Protein 9K7X (pdb70)

Nearest PDB structures (foldseek):
  6qzr-assembly1_C-2  TM=4.894E-01  e=2.472E+00  Homo sapiens
  8cpd-assembly1_D  TM=3.916E-01  e=1.761E+00  Spodoptera frugiperda
  8cpd-assembly1_D  TM=4.072E-01  e=7.256E-01  Spodoptera frugiperda
  4n5a-assembly1_A  TM=7.016E-01  e=6.631E+00  Saccharomyces cerevisiae S288C
  4dat-assembly1_A-2  TM=4.722E-01  e=1.430E+00  Homo sapiens

Radius of gyration: 26.09 Å; Cα contacts (8 Å, |Δi|>4): 651; chains: 6; bounding box: 48×78×71 Å

Structure (mmCIF, N/CA/C/O backbone):
data_9K7X
#
_entry.id   9K7X
#
_cell.length_a   34.614
_cell.length_b   77.562
_cell.length_c   82.814
_cell.angle_alpha   90.00
_cell.angle_beta   92.46
_cell.angle_gamma   90.00
#
_symmetry.space_group_name_H-M   'P 1 21 1'
#
loop_
_entity.id
_entity.type
_entity.pdbx_description
1 polymer C3-Ca1-DN*3-20
2 non-polymer 'CALCIUM ION'
3 non-polymer 2-AMINO-2-HYDROXYMETHYL-PROPANE-1,3-DIOL
4 water water
#
loop_
_atom_site.group_PDB
_atom_site.id
_atom_site.type_symbol
_atom_site.label_atom_id
_atom_site.label_alt_id
_atom_site.label_comp_id
_atom_site.label_asym_id
_atom_site.label_entity_id
_atom_site.label_seq_id
_atom_site.pdbx_PDB_ins_code
_atom_site.Cartn_x
_atom_site.Cartn_y
_atom_site.Cartn_z
_atom_site.occupancy
_atom_site.B_iso_or_equiv
_atom_site.auth_seq_id
_atom_site.auth_comp_id
_atom_site.auth_asym_id
_atom_site.auth_atom_id
_atom_site.pdbx_PDB_model_num
ATOM 1 N N . THR A 1 24 ? 17.425 23.040 16.081 1.00 44.95 5 THR A N 1
ATOM 2 C CA . THR A 1 24 ? 17.318 22.208 17.289 1.00 42.71 5 THR A CA 1
ATOM 3 C C . THR A 1 24 ? 18.676 21.677 17.764 1.00 39.57 5 THR A C 1
ATOM 4 O O . THR A 1 24 ? 19.647 21.572 16.993 1.00 42.98 5 THR A O 1
ATOM 8 N N . THR A 1 25 ? 18.742 21.308 19.037 1.00 38.41 6 THR A N 1
ATOM 9 C CA . THR A 1 25 ? 19.885 20.598 19.592 1.00 40.60 6 THR A CA 1
ATOM 10 C C . THR A 1 25 ? 19.463 19.177 19.941 1.00 34.86 6 THR A C 1
ATOM 11 O O . THR A 1 25 ? 18.271 18.872 20.055 1.00 33.76 6 THR A O 1
ATOM 15 N N . GLU A 1 26 ? 20.451 18.293 20.094 1.00 34.19 7 GLU A N 1
ATOM 16 C CA . GLU A 1 26 ? 20.122 16.929 20.499 1.00 33.84 7 GLU A CA 1
ATOM 17 C C . GLU A 1 26 ? 19.492 16.916 21.884 1.00 32.54 7 GLU A C 1
ATOM 18 O O . GLU A 1 26 ? 18.600 16.106 22.163 1.00 27.77 7 GLU A O 1
ATOM 24 N N . GLU A 1 27 ? 19.926 17.829 22.757 1.00 31.41 8 GLU A N 1
ATOM 25 C CA . GLU A 1 27 ? 19.394 17.869 24.114 1.00 33.98 8 GLU A CA 1
ATOM 26 C C . GLU A 1 27 ? 17.927 18.274 24.116 1.00 26.37 8 GLU A C 1
ATOM 27 O O . GLU A 1 27 ? 17.134 17.753 24.908 1.00 27.74 8 GLU A O 1
ATOM 33 N N . GLU A 1 28 ? 17.550 19.210 23.243 1.00 28.06 9 GLU A N 1
ATOM 34 C CA . GLU A 1 28 ? 16.143 19.566 23.111 1.00 25.52 9 GLU A CA 1
ATOM 35 C C . GLU A 1 28 ? 15.327 18.386 22.588 1.00 22.37 9 GLU A C 1
ATOM 36 O O . GLU A 1 28 ? 14.202 18.151 23.047 1.00 17.25 9 GLU A O 1
ATOM 42 N N . VAL A 1 29 ? 15.889 17.618 21.651 1.00 18.16 10 VAL A N 1
ATOM 43 C CA . VAL A 1 29 ? 15.180 16.462 21.108 1.00 22.02 10 VAL A CA 1
ATOM 44 C C . VAL A 1 29 ? 14.979 15.395 22.181 1.00 21.42 10 VAL A C 1
ATOM 45 O O . VAL A 1 29 ? 13.890 14.816 22.305 1.00 20.20 10 VAL A O 1
ATOM 49 N N . VAL A 1 30 ? 16.013 15.119 22.981 1.00 19.65 11 VAL A N 1
ATOM 50 C CA . VAL A 1 30 ? 15.873 14.037 23.954 1.00 19.15 11 VAL A CA 1
ATOM 51 C C . VAL A 1 30 ? 14.925 14.438 25.073 1.00 19.85 11 VAL A C 1
ATOM 52 O O . VAL A 1 30 ? 14.234 13.583 25.652 1.00 19.73 11 VAL A O 1
ATOM 56 N N . LYS A 1 31 ? 14.849 15.730 25.385 1.00 17.63 12 LYS A N 1
ATOM 57 C CA . LYS A 1 31 ? 13.845 16.193 26.337 1.00 20.89 12 LYS A CA 1
ATOM 58 C C . LYS A 1 31 ? 12.433 15.932 25.818 1.00 13.89 12 LYS A C 1
ATOM 59 O O . LYS A 1 31 ? 11.577 15.430 26.550 1.00 14.52 12 LYS A O 1
ATOM 65 N N . ASN A 1 32 ? 12.173 16.254 24.549 1.00 17.27 13 ASN A N 1
ATOM 66 C CA . ASN A 1 32 ? 10.863 15.955 23.975 1.00 14.84 13 ASN A CA 1
ATOM 67 C C . ASN A 1 32 ? 10.595 14.457 23.949 1.00 11.13 13 ASN A C 1
ATOM 68 O O . ASN A 1 32 ? 9.465 14.023 24.185 1.00 11.28 13 ASN A O 1
ATOM 73 N N . MET A 1 33 ? 11.610 13.655 23.630 1.00 12.01 14 MET A N 1
ATOM 74 C CA . MET A 1 33 ? 11.428 12.206 23.607 1.00 11.84 14 MET A CA 1
ATOM 75 C C . MET A 1 33 ? 11.145 11.675 25.005 1.00 12.24 14 MET A C 1
ATOM 76 O O . MET A 1 33 ? 10.343 10.746 25.179 1.00 13.88 14 MET A O 1
ATOM 81 N N . LYS A 1 34 ? 11.799 12.257 26.016 1.00 13.08 15 LYS A N 1
ATOM 82 C CA . LYS A 1 34 ? 11.568 11.857 27.399 1.00 12.82 15 LYS A CA 1
ATOM 83 C C . LYS A 1 34 ? 10.143 12.171 27.833 1.00 13.45 15 LYS A C 1
ATOM 84 O O . LYS A 1 34 ? 9.482 11.349 28.483 1.00 11.56 15 LYS A O 1
ATOM 90 N N . GLU A 1 35 ? 9.667 13.378 27.521 1.00 11.79 16 GLU A N 1
ATOM 91 C CA . GLU A 1 35 ? 8.291 13.726 27.854 1.00 12.30 16 GLU A CA 1
ATOM 92 C C . GLU A 1 35 ? 7.319 12.795 27.149 1.00 10.51 16 GLU A C 1
ATOM 93 O O . GLU A 1 35 ? 6.302 12.401 27.728 1.00 13.48 16 GLU A O 1
ATOM 99 N N . SER A 1 36 ? 7.620 12.424 25.898 1.00 11.58 17 SER A N 1
ATOM 100 C CA . SER A 1 36 ? 6.802 11.434 25.200 1.00 9.02 17 SER A CA 1
ATOM 101 C C . SER A 1 36 ? 6.799 10.105 25.947 1.00 10.12 17 SER A C 1
ATOM 102 O O . SER A 1 36 ? 5.750 9.464 26.106 1.00 10.57 17 SER A O 1
ATOM 105 N N . LEU A 1 37 ? 7.967 9.685 26.426 1.00 10.66 18 LEU A N 1
ATOM 106 C CA . LEU A 1 37 ? 8.058 8.448 27.198 1.00 13.41 18 LEU A CA 1
ATOM 107 C C . LEU A 1 37 ? 7.205 8.515 28.458 1.00 10.96 18 LEU A C 1
ATOM 108 O O . LEU A 1 37 ? 6.509 7.555 28.794 1.00 11.29 18 LEU A O 1
ATOM 113 N N . GLU A 1 38 ? 7.257 9.636 29.175 1.00 11.33 19 GLU A N 1
ATOM 114 C CA . GLU A 1 38 ? 6.428 9.795 30.369 1.00 17.21 19 GLU A CA 1
ATOM 115 C C . GLU A 1 38 ? 4.941 9.689 30.047 1.00 13.77 19 GLU A C 1
ATOM 116 O O . GLU A 1 38 ? 4.168 9.116 30.827 1.00 12.16 19 GLU A O 1
ATOM 122 N N . PHE A 1 39 ? 4.514 10.248 28.910 1.00 12.04 20 PHE A N 1
ATOM 123 C CA . PHE A 1 39 ? 3.109 10.130 28.526 1.00 12.01 20 PHE A CA 1
ATOM 124 C C . PHE A 1 39 ? 2.755 8.688 28.185 1.00 11.92 20 PHE A C 1
ATOM 125 O O . PHE A 1 39 ? 1.641 8.229 28.477 1.00 12.66 20 PHE A O 1
ATOM 133 N N . ILE A 1 40 ? 3.693 7.947 27.583 1.00 11.22 21 ILE A N 1
ATOM 134 C CA . ILE A 1 40 ? 3.455 6.529 27.312 1.00 10.35 21 ILE A CA 1
ATOM 135 C C . ILE A 1 40 ? 3.298 5.745 28.616 1.00 11.30 21 ILE A C 1
ATOM 136 O O . ILE A 1 40 ? 2.441 4.855 28.716 1.00 9.40 21 ILE A O 1
ATOM 141 N N . GLU A 1 41 ? 4.134 6.044 29.623 1.00 13.83 22 GLU A N 1
ATOM 142 C CA . GLU A 1 41 ? 4.013 5.380 30.925 1.00 13.60 22 GLU A CA 1
ATOM 143 C C . GLU A 1 41 ? 2.621 5.572 31.516 1.00 11.09 22 GLU A C 1
ATOM 144 O O . GLU A 1 41 ? 2.016 4.623 32.035 1.00 13.03 22 GLU A O 1
ATOM 150 N N . ARG A 1 42 ? 2.106 6.804 31.467 1.00 11.56 23 ARG A N 1
ATOM 151 C CA . ARG A 1 42 ? 0.770 7.068 31.995 1.00 13.60 23 ARG A CA 1
ATOM 152 C C . ARG A 1 42 ? -0.312 6.538 31.068 1.00 10.50 23 ARG A C 1
ATOM 153 O O . ARG A 1 42 ? -1.379 6.137 31.539 1.00 12.04 23 ARG A O 1
ATOM 161 N N . ALA A 1 43 ? -0.063 6.533 29.754 1.00 11.07 24 ALA A N 1
ATOM 162 C CA . ALA A 1 43 ? -1.075 6.055 28.812 1.00 11.87 24 ALA A CA 1
ATOM 163 C C . ALA A 1 43 ? -1.323 4.570 28.982 1.00 14.64 24 ALA A C 1
ATOM 164 O O . ALA A 1 43 ? -2.430 4.085 28.704 1.00 15.61 24 ALA A O 1
ATOM 166 N N . LYS A 1 44 ? -0.303 3.835 29.430 1.00 10.39 25 LYS A N 1
ATOM 167 C CA . LYS A 1 44 ? -0.475 2.414 29.705 1.00 16.39 25 LYS A CA 1
ATOM 168 C C . LYS A 1 44 ? -1.451 2.194 30.854 1.00 14.78 25 LYS A C 1
ATOM 169 O O . LYS A 1 44 ? -2.291 1.288 30.802 1.00 18.36 25 LYS A O 1
ATOM 175 N N . GLU A 1 45 ? -1.340 3.006 31.907 1.00 14.95 26 GLU A N 1
ATOM 176 C CA . GLU A 1 45 ? -2.258 2.924 33.042 1.00 15.32 26 GLU A CA 1
ATOM 177 C C . GLU A 1 45 ? -3.648 3.412 32.655 1.00 14.73 26 GLU A C 1
ATOM 178 O O . GLU A 1 45 ? -4.661 2.862 33.105 1.00 21.74 26 GLU A O 1
ATOM 184 N N . GLU A 1 46 ? -3.709 4.422 31.787 1.00 14.20 27 GLU A N 1
ATOM 185 C CA . GLU A 1 46 ? -4.967 5.003 31.332 1.00 15.58 27 GLU A CA 1
ATOM 186 C C . GLU A 1 46 ? -5.681 4.152 30.305 1.00 14.36 27 GLU A C 1
ATOM 187 O O . GLU A 1 46 ? -6.891 4.328 30.117 1.00 14.22 27 GLU A O 1
ATOM 193 N N . GLY A 1 47 ? -4.968 3.264 29.618 1.00 13.50 28 GLY A N 1
ATOM 194 C CA . GLY A 1 47 ? -5.533 2.618 28.449 1.00 16.79 28 GLY A CA 1
ATOM 195 C C . GLY A 1 47 ? -5.641 3.509 27.227 1.00 15.29 28 GLY A C 1
ATOM 196 O O . GLY A 1 47 ? -6.465 3.239 26.347 1.00 13.32 28 GLY A O 1
ATOM 197 N N . ASP A 1 48 ? -4.840 4.574 27.138 1.00 13.41 29 ASP A N 1
ATOM 198 C CA . ASP A 1 48 ? -4.885 5.463 25.968 1.00 10.39 29 ASP A CA 1
ATOM 199 C C . ASP A 1 48 ? -4.017 4.851 24.878 1.00 16.00 29 ASP A C 1
ATOM 200 O O . ASP A 1 48 ? -2.903 5.310 24.591 1.00 11.76 29 ASP A O 1
ATOM 205 N N . ILE A 1 49 ? -4.570 3.817 24.236 1.00 11.91 30 ILE A N 1
ATOM 206 C CA . ILE A 1 49 ? -3.805 3.023 23.280 1.00 12.39 30 ILE A CA 1
ATOM 207 C C . ILE A 1 49 ? -3.408 3.856 22.074 1.00 12.13 30 ILE A C 1
ATOM 208 O O . ILE A 1 49 ? -2.290 3.735 21.566 1.00 12.76 30 ILE A O 1
ATOM 213 N N . GLU A 1 50 ? -4.324 4.689 21.577 1.00 10.45 31 GLU A N 1
ATOM 214 C CA . GLU A 1 50 ? -4.039 5.486 20.386 1.00 13.38 31 GLU A CA 1
ATOM 215 C C . GLU A 1 50 ? -2.797 6.350 20.564 1.00 12.25 31 GLU A C 1
ATOM 216 O O . GLU A 1 50 ? -1.952 6.441 19.661 1.00 9.71 31 GLU A O 1
ATOM 222 N N . LEU A 1 51 ? -2.674 7.002 21.722 1.00 10.23 32 LEU A N 1
ATOM 223 C CA . LEU A 1 51 ? -1.519 7.848 21.976 1.00 9.90 32 LEU A CA 1
ATOM 224 C C . LEU A 1 51 ? -0.247 7.025 22.071 1.00 8.23 32 LEU A C 1
ATOM 225 O O . LEU A 1 51 ? 0.822 7.502 21.687 1.00 10.79 32 LEU A O 1
ATOM 230 N N . VAL A 1 52 ? -0.335 5.799 22.579 1.00 8.25 33 VAL A N 1
ATOM 231 C CA . VAL A 1 52 ? 0.851 4.953 22.600 1.00 12.08 33 VAL A CA 1
ATOM 232 C C . VAL A 1 52 ? 1.289 4.626 21.176 1.00 10.07 33 VAL A C 1
ATOM 233 O O . VAL A 1 52 ? 2.473 4.693 20.849 1.00 10.41 33 VAL A O 1
ATOM 237 N N . ILE A 1 53 ? 0.340 4.298 20.300 1.00 10.20 34 ILE A N 1
ATOM 238 C CA . ILE A 1 53 ? 0.678 4.030 18.904 1.00 8.68 34 ILE A CA 1
ATOM 239 C C . ILE A 1 53 ? 1.306 5.258 18.257 1.00 11.16 34 ILE A C 1
ATOM 240 O O . ILE A 1 53 ? 2.358 5.176 17.606 1.00 9.50 34 ILE A O 1
ATOM 245 N N . SER A 1 54 ? 0.656 6.411 18.407 1.00 8.81 35 SER A N 1
ATOM 246 C CA . SER A 1 54 ? 1.155 7.629 17.782 1.00 13.10 35 SER A CA 1
ATOM 247 C C . SER A 1 54 ? 2.532 8.003 18.317 1.00 12.62 35 SER A C 1
ATOM 248 O O . SER A 1 54 ? 3.434 8.337 17.537 1.00 12.13 35 SER A O 1
ATOM 251 N N . LEU A 1 55 ? 2.720 7.951 19.644 1.00 7.66 36 LEU A N 1
ATOM 252 C CA . LEU A 1 55 ? 3.989 8.391 20.211 1.00 10.05 36 LEU A CA 1
ATOM 253 C C . LEU A 1 55 ? 5.090 7.385 19.928 1.00 10.71 36 LEU A C 1
ATOM 254 O O . LEU A 1 55 ? 6.247 7.767 19.719 1.00 10.17 36 LEU A O 1
ATOM 259 N N . LEU A 1 56 ? 4.763 6.090 19.931 1.00 12.48 37 LEU A N 1
ATOM 260 C CA . LEU A 1 56 ? 5.785 5.106 19.588 1.00 11.21 37 LEU A CA 1
ATOM 261 C C . LEU A 1 56 ? 6.241 5.287 18.152 1.00 12.55 37 LEU A C 1
ATOM 262 O O . LEU A 1 56 ? 7.439 5.206 17.857 1.00 12.23 37 LEU A O 1
ATOM 267 N N . ASN A 1 57 ? 5.308 5.569 17.246 1.00 10.70 38 ASN A N 1
ATOM 268 C CA . ASN A 1 57 ? 5.696 5.808 15.864 1.00 13.13 38 ASN A CA 1
ATOM 269 C C . ASN A 1 57 ? 6.537 7.071 15.741 1.00 13.00 38 ASN A C 1
ATOM 270 O O . ASN A 1 57 ? 7.543 7.083 15.021 1.00 13.51 38 ASN A O 1
ATOM 275 N N . LEU A 1 58 ? 6.146 8.138 16.447 1.00 11.54 39 LEU A N 1
ATOM 276 C CA . LEU A 1 58 ? 6.893 9.387 16.385 1.00 10.33 39 LEU A CA 1
ATOM 277 C C . LEU A 1 58 ? 8.285 9.231 16.987 1.00 14.05 39 LEU A C 1
ATOM 278 O O . LEU A 1 58 ? 9.271 9.731 16.426 1.00 11.20 39 LEU A O 1
ATOM 283 N N . LEU A 1 59 ? 8.381 8.559 18.143 1.00 7.18 40 LEU A N 1
ATOM 284 C CA . LEU A 1 59 ? 9.685 8.315 18.754 1.00 8.07 40 LEU A CA 1
ATOM 285 C C . LEU A 1 59 ? 10.584 7.495 17.845 1.00 9.90 40 LEU A C 1
ATOM 286 O O . LEU A 1 59 ? 11.799 7.716 17.811 1.00 13.54 40 LEU A O 1
ATOM 291 N N . ALA A 1 60 ? 10.018 6.528 17.115 1.00 7.08 41 ALA A N 1
ATOM 292 C CA . ALA A 1 60 ? 10.852 5.705 16.242 1.00 9.06 41 ALA A CA 1
ATOM 293 C C . ALA A 1 60 ? 11.323 6.497 15.030 1.00 12.97 41 ALA A C 1
ATOM 294 O O . ALA A 1 60 ? 12.459 6.323 14.567 1.00 12.04 41 ALA A O 1
ATOM 296 N N . ASP A 1 61 ? 10.454 7.356 14.495 1.00 11.07 42 ASP A N 1
ATOM 297 C CA . ASP A 1 61 ? 10.850 8.258 13.418 1.00 12.69 42 ASP A CA 1
ATOM 298 C C . ASP A 1 61 ? 11.973 9.193 13.854 1.00 11.55 42 ASP A C 1
ATOM 299 O O . ASP A 1 61 ? 12.845 9.531 13.050 1.00 12.96 42 ASP A O 1
ATOM 304 N N . VAL A 1 62 ? 11.952 9.646 15.113 1.00 9.23 43 VAL A N 1
ATOM 305 C CA . VAL A 1 62 ? 13.010 10.529 15.602 1.00 12.50 43 VAL A CA 1
ATOM 306 C C . VAL A 1 62 ? 14.294 9.741 15.835 1.00 14.01 43 VAL A C 1
ATOM 307 O O . VAL A 1 62 ? 15.390 10.179 15.454 1.00 11.92 43 VAL A O 1
ATOM 311 N N . ALA A 1 63 ? 14.182 8.569 16.466 1.00 13.87 44 ALA A N 1
ATOM 312 C CA . ALA A 1 63 ? 15.377 7.813 16.829 1.00 13.29 44 ALA A CA 1
ATOM 313 C C . ALA A 1 63 ? 16.091 7.278 15.598 1.00 14.92 44 ALA A C 1
ATOM 314 O O . ALA A 1 63 ? 17.312 7.081 15.622 1.00 12.43 44 ALA A O 1
ATOM 316 N N . GLN A 1 64 ? 15.346 7.027 14.522 1.00 12.67 45 GLN A N 1
ATOM 317 C CA . GLN A 1 64 ? 15.958 6.575 13.284 1.00 16.11 45 GLN A CA 1
ATOM 318 C C . GLN A 1 64 ? 16.833 7.661 12.665 1.00 18.24 45 GLN A C 1
ATOM 319 O O . GLN A 1 64 ? 17.827 7.354 11.994 1.00 19.34 45 GLN A O 1
ATOM 325 N N . LEU A 1 65 ? 16.492 8.928 12.886 1.00 16.78 46 LEU A N 1
ATOM 326 C CA . LEU A 1 65 ? 17.329 10.027 12.421 1.00 17.02 46 LEU A CA 1
ATOM 327 C C . LEU A 1 65 ? 18.426 10.394 13.408 1.00 22.82 46 LEU A C 1
ATOM 328 O O . LEU A 1 65 ? 19.477 10.892 12.987 1.00 23.28 46 LEU A O 1
ATOM 333 N N . VAL A 1 66 ? 18.205 10.188 14.703 1.00 21.52 47 VAL A N 1
ATOM 334 C CA . VAL A 1 66 ? 19.116 10.672 15.733 1.00 15.07 47 VAL A CA 1
ATOM 335 C C . VAL A 1 66 ? 20.117 9.604 16.163 1.00 25.52 47 VAL A C 1
ATOM 336 O O . VAL A 1 66 ? 21.290 9.911 16.387 1.00 19.79 47 VAL A O 1
ATOM 340 N N . GLY A 1 67 ? 19.679 8.350 16.301 1.00 18.92 48 GLY A N 1
ATOM 341 C CA . GLY A 1 67 ? 20.573 7.333 16.838 1.00 16.47 48 GLY A CA 1
ATOM 342 C C . GLY A 1 67 ? 20.914 7.606 18.300 1.00 17.31 48 GLY A C 1
ATOM 343 O O . GLY A 1 67 ? 20.227 8.337 19.002 1.00 17.21 48 GLY A O 1
ATOM 344 N N . GLY A 1 68 ? 21.994 6.976 18.756 1.00 21.45 49 GLY A N 1
ATOM 345 C CA . GLY A 1 68 ? 22.546 7.287 20.071 1.00 20.32 49 GLY A CA 1
ATOM 346 C C . GLY A 1 68 ? 21.557 7.129 21.215 1.00 19.11 49 GLY A C 1
ATOM 347 O O . GLY A 1 68 ? 20.864 6.114 21.347 1.00 14.28 49 GLY A O 1
ATOM 348 N N . GLU A 1 69 ? 21.498 8.161 22.060 1.00 18.99 50 GLU A N 1
ATOM 349 C CA . GLU A 1 69 ? 20.651 8.119 23.246 1.00 21.04 50 GLU A CA 1
ATOM 350 C C . GLU A 1 69 ? 19.172 8.094 22.892 1.00 21.86 50 GLU A C 1
ATOM 351 O O . GLU A 1 69 ? 18.352 7.644 23.701 1.00 17.42 50 GLU A O 1
ATOM 357 N N . ALA A 1 70 ? 18.806 8.600 21.709 1.00 17.90 51 ALA A N 1
ATOM 358 C CA . ALA A 1 70 ? 17.413 8.504 21.291 1.00 17.37 51 ALA A CA 1
ATOM 359 C C . ALA A 1 70 ? 16.970 7.054 21.197 1.00 14.58 51 ALA A C 1
ATOM 360 O O . ALA A 1 70 ? 15.804 6.749 21.470 1.00 12.25 51 ALA A O 1
ATOM 362 N N . LEU A 1 71 ? 17.893 6.143 20.847 1.00 15.87 52 LEU A N 1
ATOM 363 C CA . LEU A 1 71 ? 17.534 4.731 20.736 1.00 16.00 52 LEU A CA 1
ATOM 364 C C . LEU A 1 71 ? 17.324 4.095 22.103 1.00 14.85 52 LEU A C 1
ATOM 365 O O . LEU A 1 71 ? 16.512 3.171 22.234 1.00 11.25 52 LEU A O 1
ATOM 370 N N . GLU A 1 72 ? 18.052 4.559 23.123 1.00 16.93 53 GLU A N 1
ATOM 371 C CA . GLU A 1 72 ? 17.822 4.073 24.485 1.00 16.01 53 GLU A CA 1
ATOM 372 C C . GLU A 1 72 ? 16.433 4.464 24.986 1.00 11.48 53 GLU A C 1
ATOM 373 O O . GLU A 1 72 ? 15.750 3.668 25.637 1.00 11.98 53 GLU A O 1
ATOM 379 N N . ILE A 1 73 ? 16.016 5.706 24.733 1.00 13.16 54 ILE A N 1
ATOM 380 C CA . ILE A 1 73 ? 14.661 6.106 25.107 1.00 9.89 54 ILE A CA 1
ATOM 381 C C . ILE A 1 73 ? 13.630 5.287 24.338 1.00 14.46 54 ILE A C 1
ATOM 382 O O . ILE A 1 73 ? 12.614 4.858 24.899 1.00 11.81 54 ILE A O 1
ATOM 387 N N . LEU A 1 74 ? 13.859 5.088 23.034 1.00 11.99 55 LEU A N 1
ATOM 388 C CA . LEU A 1 74 ? 12.946 4.274 22.239 1.00 14.08 55 LEU A CA 1
ATOM 389 C C . LEU A 1 74 ? 12.836 2.864 22.799 1.00 11.24 55 LEU A C 1
ATOM 390 O O . LEU A 1 74 ? 11.748 2.279 22.817 1.00 11.74 55 LEU A O 1
ATOM 395 N N . LYS A 1 75 ? 13.961 2.301 23.248 1.00 11.94 56 LYS A N 1
ATOM 396 C CA . LYS A 1 75 ? 13.965 0.990 23.897 1.0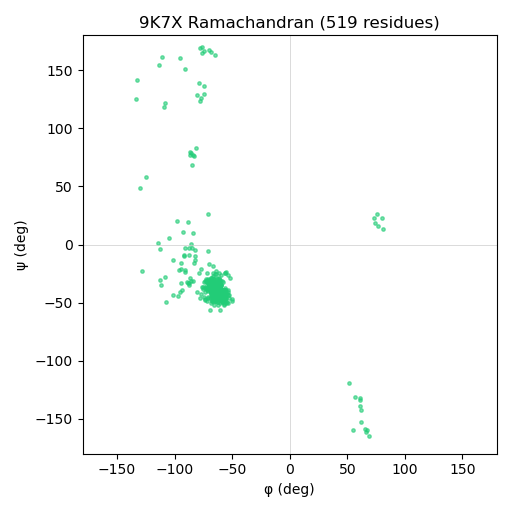0 14.64 56 LYS A CA 1
ATOM 397 C C . LYS A 1 75 ? 13.024 0.954 25.100 1.00 10.75 56 LYS A C 1
ATOM 398 O O . LYS A 1 75 ? 12.250 0.007 25.268 1.00 11.63 56 LYS A O 1
ATOM 404 N N . LYS A 1 76 ? 13.074 1.988 25.950 1.00 10.79 57 LYS A N 1
ATOM 405 C CA . LYS A 1 76 ? 12.166 2.059 27.093 1.00 9.93 57 LYS A CA 1
ATOM 406 C C . LYS A 1 76 ? 10.713 2.182 26.650 1.00 13.50 57 LYS A C 1
ATOM 407 O O . LYS A 1 76 ? 9.829 1.554 27.240 1.00 11.60 57 LYS A O 1
ATOM 413 N N . ALA A 1 77 ? 10.438 3.012 25.632 1.00 11.04 58 ALA A N 1
ATOM 414 C CA . ALA A 1 77 ? 9.071 3.144 25.121 1.00 13.22 58 ALA A CA 1
ATOM 415 C C . ALA A 1 77 ? 8.583 1.833 24.520 1.00 11.95 58 ALA A C 1
ATOM 416 O O . ALA A 1 77 ? 7.419 1.448 24.702 1.00 12.94 58 ALA A O 1
ATOM 418 N N . THR A 1 78 ? 9.471 1.124 23.822 1.00 11.65 59 THR A N 1
ATOM 419 C CA . THR A 1 78 ? 9.129 -0.172 23.240 1.00 13.77 59 THR A CA 1
ATOM 420 C C . THR A 1 78 ? 8.751 -1.189 24.312 1.00 12.20 59 THR A C 1
ATOM 421 O O . THR A 1 78 ? 7.781 -1.942 24.154 1.00 11.54 59 THR A O 1
ATOM 425 N N . GLU A 1 79 ? 9.509 -1.238 25.404 1.00 15.24 60 GLU A N 1
ATOM 426 C CA . GLU A 1 79 ? 9.168 -2.134 26.506 1.00 14.31 60 GLU A CA 1
ATOM 427 C C . GLU A 1 79 ? 7.752 -1.872 27.023 1.00 13.99 60 GLU A C 1
ATOM 428 O O . GLU A 1 79 ? 6.968 -2.807 27.224 1.00 14.40 60 GLU A O 1
ATOM 434 N N . LEU A 1 80 ? 7.400 -0.605 27.240 1.00 11.69 61 LEU A N 1
ATOM 435 C CA . LEU A 1 80 ? 6.066 -0.285 27.757 1.00 11.78 61 LEU A CA 1
ATOM 436 C C . LEU A 1 80 ? 4.970 -0.659 26.773 1.00 12.11 61 LEU A C 1
ATOM 437 O O . LEU A 1 80 ? 3.901 -1.134 27.172 1.00 14.21 61 LEU A O 1
ATOM 442 N N . ALA A 1 81 ? 5.194 -0.399 25.488 1.00 11.83 62 ALA A N 1
ATOM 443 C CA . ALA A 1 81 ? 4.194 -0.735 24.477 1.00 13.13 62 ALA A CA 1
ATOM 444 C C . ALA A 1 81 ? 3.972 -2.237 24.400 1.00 14.96 62 ALA A C 1
ATOM 445 O O . ALA A 1 81 ? 2.832 -2.697 24.223 1.00 11.10 62 ALA A O 1
ATOM 447 N N . LYS A 1 82 ? 5.057 -3.018 24.514 1.00 14.74 63 LYS A N 1
ATOM 448 C CA . LYS A 1 82 ? 4.960 -4.478 24.541 1.00 14.70 63 LYS A CA 1
ATOM 449 C C . LYS A 1 82 ? 4.109 -4.951 25.710 1.00 16.29 63 LYS A C 1
ATOM 450 O O . LYS A 1 82 ? 3.269 -5.855 25.564 1.00 18.51 63 LYS A O 1
ATOM 456 N N . GLU A 1 83 ? 4.350 -4.378 26.893 1.00 15.54 64 GLU A N 1
ATOM 457 C CA . GLU A 1 83 ? 3.586 -4.743 28.081 1.00 19.49 64 GLU A CA 1
ATOM 458 C C . GLU A 1 83 ? 2.113 -4.396 27.905 1.00 22.13 64 GLU A C 1
ATOM 459 O O . GLU A 1 83 ? 1.229 -5.210 28.192 1.00 20.04 64 GLU A O 1
ATOM 465 N N . LEU A 1 84 ? 1.834 -3.175 27.443 1.00 18.53 65 LEU A N 1
ATOM 466 C CA . LEU A 1 84 ? 0.462 -2.802 27.109 1.00 21.50 65 LEU A CA 1
ATOM 467 C C . LEU A 1 84 ? -0.165 -3.798 26.141 1.00 16.43 65 LEU A C 1
ATOM 468 O O . LEU A 1 84 ? -1.314 -4.217 26.323 1.00 21.00 65 LEU A O 1
ATOM 473 N N . LEU A 1 85 ? 0.582 -4.209 25.120 1.00 16.96 66 LEU A N 1
ATOM 474 C CA . LEU A 1 85 ? 0.041 -5.130 24.126 1.00 21.22 66 LEU A CA 1
ATOM 475 C C . LEU A 1 85 ? -0.289 -6.492 24.730 1.00 24.22 66 LEU A C 1
ATOM 476 O O . LEU A 1 85 ? -1.240 -7.148 24.289 1.00 27.62 66 LEU A O 1
ATOM 481 N N . GLU A 1 86 ? 0.472 -6.929 25.734 1.00 26.31 67 GLU A N 1
ATOM 482 C CA . GLU A 1 86 ? 0.248 -8.222 26.379 1.00 26.72 67 GLU A CA 1
ATOM 483 C C . GLU A 1 86 ? -0.751 -8.148 27.531 1.00 31.67 67 GLU A C 1
ATOM 484 O O . GLU A 1 86 ? -1.513 -9.097 27.746 1.00 31.40 67 GLU A O 1
ATOM 490 N N . GLU A 1 87 ? -0.762 -7.044 28.280 1.00 26.88 68 GLU A N 1
ATOM 491 C CA . GLU A 1 87 ? -1.537 -6.960 29.512 1.00 24.39 68 GLU A CA 1
ATOM 492 C C . GLU A 1 87 ? -2.920 -6.351 29.329 1.00 27.06 68 GLU A C 1
ATOM 493 O O . GLU A 1 87 ? -3.789 -6.566 30.181 1.00 32.40 68 GLU A O 1
ATOM 499 N N . SER A 1 88 ? -3.154 -5.594 28.262 1.00 23.68 69 SER A N 1
ATOM 500 C CA . SER A 1 88 ? -4.418 -4.879 28.138 1.00 30.53 69 SER A CA 1
ATOM 501 C C . SER A 1 88 ? -5.530 -5.817 27.684 1.00 30.32 69 SER A C 1
ATOM 502 O O . SER A 1 88 ? -5.331 -6.668 26.812 1.00 24.79 69 SER A O 1
ATOM 505 N N . ASP A 1 89 ? -6.709 -5.656 28.287 1.00 35.27 70 ASP A N 1
ATOM 506 C CA . ASP A 1 89 ? -7.923 -6.318 27.821 1.00 37.58 70 ASP A CA 1
ATOM 507 C C . ASP A 1 89 ? -8.853 -5.356 27.103 1.00 31.54 70 ASP A C 1
ATOM 508 O O . ASP A 1 89 ? -9.979 -5.729 26.767 1.00 37.66 70 ASP A O 1
ATOM 513 N N . GLU A 1 90 ? -8.420 -4.120 26.883 1.00 30.93 71 GLU A N 1
ATOM 514 C CA . GLU A 1 90 ? -9.247 -3.120 26.230 1.00 31.00 71 GLU A CA 1
ATOM 515 C C . GLU A 1 90 ? -8.890 -2.916 24.770 1.00 30.46 71 GLU A C 1
ATOM 516 O O . GLU A 1 90 ? -9.654 -2.266 24.048 1.00 35.30 71 GLU A O 1
ATOM 522 N N . ILE A 1 91 ? -7.750 -3.420 24.326 1.00 27.74 72 ILE A N 1
ATOM 523 C CA . ILE A 1 91 ? -7.214 -3.037 23.028 1.00 23.01 72 ILE A CA 1
ATOM 524 C C . ILE A 1 91 ? -8.032 -3.718 21.937 1.00 24.85 72 ILE A C 1
ATOM 525 O O . ILE A 1 91 ? -8.270 -4.929 21.982 1.00 22.88 72 ILE A O 1
ATOM 530 N N . SER A 1 92 ? -8.488 -2.932 20.968 1.00 20.57 73 SER A N 1
ATOM 531 C CA . SER A 1 92 ? -9.261 -3.441 19.851 1.00 22.08 73 SER A CA 1
ATOM 532 C C . SER A 1 92 ? -8.350 -4.116 18.828 1.00 28.11 73 SER A C 1
ATOM 533 O O . SER A 1 92 ? -7.117 -4.024 18.883 1.00 20.42 73 SER A O 1
ATOM 536 N N . GLU A 1 93 ? -8.975 -4.820 17.881 1.00 24.70 74 GLU A N 1
ATOM 537 C CA . GLU A 1 93 ? -8.193 -5.505 16.859 1.00 24.79 74 GLU A CA 1
ATOM 538 C C . GLU A 1 93 ? -7.491 -4.507 15.946 1.00 21.91 74 GLU A C 1
ATOM 539 O O . GLU A 1 93 ? -6.366 -4.757 15.501 1.00 19.59 74 GLU A O 1
ATOM 545 N N . LYS A 1 94 ? -8.136 -3.369 15.665 1.00 18.98 75 LYS A N 1
ATOM 546 C CA . LYS A 1 94 ? -7.491 -2.331 14.871 1.00 22.39 75 LYS A CA 1
ATOM 547 C C . LYS A 1 94 ? -6.292 -1.744 15.601 1.00 19.58 75 LYS A C 1
ATOM 548 O O . LYS A 1 94 ? -5.252 -1.483 14.991 1.00 19.63 75 LYS A O 1
ATOM 554 N N . GLU A 1 95 ? -6.426 -1.509 16.905 1.00 19.92 76 GLU A N 1
ATOM 555 C CA . GLU A 1 95 ? -5.317 -0.937 17.660 1.00 16.43 76 GLU A CA 1
ATOM 556 C C . GLU A 1 95 ? -4.188 -1.944 17.816 1.00 17.62 76 GLU A C 1
ATOM 557 O O . GLU A 1 95 ? -3.009 -1.569 17.784 1.00 13.90 76 GLU A O 1
ATOM 563 N N . ARG A 1 96 ? -4.527 -3.232 17.969 1.00 15.90 77 ARG A N 1
ATOM 564 C CA . ARG A 1 96 ? -3.492 -4.253 18.067 1.00 20.92 77 ARG A CA 1
ATOM 565 C C . ARG A 1 96 ? -2.624 -4.288 16.818 1.00 15.45 77 ARG A C 1
ATOM 566 O O . ARG A 1 96 ? -1.397 -4.361 16.914 1.00 13.59 77 ARG A O 1
ATOM 574 N N . VAL A 1 97 ? -3.241 -4.247 15.636 1.00 16.32 78 VAL A N 1
ATOM 575 C CA . VAL A 1 97 ? -2.451 -4.391 14.421 1.00 15.55 78 VAL A CA 1
ATOM 576 C C . VAL A 1 97 ? -1.580 -3.154 14.204 1.00 14.18 78 VAL A C 1
ATOM 577 O O . VAL A 1 97 ? -0.434 -3.264 13.755 1.00 16.12 78 VAL A O 1
ATOM 581 N N . GLN A 1 98 ? -2.096 -1.968 14.542 1.00 12.25 79 GLN A N 1
ATOM 582 C CA . GLN A 1 98 ? -1.298 -0.741 14.442 1.00 15.69 79 GLN A CA 1
ATOM 583 C C . GLN A 1 98 ? -0.148 -0.753 15.436 1.00 15.90 79 GLN A C 1
ATOM 584 O O . GLN A 1 98 ? 0.983 -0.372 15.100 1.00 12.07 79 GLN A O 1
ATOM 590 N N . LEU A 1 99 ? -0.434 -1.151 16.681 1.00 13.34 80 LEU A N 1
ATOM 591 C CA . LEU A 1 99 ? 0.597 -1.149 17.707 1.00 13.65 80 LEU A CA 1
ATOM 592 C C . LEU A 1 99 ? 1.691 -2.145 17.369 1.00 12.06 80 LEU A C 1
ATOM 593 O O . LEU A 1 99 ? 2.876 -1.861 17.574 1.00 14.03 80 LEU A O 1
ATOM 598 N N . LYS A 1 100 ? 1.326 -3.307 16.823 1.00 14.48 81 LYS A N 1
ATOM 599 C CA . LYS A 1 100 ? 2.354 -4.294 16.497 1.00 16.25 81 LYS A CA 1
ATOM 600 C C . LYS A 1 100 ? 3.206 -3.832 15.324 1.00 14.84 81 LYS A C 1
ATOM 601 O O . LYS A 1 100 ? 4.411 -4.109 15.285 1.00 10.46 81 LYS A O 1
ATOM 607 N N . THR A 1 101 ? 2.605 -3.111 14.376 1.00 12.68 82 THR A N 1
ATOM 608 C CA . THR A 1 101 ? 3.381 -2.563 13.264 1.00 15.37 82 THR A CA 1
ATOM 609 C C . THR A 1 101 ? 4.353 -1.486 13.740 1.00 13.51 82 THR A C 1
ATOM 610 O O . THR A 1 101 ? 5.509 -1.457 13.302 1.00 11.15 82 THR A O 1
ATOM 614 N N . ALA A 1 102 ? 3.892 -0.581 14.611 1.00 13.42 83 ALA A N 1
ATOM 615 C CA . ALA A 1 102 ? 4.785 0.395 15.238 1.00 9.98 83 ALA A CA 1
ATOM 616 C C . ALA A 1 102 ? 5.874 -0.297 16.048 1.00 14.67 83 ALA A C 1
ATOM 617 O O . ALA A 1 102 ? 7.026 0.143 16.057 1.00 10.02 83 ALA A O 1
ATOM 619 N N . LEU A 1 103 ? 5.519 -1.372 16.759 1.00 11.47 84 LEU A N 1
ATOM 620 C CA . LEU A 1 103 ? 6.522 -2.142 17.489 1.00 13.53 84 LEU A CA 1
ATOM 621 C C . LEU A 1 103 ? 7.567 -2.722 16.547 1.00 16.31 84 LEU A C 1
ATOM 622 O O . LEU A 1 103 ? 8.762 -2.743 16.873 1.00 14.47 84 LEU A O 1
ATOM 627 N N . SER A 1 104 ? 7.133 -3.205 15.374 1.00 14.73 85 SER A N 1
ATOM 628 C CA . SER A 1 104 ? 8.079 -3.745 14.401 1.00 18.97 85 SER A CA 1
ATOM 629 C C . SER A 1 104 ? 9.097 -2.694 13.972 1.00 14.92 85 SER A C 1
ATOM 630 O O . SER A 1 104 ? 10.291 -2.990 13.851 1.00 14.57 85 SER A O 1
ATOM 633 N N . GLN A 1 105 ? 8.649 -1.464 13.717 1.00 14.57 86 GLN A N 1
ATOM 634 C CA . GLN A 1 105 ? 9.598 -0.417 13.349 1.00 12.05 86 GLN A CA 1
ATOM 635 C C . GLN A 1 105 ? 10.619 -0.202 14.458 1.00 10.45 86 GLN A C 1
ATOM 636 O O . GLN A 1 105 ? 11.827 -0.155 14.206 1.00 12.27 86 GLN A O 1
ATOM 642 N N . ALA A 1 106 ? 10.143 -0.098 15.697 1.00 13.04 87 ALA A N 1
ATOM 643 C CA . ALA A 1 106 ? 11.027 0.126 16.836 1.00 12.64 87 ALA A CA 1
ATOM 644 C C . ALA A 1 106 ? 11.973 -1.045 17.047 1.00 14.76 87 ALA A C 1
ATOM 645 O O . ALA A 1 106 ? 13.172 -0.855 17.273 1.00 17.43 87 ALA A O 1
ATOM 647 N N . GLU A 1 107 ? 11.448 -2.268 16.994 1.00 14.24 88 GLU A N 1
ATOM 648 C CA . GLU A 1 107 ? 12.286 -3.434 17.250 1.00 20.26 88 GLU A CA 1
ATOM 649 C C . GLU A 1 107 ? 13.404 -3.546 16.225 1.00 21.40 88 GLU A C 1
ATOM 650 O O . GLU A 1 107 ? 14.529 -3.932 16.562 1.00 22.35 88 GLU A O 1
ATOM 656 N N . VAL A 1 108 ? 13.118 -3.205 14.967 1.00 14.11 89 VAL A N 1
ATOM 657 C CA . VAL A 1 108 ? 14.158 -3.242 13.944 1.00 17.10 89 VAL A CA 1
ATOM 658 C C . VAL A 1 108 ? 15.224 -2.188 14.225 1.00 18.64 89 VAL A C 1
ATOM 659 O O . VAL A 1 108 ? 16.416 -2.406 13.970 1.00 19.03 89 VAL A O 1
ATOM 663 N N . LEU A 1 109 ? 14.820 -1.038 14.773 1.00 17.22 90 LEU A N 1
ATOM 664 C CA . LEU A 1 109 ? 15.783 0.022 15.074 1.00 14.01 90 LEU A CA 1
ATOM 665 C C . LEU A 1 109 ? 16.611 -0.288 16.323 1.00 20.39 90 LEU A C 1
ATOM 666 O O . LEU A 1 109 ? 17.793 0.059 16.375 1.00 22.90 90 LEU A O 1
ATOM 671 N N . ILE A 1 110 ? 16.015 -0.914 17.344 1.00 19.88 91 ILE A N 1
ATOM 672 C CA . ILE A 1 110 ? 16.723 -1.120 18.609 1.00 21.82 91 ILE A CA 1
ATOM 673 C C . ILE A 1 110 ? 17.427 -2.473 18.634 1.00 31.59 91 ILE A C 1
ATOM 674 O O . ILE A 1 110 ? 17.900 -2.913 19.689 1.00 37.03 91 ILE A O 1
ATOM 679 N N . ASP A 1 111 ? 17.501 -3.148 17.493 1.00 27.13 92 ASP A N 1
ATOM 680 C CA . ASP A 1 111 ? 18.169 -4.442 17.454 1.00 35.46 92 ASP A CA 1
ATOM 681 C C . ASP A 1 111 ? 19.669 -4.300 17.170 1.00 39.56 92 ASP A C 1
ATOM 682 O O . ASP A 1 111 ? 20.076 -3.684 16.186 1.00 37.55 92 ASP A O 1
ATOM 687 N N . THR B 1 24 ? 14.362 31.981 61.882 1.00 52.37 5 THR B N 1
ATOM 688 C CA . THR B 1 24 ? 13.640 30.904 61.219 1.00 46.29 5 THR B CA 1
ATOM 689 C C . THR B 1 24 ? 14.594 29.878 60.636 1.00 46.48 5 THR B C 1
ATOM 690 O O . THR B 1 24 ? 15.162 30.085 59.561 1.00 45.49 5 THR B O 1
ATOM 694 N N . THR B 1 25 ? 14.761 28.766 61.352 1.00 45.55 6 THR B N 1
ATOM 695 C CA . THR B 1 25 ? 15.530 27.647 60.825 1.00 40.58 6 THR B CA 1
ATOM 696 C C . THR B 1 25 ? 15.010 27.175 59.474 1.00 35.00 6 THR B C 1
ATOM 697 O O . THR B 1 25 ? 15.769 26.574 58.707 1.00 38.06 6 THR B O 1
ATOM 701 N N . GLU B 1 26 ? 13.737 27.428 59.159 1.00 33.83 7 GLU B N 1
ATOM 702 C CA . GLU B 1 26 ? 13.219 26.996 57.865 1.00 35.03 7 GLU B CA 1
ATOM 703 C C . GLU B 1 26 ? 13.807 27.810 56.719 1.00 33.65 7 GLU B C 1
ATOM 704 O O . GLU B 1 26 ? 13.953 27.289 55.605 1.00 27.71 7 GLU B O 1
ATOM 710 N N . GLU B 1 27 ? 14.149 29.081 56.958 1.00 30.29 8 GLU B N 1
ATOM 711 C CA . GLU B 1 27 ? 14.757 29.867 55.891 1.00 28.49 8 GLU B CA 1
ATOM 712 C C . GLU B 1 27 ? 16.209 29.461 55.677 1.00 26.47 8 GLU B C 1
ATOM 713 O O . GLU B 1 27 ? 16.689 29.431 54.540 1.00 25.58 8 GLU B O 1
ATOM 719 N N . GLU B 1 28 ? 16.921 29.126 56.753 1.00 26.89 9 GLU B N 1
ATOM 720 C CA . GLU B 1 28 ? 18.237 28.522 56.591 1.00 26.09 9 GLU B CA 1
ATOM 721 C C . GLU B 1 28 ? 18.146 27.206 55.829 1.00 21.75 9 GLU B C 1
ATOM 722 O O . GLU B 1 28 ? 18.985 26.919 54.965 1.00 19.53 9 GLU B O 1
ATOM 728 N N . VAL B 1 29 ? 17.132 26.394 56.136 1.00 20.78 10 VAL B N 1
ATOM 729 C CA . VAL B 1 29 ? 16.928 25.137 55.416 1.00 19.86 10 VAL B CA 1
ATOM 730 C C . VAL B 1 29 ? 16.776 25.411 53.926 1.00 18.02 10 VAL B C 1
ATOM 731 O O . VAL B 1 29 ? 17.422 24.772 53.086 1.00 16.70 10 VAL B O 1
ATOM 735 N N . VAL B 1 30 ? 15.958 26.404 53.579 1.00 14.90 11 VAL B N 1
ATOM 736 C CA . VAL B 1 30 ? 15.706 26.696 52.173 1.00 17.27 11 VAL B CA 1
ATOM 737 C C . VAL B 1 30 ? 16.973 27.201 51.495 1.00 15.84 11 VAL B C 1
ATOM 738 O O . VAL B 1 30 ? 17.250 26.869 50.334 1.00 15.13 11 VAL B O 1
ATOM 742 N N . LYS B 1 31 ? 17.764 28.007 52.210 1.00 19.01 12 LYS B N 1
ATOM 743 C CA . LYS B 1 31 ? 19.007 28.532 51.648 1.00 17.73 12 LYS B CA 1
ATOM 744 C C . LYS B 1 31 ? 20.028 27.421 51.404 1.00 14.77 12 LYS B C 1
ATOM 745 O O . LYS B 1 31 ? 20.699 27.404 50.364 1.00 15.15 12 LYS B O 1
ATOM 751 N N . ASN B 1 32 ? 20.182 26.494 52.356 1.00 14.16 13 ASN B N 1
ATOM 752 C CA . ASN B 1 32 ? 21.020 25.323 52.108 1.00 14.52 13 ASN B CA 1
ATOM 753 C C . ASN B 1 32 ? 20.518 24.529 50.901 1.00 14.38 13 ASN B C 1
ATOM 754 O O . ASN B 1 32 ? 21.318 24.078 50.069 1.00 12.11 13 ASN B O 1
ATOM 759 N N . MET B 1 33 ? 19.194 24.350 50.786 1.00 12.49 14 MET B N 1
ATOM 760 C CA . MET B 1 33 ? 18.641 23.579 49.670 1.00 13.31 14 MET B CA 1
ATOM 761 C C . MET B 1 33 ? 18.931 24.242 48.337 1.00 14.73 14 MET B C 1
ATOM 762 O O . MET B 1 33 ? 19.210 23.558 47.339 1.00 13.73 14 MET B O 1
ATOM 767 N N . LYS B 1 34 ? 18.832 25.574 48.290 1.00 12.39 15 LYS B N 1
ATOM 768 C CA . LYS B 1 34 ? 19.127 26.278 47.050 1.00 13.21 15 LYS B CA 1
ATOM 769 C C . LYS B 1 34 ? 20.598 26.142 46.675 1.00 12.26 15 LYS B C 1
ATOM 770 O O . LYS B 1 34 ? 20.939 26.045 45.490 1.00 13.56 15 LYS B O 1
ATOM 776 N N . GLU B 1 35 ? 21.488 26.138 47.668 1.00 12.32 16 GLU B N 1
ATOM 777 C CA . GLU B 1 35 ? 22.891 25.884 47.372 1.00 16.51 16 GLU B CA 1
ATOM 778 C C . GLU B 1 35 ? 23.117 24.441 46.927 1.00 13.85 16 GLU B C 1
ATOM 779 O O . GLU B 1 35 ? 23.957 24.176 46.057 1.00 15.07 16 GLU B O 1
ATOM 785 N N . SER B 1 36 ? 22.399 23.492 47.525 1.00 12.43 17 SER B N 1
ATOM 786 C CA . SER B 1 36 ? 22.469 22.125 47.034 1.00 15.95 17 SER B CA 1
ATOM 787 C C . SER B 1 36 ? 22.023 22.052 45.579 1.00 10.02 17 SER B C 1
ATOM 788 O O . SER B 1 36 ? 22.653 21.376 44.766 1.00 9.77 17 SER B O 1
ATOM 791 N N . LEU B 1 37 ? 20.948 22.761 45.227 1.00 10.13 18 LEU B N 1
ATOM 792 C CA . LEU B 1 37 ? 20.488 22.740 43.839 1.00 13.05 18 LEU B CA 1
ATOM 793 C C . LEU B 1 37 ? 21.557 23.263 42.883 1.00 12.53 18 LEU B C 1
ATOM 794 O O . LEU B 1 37 ? 21.726 22.729 41.777 1.00 12.21 18 LEU B O 1
ATOM 799 N N . GLU B 1 38 ? 22.276 24.321 43.277 1.00 13.13 19 GLU B N 1
ATOM 800 C CA . GLU B 1 38 ? 23.356 24.819 42.427 1.00 13.21 19 GLU B CA 1
ATOM 801 C C . GLU B 1 38 ? 24.438 23.772 42.243 1.00 11.48 19 GLU B C 1
ATOM 802 O O . GLU B 1 38 ? 24.999 23.642 41.150 1.00 14.60 19 GLU B O 1
ATOM 808 N N . PHE B 1 39 ? 24.762 23.023 43.305 1.00 11.70 20 PHE B N 1
ATOM 809 C CA . PHE B 1 39 ? 25.794 21.996 43.166 1.00 11.96 20 PHE B CA 1
ATOM 810 C C . PHE B 1 39 ? 25.314 20.816 42.337 1.00 15.39 20 PHE B C 1
ATOM 811 O O . PHE B 1 39 ? 26.130 20.156 41.684 1.00 17.70 20 PHE B O 1
ATOM 819 N N . ILE B 1 40 ? 24.018 20.509 42.368 1.00 12.43 21 ILE B N 1
ATOM 820 C CA . ILE B 1 40 ? 23.508 19.442 41.508 1.00 13.90 21 ILE B CA 1
ATOM 821 C C . ILE B 1 40 ? 23.739 19.796 40.048 1.00 18.23 21 ILE B C 1
ATOM 822 O O . ILE B 1 40 ? 24.216 18.969 39.253 1.00 16.22 21 ILE B O 1
ATOM 827 N N . GLU B 1 41 ? 23.417 21.041 39.677 1.00 14.51 22 GLU B N 1
ATOM 828 C CA . GLU B 1 41 ? 23.574 21.471 38.296 1.00 19.45 22 GLU B CA 1
ATOM 829 C C . GLU B 1 41 ? 25.039 21.478 37.889 1.00 18.70 22 GLU B C 1
ATOM 830 O O . GLU B 1 41 ? 25.371 21.178 36.739 1.00 20.80 22 GLU B O 1
ATOM 836 N N . ARG B 1 42 ? 25.924 21.835 38.819 1.00 16.17 23 ARG B N 1
ATOM 837 C CA . ARG B 1 42 ? 27.359 21.774 38.571 1.00 20.81 23 ARG B CA 1
ATOM 838 C C . ARG B 1 42 ? 27.826 20.332 38.435 1.00 26.44 23 ARG B C 1
ATOM 839 O O . ARG B 1 42 ? 28.570 19.990 37.504 1.00 21.25 23 ARG B O 1
ATOM 847 N N . ALA B 1 43 ? 27.416 19.476 39.377 1.00 17.06 24 ALA B N 1
ATOM 848 C CA . ALA B 1 43 ? 27.808 18.071 39.335 1.00 12.54 24 ALA B CA 1
ATOM 849 C C . ALA B 1 43 ? 27.352 17.408 38.046 1.00 16.53 24 ALA B C 1
ATOM 850 O O . ALA B 1 43 ? 28.068 16.571 37.481 1.00 19.18 24 ALA B O 1
ATOM 852 N N . LYS B 1 44 ? 26.154 17.754 37.578 1.00 19.54 25 LYS B N 1
ATOM 853 C CA . LYS B 1 44 ? 25.657 17.198 36.327 1.00 24.01 25 LYS B CA 1
ATOM 854 C C . LYS B 1 44 ? 26.570 17.573 35.166 1.00 24.64 25 LYS B C 1
ATOM 855 O O . LYS B 1 44 ? 26.930 16.725 34.343 1.00 25.87 25 LYS B O 1
ATOM 861 N N . GLU B 1 45 ? 26.968 18.843 35.091 1.00 24.06 26 GLU B N 1
ATOM 862 C CA . GLU B 1 45 ? 27.840 19.269 34.006 1.00 24.11 26 GLU B CA 1
ATOM 863 C C . GLU B 1 45 ? 29.238 18.686 34.143 1.00 28.66 26 GLU B C 1
ATOM 864 O O . GLU B 1 45 ? 29.895 18.422 33.129 1.00 29.55 26 GLU B O 1
ATOM 870 N N . GLU B 1 46 ? 29.708 18.473 35.372 1.00 24.16 27 GLU B N 1
ATOM 871 C CA . GLU B 1 46 ? 31.034 17.918 35.610 1.00 26.68 27 GLU B CA 1
ATOM 872 C C . GLU B 1 46 ? 31.057 16.392 35.630 1.00 29.60 27 GLU B C 1
ATOM 873 O O . GLU B 1 46 ? 32.135 15.808 35.786 1.00 28.41 27 GLU B O 1
ATOM 879 N N . GLY B 1 47 ? 29.908 15.736 35.494 1.00 25.15 28 GLY B N 1
ATOM 880 C CA . GLY B 1 47 ? 29.885 14.284 35.486 1.00 22.08 28 GLY B CA 1
ATOM 881 C C . GLY B 1 47 ? 30.037 13.622 36.834 1.00 19.71 28 GLY B C 1
ATOM 882 O O . GLY B 1 47 ? 30.337 12.426 36.894 1.00 23.20 28 GLY B O 1
ATOM 883 N N . ASP B 1 48 ? 29.849 14.360 37.929 1.00 17.91 29 ASP B N 1
ATOM 884 C CA . ASP B 1 48 ? 29.869 13.781 39.269 1.00 13.15 29 ASP B CA 1
ATOM 885 C C . ASP B 1 48 ? 28.468 13.256 39.571 1.00 15.80 29 ASP B C 1
ATOM 886 O O . ASP B 1 48 ? 27.685 13.869 40.303 1.00 11.69 29 ASP B O 1
ATOM 891 N N . ILE B 1 49 ? 28.168 12.077 39.017 1.00 11.22 30 ILE B N 1
ATOM 892 C CA . ILE B 1 49 ? 26.816 11.533 39.120 1.00 15.03 30 ILE B CA 1
ATOM 893 C C . ILE B 1 49 ? 26.504 11.118 40.550 1.00 11.26 30 ILE B C 1
ATOM 894 O O . ILE B 1 49 ? 25.361 11.236 41.003 1.00 9.43 30 ILE B O 1
ATOM 899 N N . GLU B 1 50 ? 27.496 10.608 41.283 1.00 10.89 31 GLU B N 1
ATOM 900 C CA . GLU B 1 50 ? 27.232 10.205 42.657 1.00 15.13 31 GLU B CA 1
ATOM 901 C C . GLU B 1 50 ? 26.822 11.405 43.503 1.00 11.32 31 GLU B C 1
ATOM 902 O O . GLU B 1 50 ? 25.956 11.290 44.377 1.00 9.15 31 GLU B O 1
ATOM 908 N N . LEU B 1 51 ? 27.415 12.571 43.242 1.00 11.48 32 LEU B N 1
ATOM 909 C CA . LEU B 1 51 ? 26.989 13.771 43.957 1.00 9.96 32 LEU B CA 1
ATOM 910 C C . LEU B 1 51 ? 25.569 14.184 43.567 1.00 9.22 32 LEU B C 1
ATOM 911 O O . LEU B 1 51 ? 24.809 14.646 44.418 1.00 8.21 32 LEU B O 1
ATOM 916 N N . VAL B 1 52 ? 25.188 14.022 42.294 1.00 8.37 33 VAL B N 1
ATOM 917 C CA . VAL B 1 52 ? 23.799 14.287 41.907 1.00 10.49 33 VAL B CA 1
ATOM 918 C C . VAL B 1 52 ? 22.856 13.387 42.687 1.00 11.47 33 VAL B C 1
ATOM 919 O O . VAL B 1 52 ? 21.840 13.838 43.225 1.00 7.08 33 VAL B O 1
ATOM 923 N N . ILE B 1 53 ? 23.180 12.094 42.761 1.00 8.62 34 ILE B N 1
ATOM 924 C CA . ILE B 1 53 ? 22.294 11.155 43.433 1.00 7.49 34 ILE B CA 1
ATOM 925 C C . ILE B 1 53 ? 22.181 11.499 44.909 1.00 8.67 34 ILE B C 1
ATOM 926 O O . ILE B 1 53 ? 21.081 11.512 45.476 1.00 8.53 34 ILE B O 1
ATOM 931 N N . SER B 1 54 ? 23.315 11.792 45.552 1.00 8.99 35 SER B N 1
ATOM 932 C CA . SER B 1 54 ? 23.317 12.051 46.985 1.00 7.86 35 SER B CA 1
ATOM 933 C C . SER B 1 54 ? 22.523 13.305 47.320 1.00 8.71 35 SER B C 1
ATOM 934 O O . SER B 1 54 ? 21.684 13.294 48.229 1.00 6.06 35 SER B O 1
ATOM 937 N N . LEU B 1 55 ? 22.780 14.400 46.596 1.00 7.56 36 LEU B N 1
ATOM 938 C CA . LEU B 1 55 ? 22.100 15.651 46.899 1.00 9.03 36 LEU B CA 1
ATOM 939 C C . LEU B 1 55 ? 20.620 15.573 46.559 1.00 8.69 36 LEU B C 1
ATOM 940 O O . LEU B 1 55 ? 19.794 16.151 47.276 1.00 8.08 36 LEU B O 1
ATOM 945 N N . LEU B 1 56 ? 20.256 14.850 45.484 1.00 7.27 37 LEU B N 1
ATOM 946 C CA . LEU B 1 56 ? 18.834 14.687 45.181 1.00 6.88 37 LEU B CA 1
ATOM 947 C C . LEU B 1 56 ? 18.124 13.959 46.320 1.00 8.10 37 LEU B C 1
ATOM 948 O O . LEU B 1 56 ? 17.024 14.351 46.739 1.00 7.98 37 LEU B O 1
ATOM 953 N N . ASN B 1 57 ? 18.740 12.899 46.836 1.00 7.22 38 ASN B N 1
ATOM 954 C CA . ASN B 1 57 ? 18.132 12.158 47.944 1.00 7.69 38 ASN B CA 1
ATOM 955 C C . ASN B 1 57 ? 18.074 13.005 49.215 1.00 10.36 38 ASN B C 1
ATOM 956 O O . ASN B 1 57 ? 17.043 13.027 49.904 1.00 10.90 38 ASN B O 1
ATOM 961 N N . LEU B 1 58 ? 19.161 13.725 49.529 1.00 8.98 39 LEU B N 1
ATOM 962 C CA . LEU B 1 58 ? 19.166 14.641 50.675 1.00 6.67 39 LEU B CA 1
ATOM 963 C C . LEU B 1 58 ? 18.106 15.731 50.543 1.00 8.50 39 LEU B C 1
ATOM 964 O O . LEU B 1 58 ? 17.436 16.072 51.527 1.00 8.58 39 LEU B O 1
ATOM 969 N N . LEU B 1 59 ? 17.958 16.303 49.339 1.00 5.52 40 LEU B N 1
ATOM 970 C CA . LEU B 1 59 ? 16.949 17.327 49.095 1.00 11.11 40 LEU B CA 1
ATOM 971 C C . LEU B 1 59 ? 15.540 16.791 49.310 1.00 11.24 40 LEU B C 1
ATOM 972 O O . LEU B 1 59 ? 14.689 17.477 49.884 1.00 11.42 40 LEU B O 1
ATOM 977 N N . ALA B 1 60 ? 15.271 15.573 48.840 1.00 10.08 41 ALA B N 1
ATOM 978 C CA . ALA B 1 60 ? 13.955 14.974 49.046 1.00 10.84 41 ALA B CA 1
ATOM 979 C C . ALA B 1 60 ? 13.714 14.670 50.522 1.00 12.10 41 ALA B C 1
ATOM 980 O O . ALA B 1 60 ? 12.599 14.871 51.023 1.00 10.05 41 ALA B O 1
ATOM 982 N N . ASP B 1 61 ? 14.747 14.187 51.234 1.00 10.59 42 ASP B N 1
ATOM 983 C CA . ASP B 1 61 ? 14.631 13.948 52.673 1.00 14.32 42 ASP B CA 1
ATOM 984 C C . ASP B 1 61 ? 14.214 15.212 53.419 1.00 14.82 42 ASP B C 1
ATOM 985 O O . ASP B 1 61 ? 13.440 15.146 54.379 1.00 14.58 42 ASP B O 1
ATOM 990 N N . VAL B 1 62 ? 14.742 16.364 53.004 1.00 7.79 43 VAL B N 1
ATOM 991 C CA . VAL B 1 62 ? 14.429 17.648 53.635 1.00 11.81 43 VAL B CA 1
ATOM 992 C C . VAL B 1 62 ? 13.067 18.166 53.185 1.00 10.34 43 VAL B C 1
ATOM 993 O O . VAL B 1 62 ? 12.249 18.605 54.002 1.00 12.32 43 VAL B O 1
ATOM 997 N N . ALA B 1 63 ? 12.794 18.125 51.882 1.00 11.72 44 ALA B N 1
ATOM 998 C CA . ALA B 1 63 ? 11.548 18.698 51.383 1.00 11.67 44 ALA B CA 1
ATOM 999 C C . ALA B 1 63 ? 10.323 17.997 51.964 1.00 13.67 44 ALA B C 1
ATOM 1000 O O . ALA B 1 63 ? 9.267 18.623 52.128 1.00 15.98 44 ALA B O 1
ATOM 1002 N N . GLN B 1 64 ? 10.432 16.710 52.284 1.00 12.68 45 GLN B N 1
ATOM 1003 C CA . GLN B 1 64 ? 9.278 16.029 52.861 1.00 15.69 45 GLN B CA 1
ATOM 1004 C C . GLN B 1 64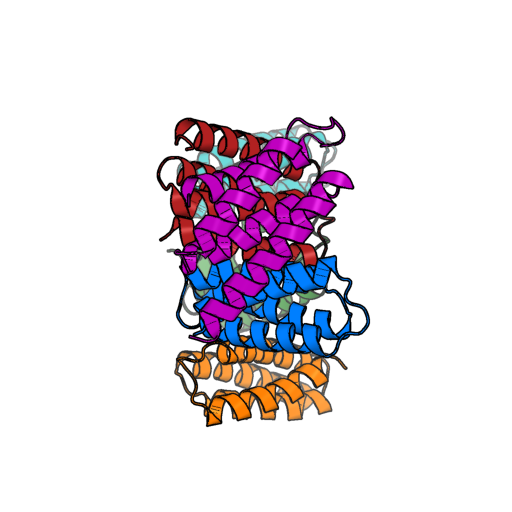 ? 8.939 16.568 54.249 1.00 15.81 45 GLN B C 1
ATOM 1005 O O . GLN B 1 64 ? 7.774 16.532 54.658 1.00 19.92 45 GLN B O 1
ATOM 1011 N N . LEU B 1 65 ? 9.927 17.098 54.972 1.00 14.20 46 LEU B N 1
ATOM 1012 C CA . LEU B 1 65 ? 9.705 17.621 56.312 1.00 12.88 46 LEU B CA 1
ATOM 1013 C C . LEU B 1 65 ? 9.347 19.096 56.330 1.00 18.96 46 LEU B C 1
ATOM 1014 O O . LEU B 1 65 ? 8.763 19.564 57.307 1.00 17.92 46 LEU B O 1
ATOM 1019 N N . VAL B 1 66 ? 9.696 19.848 55.293 1.00 16.10 47 VAL B N 1
ATOM 1020 C CA . VAL B 1 66 ? 9.518 21.288 55.318 1.00 20.24 47 VAL B CA 1
ATOM 1021 C C . VAL B 1 66 ? 8.440 21.756 54.346 1.00 21.36 47 VAL B C 1
ATOM 1022 O O . VAL B 1 66 ? 7.708 22.699 54.662 1.00 21.39 47 VAL B O 1
ATOM 1026 N N . GLY B 1 67 ? 8.294 21.118 53.202 1.00 18.78 48 GLY B N 1
ATOM 1027 C CA . GLY B 1 67 ? 7.258 21.579 52.310 1.00 24.20 48 GLY B CA 1
ATOM 1028 C C . GLY B 1 67 ? 7.555 22.946 51.702 1.00 22.98 48 GLY B C 1
ATOM 1029 O O . GLY B 1 67 ? 8.674 23.450 51.729 1.00 21.63 48 GLY B O 1
ATOM 1030 N N . GLY B 1 68 ? 6.510 23.540 51.133 1.00 22.29 49 GLY B N 1
ATOM 1031 C CA . GLY B 1 68 ? 6.617 24.927 50.695 1.00 25.01 49 GLY B CA 1
ATOM 1032 C C . GLY B 1 68 ? 7.680 25.128 49.631 1.00 21.46 49 GLY B C 1
ATOM 1033 O O . GLY B 1 68 ? 7.753 24.392 48.639 1.00 17.31 49 GLY B O 1
ATOM 1034 N N . GLU B 1 69 ? 8.528 26.141 49.832 1.00 15.69 50 GLU B N 1
ATOM 1035 C CA . GLU B 1 69 ? 9.571 26.423 48.853 1.00 16.52 50 GLU B CA 1
ATOM 1036 C C . GLU B 1 69 ? 10.534 25.249 48.691 1.00 16.57 50 GLU B C 1
ATOM 1037 O O . GLU B 1 69 ? 11.147 25.106 47.628 1.00 16.02 50 GLU B O 1
ATOM 1043 N N . ALA B 1 70 ? 10.665 24.395 49.711 1.00 15.01 51 ALA B N 1
ATOM 1044 C CA . ALA B 1 70 ? 11.493 23.200 49.574 1.00 15.47 51 ALA B CA 1
ATOM 1045 C C . ALA B 1 70 ? 11.036 22.326 48.403 1.00 15.11 51 ALA B C 1
ATOM 1046 O O . ALA B 1 70 ? 11.873 21.789 47.660 1.00 13.42 51 ALA B O 1
ATOM 1048 N N . LEU B 1 71 ? 9.738 22.200 48.198 1.00 16.79 52 LEU B N 1
ATOM 1049 C CA . LEU B 1 71 ? 9.225 21.444 47.068 1.00 14.58 52 LEU B CA 1
ATOM 1050 C C . LEU B 1 71 ? 9.582 22.082 45.733 1.00 14.38 52 LEU B C 1
ATOM 1051 O O . LEU B 1 71 ? 9.861 21.398 44.774 1.00 12.38 52 LEU B O 1
ATOM 1056 N N . GLU B 1 72 ? 9.557 23.405 45.692 1.00 13.80 53 GLU B N 1
ATOM 1057 C CA . GLU B 1 72 ? 9.932 24.079 44.454 1.00 16.61 53 GLU B CA 1
ATOM 1058 C C . GLU B 1 72 ? 11.368 23.745 44.093 1.00 13.08 53 GLU B C 1
ATOM 1059 O O . GLU B 1 72 ? 11.687 23.481 42.931 1.00 10.54 53 GLU B O 1
ATOM 1065 N N . ILE B 1 73 ? 12.255 23.778 45.085 1.00 9.94 54 ILE B N 1
ATOM 1066 C CA . ILE B 1 73 ? 13.652 23.441 44.840 1.00 10.96 54 ILE B CA 1
ATOM 1067 C C . ILE B 1 73 ? 13.770 21.970 44.455 1.00 7.82 54 ILE B C 1
ATOM 1068 O O . ILE B 1 73 ? 14.492 21.618 43.517 1.00 11.86 54 ILE B O 1
ATOM 1073 N N . LEU B 1 74 ? 13.016 21.100 45.127 1.00 11.58 55 LEU B N 1
ATOM 1074 C CA . LEU B 1 74 ? 13.054 19.674 44.788 1.00 10.17 55 LEU B CA 1
ATOM 1075 C C . LEU B 1 74 ? 12.604 19.432 43.352 1.00 9.17 55 LEU B C 1
ATOM 1076 O O . LEU B 1 74 ? 13.230 18.657 42.622 1.00 8.92 55 LEU B O 1
ATOM 1081 N N . LYS B 1 75 ? 11.535 20.112 42.910 1.00 9.37 56 LYS B N 1
ATOM 1082 C CA . LYS B 1 75 ? 11.084 19.955 41.525 1.00 10.58 56 LYS B CA 1
ATOM 1083 C C . LYS B 1 75 ? 12.175 20.301 40.524 1.00 10.18 56 LYS B C 1
ATOM 1084 O O . LYS B 1 75 ? 12.339 19.608 39.513 1.00 9.70 56 LYS B O 1
ATOM 1090 N N . LYS B 1 76 ? 12.906 21.392 40.757 1.00 10.12 57 LYS B N 1
ATOM 1091 C CA . LYS B 1 76 ? 13.924 21.802 39.785 1.00 9.81 57 LYS B CA 1
ATOM 1092 C C . LYS B 1 76 ? 15.074 20.814 39.743 1.00 10.00 57 LYS B C 1
ATOM 1093 O O . LYS B 1 76 ? 15.599 20.501 38.667 1.00 11.64 57 LYS B O 1
ATOM 1099 N N . ALA B 1 77 ? 15.515 20.365 40.915 1.00 10.33 58 ALA B N 1
ATOM 1100 C CA . ALA B 1 77 ? 16.529 19.327 40.994 1.00 11.03 58 ALA B CA 1
ATOM 1101 C C . ALA B 1 77 ? 16.051 18.056 40.312 1.00 8.86 58 ALA B C 1
ATOM 1102 O O . ALA B 1 77 ? 16.821 17.386 39.617 1.00 10.04 58 ALA B O 1
ATOM 1104 N N . THR B 1 78 ? 14.771 17.725 40.490 1.00 9.58 59 THR B N 1
ATOM 1105 C CA . THR B 1 78 ? 14.192 16.554 39.846 1.00 13.25 59 THR B CA 1
ATOM 1106 C C . THR B 1 78 ? 14.221 16.691 38.328 1.00 15.92 59 THR B C 1
ATOM 1107 O O . THR B 1 78 ? 14.518 15.727 37.615 1.00 11.15 59 THR B O 1
ATOM 1111 N N . GLU B 1 79 ? 13.924 17.886 37.818 1.00 14.31 60 GLU B N 1
ATOM 1112 C CA . GLU B 1 79 ? 14.009 18.130 36.378 1.00 16.80 60 GLU B CA 1
ATOM 1113 C C . GLU B 1 79 ? 15.418 17.872 35.862 1.00 14.34 60 GLU B C 1
ATOM 1114 O O . GLU B 1 79 ? 15.601 17.236 34.820 1.00 17.53 60 GLU B O 1
ATOM 1120 N N . LEU B 1 80 ? 16.426 18.395 36.569 1.00 12.24 61 LEU B N 1
ATOM 1121 C CA . LEU B 1 80 ? 17.825 18.185 36.194 1.00 15.10 61 LEU B CA 1
ATOM 1122 C C . LEU B 1 80 ? 18.177 16.704 36.189 1.00 17.90 61 LEU B C 1
ATOM 1123 O O . LEU B 1 80 ? 18.799 16.203 35.247 1.00 16.57 61 LEU B O 1
ATOM 1128 N N . ALA B 1 81 ? 17.804 15.994 37.256 1.00 14.11 62 ALA B N 1
ATOM 1129 C CA . ALA B 1 81 ? 18.166 14.588 37.394 1.00 13.08 62 ALA B CA 1
ATOM 1130 C C . ALA B 1 81 ? 17.470 13.726 36.343 1.00 13.14 62 ALA B C 1
ATOM 1131 O O . ALA B 1 81 ? 18.051 12.757 35.838 1.00 13.27 62 ALA B O 1
ATOM 1133 N N . LYS B 1 82 ? 16.220 14.060 36.011 1.00 15.25 63 LYS B N 1
ATOM 1134 C CA . LYS B 1 82 ? 15.482 13.319 34.989 1.00 16.06 63 LYS B CA 1
ATOM 1135 C C . LYS B 1 82 ? 16.146 13.449 33.626 1.00 19.21 63 LYS B C 1
ATOM 1136 O O . LYS B 1 82 ? 16.213 12.476 32.861 1.00 14.18 63 LYS B O 1
ATOM 1142 N N . GLU B 1 83 ? 16.589 14.663 33.284 1.00 16.73 64 GLU B N 1
ATOM 1143 C CA . GLU B 1 83 ? 17.347 14.859 32.055 1.00 17.74 64 GLU B CA 1
ATOM 1144 C C . GLU B 1 83 ? 18.592 13.984 32.061 1.00 17.92 64 GLU B C 1
ATOM 1145 O O . GLU B 1 83 ? 18.908 13.316 31.071 1.00 18.55 64 GLU B O 1
ATOM 1151 N N . LEU B 1 84 ? 19.312 13.988 33.183 1.00 13.48 65 LEU B N 1
ATOM 1152 C CA . LEU B 1 84 ? 20.548 13.223 33.298 1.00 18.05 65 LEU B CA 1
ATOM 1153 C C . LEU B 1 84 ? 20.287 11.731 33.162 1.00 14.79 65 LEU B C 1
ATOM 1154 O O . LEU B 1 84 ? 21.084 11.006 32.556 1.00 14.74 65 LEU B O 1
ATOM 1159 N N . LEU B 1 85 ? 19.170 11.258 33.720 1.00 15.03 66 LEU B N 1
ATOM 1160 C CA . LEU B 1 85 ? 18.871 9.830 33.701 1.00 16.14 66 LEU B CA 1
ATOM 1161 C C . LEU B 1 85 ? 18.850 9.294 32.277 1.00 16.08 66 LEU B C 1
ATOM 1162 O O . LEU B 1 85 ? 19.339 8.191 32.013 1.00 16.17 66 LEU B O 1
ATOM 1167 N N . GLU B 1 86 ? 18.301 10.068 31.347 1.00 13.56 67 GLU B N 1
ATOM 1168 C CA . GLU B 1 86 ? 18.180 9.630 29.969 1.00 13.66 67 GLU B CA 1
ATOM 1169 C C . GLU B 1 86 ? 19.463 9.839 29.168 1.00 18.44 67 GLU B C 1
ATOM 1170 O O . GLU B 1 86 ? 19.514 9.422 28.011 1.00 20.20 67 GLU B O 1
ATOM 1176 N N . GLU B 1 87 ? 20.495 10.466 29.746 1.00 15.09 68 GLU B N 1
ATOM 1177 C CA . GLU B 1 87 ? 21.811 10.537 29.107 1.00 18.16 68 GLU B CA 1
ATOM 1178 C C . GLU B 1 87 ? 22.602 9.291 29.488 1.00 14.28 68 GLU B C 1
ATOM 1179 O O . GLU B 1 87 ? 23.503 9.314 30.328 1.00 14.31 68 GLU B O 1
ATOM 1185 N N . SER B 1 88 ? 22.254 8.180 28.836 1.00 17.71 69 SER B N 1
ATOM 1186 C CA . SER B 1 88 ? 22.835 6.890 29.193 1.00 17.28 69 SER B CA 1
ATOM 1187 C C . SER B 1 88 ? 24.340 6.849 28.943 1.00 15.29 69 SER B C 1
ATOM 1188 O O . SER B 1 88 ? 25.054 6.078 29.598 1.00 16.69 69 SER B O 1
ATOM 1191 N N . ASP B 1 89 ? 24.837 7.670 28.013 1.00 15.17 70 ASP B N 1
ATOM 1192 C CA . ASP B 1 89 ? 26.269 7.796 27.762 1.00 14.63 70 ASP B CA 1
ATOM 1193 C C . ASP B 1 89 ? 27.006 8.511 28.884 1.00 16.34 70 ASP B C 1
ATOM 1194 O O . ASP B 1 89 ? 28.230 8.636 28.805 1.00 15.83 70 ASP B O 1
ATOM 1199 N N . GLU B 1 90 ? 26.305 9.043 29.886 1.00 15.45 71 GLU B N 1
ATOM 1200 C CA . GLU B 1 90 ? 26.958 9.793 30.952 1.00 17.40 71 GLU B CA 1
ATOM 1201 C C . GLU B 1 90 ? 26.886 9.104 32.305 1.00 17.87 71 GLU B C 1
ATOM 1202 O O . GLU B 1 90 ? 27.446 9.623 33.279 1.00 15.48 71 GLU B O 1
ATOM 1208 N N . ILE B 1 91 ? 26.192 7.973 32.412 1.00 12.69 72 ILE B N 1
ATOM 1209 C CA . ILE B 1 91 ? 25.965 7.349 33.707 1.00 16.53 72 ILE B CA 1
ATOM 1210 C C . ILE B 1 91 ? 26.266 5.863 33.602 1.00 13.76 72 ILE B C 1
ATOM 1211 O O . ILE B 1 91 ? 25.980 5.221 32.583 1.00 12.78 72 ILE B O 1
ATOM 1216 N N . SER B 1 92 ? 26.873 5.326 34.647 1.00 10.11 73 SER B N 1
ATOM 1217 C CA . SER B 1 92 ? 27.080 3.892 34.723 1.00 13.24 73 SER B CA 1
ATOM 1218 C C . SER B 1 92 ? 25.770 3.211 35.086 1.00 13.80 73 SER B C 1
ATOM 1219 O O . SER B 1 92 ? 24.796 3.857 35.471 1.00 12.09 73 SER B O 1
ATOM 1222 N N . GLU B 1 93 ? 25.756 1.884 34.982 1.00 10.01 74 GLU B N 1
ATOM 1223 C CA . GLU B 1 93 ? 24.560 1.135 35.345 1.00 13.69 74 GLU B CA 1
ATOM 1224 C C . GLU B 1 93 ? 24.230 1.282 36.829 1.00 11.92 74 GLU B C 1
ATOM 1225 O O . GLU B 1 93 ? 23.066 1.486 37.195 1.00 12.09 74 GLU B O 1
ATOM 1231 N N . LYS B 1 94 ? 25.242 1.187 37.697 1.00 10.30 75 LYS B N 1
ATOM 1232 C CA . LYS B 1 94 ? 25.005 1.361 39.126 1.00 13.43 75 LYS B CA 1
ATOM 1233 C C . LYS B 1 94 ? 24.509 2.768 39.429 1.00 11.07 75 LYS B C 1
ATOM 1234 O O . LYS B 1 94 ? 23.583 2.941 40.232 1.00 10.82 75 LYS B O 1
ATOM 1240 N N . GLU B 1 95 ? 25.089 3.783 38.777 1.00 9.71 76 GLU B N 1
ATOM 1241 C CA . GLU B 1 95 ? 24.601 5.154 38.946 1.00 10.52 76 GLU B CA 1
ATOM 1242 C C . GLU B 1 95 ? 23.156 5.287 38.487 1.00 10.08 76 GLU B C 1
ATOM 1243 O O . GLU B 1 95 ? 22.323 5.884 39.187 1.00 10.32 76 GLU B O 1
ATOM 1249 N N . ARG B 1 96 ? 22.842 4.724 37.313 1.00 8.07 77 ARG B N 1
ATOM 1250 C CA . ARG B 1 96 ? 21.488 4.770 36.757 1.00 10.95 77 ARG B CA 1
ATOM 1251 C C . ARG B 1 96 ? 20.434 4.241 37.726 1.00 11.83 77 ARG B C 1
ATOM 1252 O O . ARG B 1 96 ? 19.379 4.865 37.923 1.00 11.84 77 ARG B O 1
ATOM 1260 N N . VAL B 1 97 ? 20.667 3.060 38.305 1.00 11.44 78 VAL B N 1
ATOM 1261 C CA . VAL B 1 97 ? 19.629 2.462 39.144 1.00 10.39 78 VAL B CA 1
ATOM 1262 C C . VAL B 1 97 ? 19.455 3.256 40.440 1.00 8.16 78 VAL B C 1
ATOM 1263 O O . VAL B 1 97 ? 18.325 3.443 40.922 1.00 9.08 78 VAL B O 1
ATOM 1267 N N . GLN B 1 98 ? 20.554 3.741 41.019 1.00 7.30 79 GLN B N 1
ATOM 1268 C CA . GLN B 1 98 ? 20.449 4.615 42.188 1.00 10.34 79 GLN B CA 1
ATOM 1269 C C . GLN B 1 98 ? 19.714 5.907 41.843 1.00 11.12 79 GLN B C 1
ATOM 1270 O O . GLN B 1 98 ? 18.876 6.385 42.616 1.00 7.82 79 GLN B O 1
ATOM 1276 N N . LEU B 1 99 ? 20.062 6.517 40.705 1.00 9.32 80 LEU B N 1
ATOM 1277 C CA . LEU B 1 99 ? 19.414 7.761 40.293 1.00 8.78 80 LEU B CA 1
ATOM 1278 C C . LEU B 1 99 ? 17.916 7.552 40.059 1.00 7.71 80 LEU B C 1
ATOM 1279 O O . LEU B 1 99 ? 17.092 8.379 40.476 1.00 8.67 80 LEU B O 1
ATOM 1284 N N . LYS B 1 100 ? 17.537 6.443 39.406 1.00 10.01 81 LYS B N 1
ATOM 1285 C CA . LYS B 1 100 ? 16.115 6.175 39.203 1.00 9.58 81 LYS B CA 1
ATOM 1286 C C . LYS B 1 100 ? 15.385 6.003 40.525 1.00 8.27 81 LYS B C 1
ATOM 1287 O O . LYS B 1 100 ? 14.224 6.398 40.644 1.00 8.88 81 LYS B O 1
ATOM 1293 N N . THR B 1 101 ? 16.037 5.390 41.519 1.00 10.29 82 THR B N 1
ATOM 1294 C CA . THR B 1 101 ? 15.380 5.165 42.808 1.00 11.36 82 THR B CA 1
ATOM 1295 C C . THR B 1 101 ? 15.205 6.475 43.563 1.00 12.36 82 THR B C 1
ATOM 1296 O O . THR B 1 101 ? 14.137 6.741 44.127 1.00 8.43 82 THR B O 1
ATOM 1300 N N . ALA B 1 102 ? 16.258 7.299 43.605 1.00 9.50 83 ALA B N 1
ATOM 1301 C CA . ALA B 1 102 ? 16.123 8.633 44.183 1.00 9.19 83 ALA B CA 1
ATOM 1302 C C . ALA B 1 102 ? 15.086 9.471 43.430 1.00 10.68 83 ALA B C 1
ATOM 1303 O O . ALA B 1 102 ? 14.339 10.243 44.047 1.00 10.05 83 ALA B O 1
ATOM 1305 N N . LEU B 1 103 ? 15.030 9.348 42.096 1.00 11.26 84 LEU B N 1
ATOM 1306 C CA . LEU B 1 103 ? 14.017 10.079 41.332 1.00 8.56 84 LEU B CA 1
ATOM 1307 C C . LEU B 1 103 ? 12.608 9.618 41.692 1.00 13.01 84 LEU B C 1
ATOM 1308 O O . LEU B 1 103 ? 11.672 10.428 41.734 1.00 15.17 84 LEU B O 1
ATOM 1313 N N . SER B 1 104 ? 12.424 8.317 41.935 1.00 11.31 85 SER B N 1
ATOM 1314 C CA . SER B 1 104 ? 11.107 7.848 42.346 1.00 15.02 85 SER B CA 1
ATOM 1315 C C . SER B 1 104 ? 10.676 8.545 43.622 1.00 9.64 85 SER B C 1
ATOM 1316 O O . SER B 1 104 ? 9.557 9.061 43.708 1.00 11.89 85 SER B O 1
ATOM 1319 N N . GLN B 1 105 ? 11.555 8.572 44.626 1.00 8.71 86 GLN B N 1
ATOM 1320 C CA . GLN B 1 105 ? 11.223 9.252 45.878 1.00 8.45 86 GLN B CA 1
ATOM 1321 C C . GLN B 1 105 ? 10.847 10.702 45.621 1.00 9.48 86 GLN B C 1
ATOM 1322 O O . GLN B 1 105 ? 9.859 11.207 46.164 1.00 11.47 86 GLN B O 1
ATOM 1328 N N . ALA B 1 106 ? 11.630 11.386 44.782 1.00 9.27 87 ALA B N 1
ATOM 1329 C CA . ALA B 1 106 ? 11.373 12.789 44.482 1.00 8.82 87 ALA B CA 1
ATOM 1330 C C . ALA B 1 106 ? 10.020 12.980 43.797 1.00 10.95 87 ALA B C 1
ATOM 1331 O O . ALA B 1 106 ? 9.251 13.880 44.152 1.00 10.43 87 ALA B O 1
ATOM 1333 N N . GLU B 1 107 ? 9.728 12.164 42.784 1.00 12.73 88 GLU B N 1
ATOM 1334 C CA . GLU B 1 107 ? 8.520 12.378 41.996 1.00 16.00 88 GLU B CA 1
ATOM 1335 C C . GLU B 1 107 ? 7.270 12.051 42.799 1.00 16.12 88 GLU B C 1
ATOM 1336 O O . GLU B 1 107 ? 6.252 12.739 42.672 1.00 17.79 88 GLU B O 1
ATOM 1342 N N . VAL B 1 108 ? 7.323 10.999 43.625 1.00 15.32 89 VAL B N 1
ATOM 1343 C CA . VAL B 1 108 ? 6.185 10.693 44.489 1.00 13.92 89 VAL B CA 1
ATOM 1344 C C . VAL B 1 108 ? 5.958 11.833 45.467 1.00 17.84 89 VAL B C 1
ATOM 1345 O O . VAL B 1 108 ? 4.820 12.274 45.693 1.00 15.42 89 VAL B O 1
ATOM 1349 N N . LEU B 1 109 ? 7.045 12.354 46.027 1.00 15.76 90 LEU B N 1
ATOM 1350 C CA . LEU B 1 109 ? 6.947 13.484 46.938 1.00 14.71 90 LEU B CA 1
ATOM 1351 C C . LEU B 1 109 ? 6.358 14.704 46.243 1.00 18.96 90 LEU B C 1
ATOM 1352 O O . LEU B 1 109 ? 5.492 15.391 46.798 1.00 19.98 90 LEU B O 1
ATOM 1357 N N . ILE B 1 110 ? 6.821 14.997 45.022 1.00 13.33 91 ILE B N 1
ATOM 1358 C CA . ILE B 1 110 ? 6.319 16.166 44.303 1.00 17.20 91 ILE B CA 1
ATOM 1359 C C . ILE B 1 110 ? 4.824 16.022 44.014 1.00 19.92 91 ILE B C 1
ATOM 1360 O O . ILE B 1 110 ? 4.094 17.020 43.938 1.00 20.81 91 ILE B O 1
ATOM 1365 N N . ASP B 1 111 ? 4.342 14.788 43.875 1.00 17.12 92 ASP B N 1
ATOM 1366 C CA . ASP B 1 111 ? 2.956 14.507 43.523 1.00 19.29 92 ASP B CA 1
ATOM 1367 C C . ASP B 1 111 ? 2.007 14.554 44.719 1.00 22.79 92 ASP B C 1
ATOM 1368 O O . ASP B 1 111 ? 0.786 14.540 44.524 1.00 20.70 92 ASP B O 1
ATOM 1373 N N . LYS B 1 112 ? 2.520 14.632 45.945 1.00 20.06 93 LYS B N 1
ATOM 1374 C CA . LYS B 1 112 ? 1.645 14.644 47.115 1.00 19.90 93 LYS B CA 1
ATOM 1375 C C . LYS B 1 112 ? 0.905 15.970 47.277 1.00 21.37 93 LYS B C 1
ATOM 1376 O O . LYS B 1 112 ? 1.313 17.016 46.770 1.00 23.19 93 LYS B O 1
ATOM 1383 N N . THR C 1 24 ? 26.529 48.985 44.644 1.00 40.27 5 THR C N 1
ATOM 1384 C CA . THR C 1 24 ? 26.155 47.616 44.974 1.00 27.00 5 THR C CA 1
ATOM 1385 C C . THR C 1 24 ? 27.240 46.629 44.540 1.00 32.56 5 THR C C 1
ATOM 1386 O O . THR C 1 24 ? 28.042 46.920 43.649 1.00 35.98 5 THR C O 1
ATOM 1390 N N . THR C 1 25 ? 27.276 45.468 45.183 1.00 22.58 6 THR C N 1
ATOM 1391 C CA . THR C 1 25 ? 28.289 44.471 44.876 1.00 27.11 6 THR C CA 1
ATOM 1392 C C . THR C 1 25 ? 27.768 43.528 43.803 1.00 23.15 6 THR C C 1
ATOM 1393 O O . THR C 1 25 ? 26.557 43.313 43.676 1.00 20.23 6 THR C O 1
ATOM 1397 N N . GLU C 1 26 ? 28.694 42.984 43.010 1.00 25.66 7 GLU C N 1
ATOM 1398 C CA . GLU C 1 26 ? 28.296 42.029 41.977 1.00 27.79 7 GLU C CA 1
ATOM 1399 C C . GLU C 1 26 ? 27.551 40.844 42.581 1.00 20.58 7 GLU C C 1
ATOM 1400 O O . GLU C 1 26 ? 26.578 40.350 41.996 1.00 21.27 7 GLU C O 1
ATOM 1406 N N . GLU C 1 27 ? 27.985 40.371 43.755 1.00 20.55 8 GLU C N 1
ATOM 1407 C CA . GLU C 1 27 ? 27.280 39.257 44.384 1.00 22.93 8 GLU C CA 1
ATOM 1408 C C . GLU C 1 27 ? 25.851 39.640 44.737 1.00 18.22 8 GLU C C 1
ATOM 1409 O O . GLU C 1 27 ? 24.929 38.823 44.613 1.00 16.25 8 GLU C O 1
ATOM 1415 N N . GLU C 1 28 ? 25.644 40.873 45.198 1.00 15.11 9 GLU C N 1
ATOM 1416 C CA . GLU C 1 28 ? 24.284 41.303 45.499 1.00 22.12 9 GLU C CA 1
ATOM 1417 C C . GLU C 1 28 ? 23.441 41.347 44.229 1.00 15.24 9 GLU C C 1
ATOM 1418 O O . GLU C 1 28 ? 22.271 40.945 44.236 1.00 15.09 9 GLU C O 1
ATOM 1424 N N . VAL C 1 29 ? 24.027 41.816 43.126 1.00 15.90 10 VAL C N 1
ATOM 1425 C CA . VAL C 1 29 ? 23.312 41.843 41.850 1.00 14.73 10 VAL C CA 1
ATOM 1426 C C . VAL C 1 29 ? 22.922 40.434 41.432 1.00 13.64 10 VAL C C 1
ATOM 1427 O O . VAL C 1 29 ? 21.778 40.179 41.037 1.00 13.69 10 VAL C O 1
ATOM 1431 N N . VAL C 1 30 ? 23.866 39.495 41.535 1.00 13.34 11 VAL C N 1
ATOM 1432 C CA . VAL C 1 30 ? 23.619 38.105 41.152 1.00 15.91 11 VAL C CA 1
ATOM 1433 C C . VAL C 1 30 ? 22.552 37.476 42.051 1.00 18.16 11 VAL C C 1
ATOM 1434 O O . VAL C 1 30 ? 21.622 36.818 41.571 1.00 12.11 11 VAL C O 1
ATOM 1438 N N . LYS C 1 31 ? 22.671 37.671 43.367 1.00 16.61 12 LYS C N 1
ATOM 1439 C CA . LYS C 1 31 ? 21.650 37.162 44.282 1.00 16.47 12 LYS C CA 1
ATOM 1440 C C . LYS C 1 31 ? 20.264 37.695 43.931 1.00 16.63 12 LYS C C 1
ATOM 1441 O O . LYS C 1 31 ? 19.280 36.948 43.963 1.00 15.20 12 LYS C O 1
ATOM 1447 N N . ASN C 1 32 ? 20.161 38.987 43.615 1.00 13.35 13 ASN C N 1
ATOM 1448 C CA . ASN C 1 32 ? 18.886 39.556 43.177 1.00 12.15 13 ASN C CA 1
ATOM 1449 C C . ASN C 1 32 ? 18.369 38.867 41.921 1.00 12.55 13 ASN C C 1
ATOM 1450 O O . ASN C 1 32 ? 17.179 38.546 41.810 1.00 14.47 13 ASN C O 1
ATOM 1455 N N . MET C 1 33 ? 19.242 38.680 40.938 1.00 8.19 14 MET C N 1
ATOM 1456 C CA . MET C 1 33 ? 18.818 38.061 39.689 1.00 12.43 14 MET C CA 1
ATOM 1457 C C . MET C 1 33 ? 18.393 36.618 39.901 1.00 12.08 14 MET C C 1
ATOM 1458 O O . MET C 1 33 ? 17.463 36.131 39.236 1.00 9.33 14 MET C O 1
ATOM 1463 N N . LYS C 1 34 ? 19.052 35.925 40.829 1.00 10.47 15 LYS C N 1
ATOM 1464 C CA . LYS C 1 34 ? 18.662 34.554 41.143 1.00 13.08 15 LYS C CA 1
ATOM 1465 C C . LYS C 1 34 ? 17.269 34.498 41.761 1.00 12.00 15 LYS C C 1
ATOM 1466 O O . LYS C 1 34 ? 16.496 33.573 41.478 1.00 7.64 15 LYS C O 1
ATOM 1472 N N . GLU C 1 35 ? 16.924 35.468 42.621 1.00 11.05 16 GLU C N 1
ATOM 1473 C CA . GLU C 1 35 ? 15.568 35.459 43.160 1.00 11.15 16 GLU C CA 1
ATOM 1474 C C . GLU C 1 35 ? 14.548 35.782 42.074 1.00 9.81 16 GLU C C 1
ATOM 1475 O O . GLU C 1 35 ? 13.451 35.208 42.052 1.00 10.46 16 GLU C O 1
ATOM 1481 N N . SER C 1 36 ? 14.896 36.678 41.156 1.00 8.30 17 SER C N 1
ATOM 1482 C CA . SER C 1 36 ? 14.003 36.954 40.035 1.00 9.64 17 SER C CA 1
ATOM 1483 C C . SER C 1 36 ? 13.754 35.689 39.223 1.00 8.42 17 SER C C 1
ATOM 1484 O O . SER C 1 36 ? 12.615 35.406 38.832 1.00 10.04 17 SER C O 1
ATOM 1487 N N . LEU C 1 37 ? 14.803 34.902 38.990 1.00 9.45 18 LEU C N 1
ATOM 1488 C CA . LEU C 1 37 ? 14.638 33.642 38.275 1.00 10.70 18 LEU C CA 1
ATOM 1489 C C . LEU C 1 37 ? 13.709 32.704 39.036 1.00 11.39 18 LEU C C 1
ATOM 1490 O O . LEU C 1 37 ? 12.868 32.028 38.436 1.00 12.47 18 LEU C O 1
ATOM 1495 N N . GLU C 1 38 ? 13.845 32.654 40.363 1.00 10.60 19 GLU C N 1
ATOM 1496 C CA . GLU C 1 38 ? 12.942 31.833 41.163 1.00 15.29 19 GLU C CA 1
ATOM 1497 C C . GLU C 1 38 ? 11.501 32.297 41.016 1.00 8.60 19 GLU C C 1
ATOM 1498 O O . GLU C 1 38 ? 10.575 31.475 40.953 1.00 10.26 19 GLU C O 1
ATOM 1504 N N . PHE C 1 39 ? 11.283 33.614 40.965 1.00 11.73 20 PHE C N 1
ATOM 1505 C CA . PHE C 1 39 ? 9.920 34.122 40.821 1.00 11.30 20 PHE C CA 1
ATOM 1506 C C . PHE C 1 39 ? 9.388 33.887 39.416 1.00 12.22 20 PHE C C 1
ATOM 1507 O O . PHE C 1 39 ? 8.172 33.722 39.231 1.00 15.22 20 PHE C O 1
ATOM 1515 N N . ILE C 1 40 ? 10.278 33.861 38.422 1.00 10.96 21 ILE C N 1
ATOM 1516 C CA . ILE C 1 40 ? 9.877 33.526 37.056 1.00 13.65 21 ILE C CA 1
ATOM 1517 C C . ILE C 1 40 ? 9.417 32.071 36.961 1.00 17.12 21 ILE C C 1
ATOM 1518 O O . ILE C 1 40 ? 8.413 31.766 36.300 1.00 14.06 21 ILE C O 1
ATOM 1523 N N . GLU C 1 41 ? 10.161 31.144 37.581 1.00 17.23 22 GLU C N 1
ATOM 1524 C CA . GLU C 1 41 ? 9.749 29.738 37.573 1.00 17.84 22 GLU C CA 1
ATOM 1525 C C . GLU C 1 41 ? 8.375 29.586 38.193 1.00 19.47 22 GLU C C 1
ATOM 1526 O O . GLU C 1 41 ? 7.488 28.931 37.633 1.00 17.00 22 GLU C O 1
ATOM 1532 N N . ARG C 1 42 ? 8.192 30.191 39.365 1.00 17.36 23 ARG C N 1
ATOM 1533 C CA . ARG C 1 42 ? 6.913 30.137 40.053 1.00 17.78 23 ARG C CA 1
ATOM 1534 C C . ARG C 1 42 ? 5.813 30.768 39.211 1.00 21.44 23 ARG C C 1
ATOM 1535 O O . ARG C 1 42 ? 4.719 30.203 39.072 1.00 19.51 23 ARG C O 1
ATOM 1543 N N . ALA C 1 43 ? 6.089 31.944 38.634 1.00 16.66 24 ALA C N 1
ATOM 1544 C CA . ALA C 1 43 ? 5.083 32.618 37.822 1.00 16.44 24 ALA C CA 1
ATOM 1545 C C . ALA C 1 43 ? 4.703 31.772 36.614 1.00 19.79 24 ALA C C 1
ATOM 1546 O O . ALA C 1 43 ? 3.534 31.752 36.200 1.00 19.65 24 ALA C O 1
ATOM 1548 N N . LYS C 1 44 ? 5.673 31.049 36.050 1.00 16.68 25 LYS C N 1
ATOM 1549 C CA . LYS C 1 44 ? 5.394 30.179 34.907 1.00 21.55 25 LYS C CA 1
ATOM 1550 C C . LYS C 1 44 ? 4.413 29.075 35.283 1.00 24.22 25 LYS C C 1
ATOM 1551 O O . LYS C 1 44 ? 3.407 28.859 34.598 1.00 26.48 25 LYS C O 1
ATOM 1557 N N . GLU C 1 45 ? 4.678 28.376 36.382 1.00 22.12 26 GLU C N 1
ATOM 1558 C CA . GLU C 1 45 ? 3.798 27.281 36.777 1.00 28.70 26 GLU C CA 1
ATOM 1559 C C . GLU C 1 45 ? 2.444 27.789 37.266 1.00 29.19 26 GLU C C 1
ATOM 1560 O O . GLU C 1 45 ? 1.423 27.120 37.066 1.00 28.29 26 GLU C O 1
ATOM 1566 N N . GLU C 1 46 ? 2.401 28.970 37.880 1.00 20.17 27 GLU C N 1
ATOM 1567 C CA . GLU C 1 46 ? 1.132 29.522 38.343 1.00 25.76 27 GLU C CA 1
ATOM 1568 C C . GLU C 1 46 ? 0.378 30.276 37.254 1.00 25.66 27 GLU C C 1
ATOM 1569 O O . GLU C 1 46 ? -0.747 30.725 37.501 1.00 26.42 27 GLU C O 1
ATOM 1575 N N . GLY C 1 47 ? 0.948 30.410 36.059 1.00 20.96 28 GLY C N 1
ATOM 1576 C CA . GLY C 1 47 ? 0.251 31.074 34.976 1.00 24.89 28 GLY C CA 1
ATOM 1577 C C . GLY C 1 47 ? 0.290 32.587 34.987 1.00 23.96 28 GLY C C 1
ATOM 1578 O O . GLY C 1 47 ? -0.457 33.214 34.231 1.00 25.92 28 GLY C O 1
ATOM 1579 N N . ASP C 1 48 ? 1.156 33.198 35.803 1.00 19.99 29 ASP C N 1
ATOM 1580 C CA . ASP C 1 48 ? 1.259 34.658 35.910 1.00 18.74 29 ASP C CA 1
ATOM 1581 C C . ASP C 1 48 ? 2.165 35.177 34.786 1.00 18.54 29 ASP C C 1
ATOM 1582 O O . ASP C 1 48 ? 3.326 35.529 34.993 1.00 16.00 29 ASP C O 1
ATOM 1587 N N . ILE C 1 49 ? 1.605 35.234 33.568 1.00 19.51 30 ILE C N 1
ATOM 1588 C CA . ILE C 1 49 ? 2.392 35.570 32.377 1.00 15.55 30 ILE C CA 1
ATOM 1589 C C . ILE C 1 49 ? 2.981 36.970 32.480 1.00 17.97 30 ILE C C 1
ATOM 1590 O O . ILE C 1 49 ? 4.125 37.211 32.072 1.00 13.95 30 ILE C O 1
ATOM 1595 N N . GLU C 1 50 ? 2.198 37.919 32.998 1.00 14.89 31 GLU C N 1
ATOM 1596 C CA . GLU C 1 50 ? 2.643 39.304 33.099 1.00 16.39 31 GLU C CA 1
ATOM 1597 C C . GLU C 1 50 ? 3.890 39.432 33.962 1.00 11.92 31 GLU C C 1
ATOM 1598 O O . GLU C 1 50 ? 4.826 40.162 33.613 1.00 11.20 31 GLU C O 1
ATOM 1604 N N . LEU C 1 51 ? 3.924 38.745 35.100 1.00 12.60 32 LEU C N 1
ATOM 1605 C CA . LEU C 1 51 ? 5.133 38.773 35.915 1.00 11.96 32 LEU C CA 1
ATOM 1606 C C . LEU C 1 51 ? 6.315 38.175 35.163 1.00 12.58 32 LEU C C 1
ATOM 1607 O O . LEU C 1 51 ? 7.440 38.663 35.287 1.00 12.35 32 LEU C O 1
ATOM 1612 N N . VAL C 1 52 ? 6.082 37.116 34.376 1.00 11.80 33 VAL C N 1
ATOM 1613 C CA . VAL C 1 52 ? 7.170 36.519 33.599 1.00 13.28 33 VAL C CA 1
ATOM 1614 C C . VAL C 1 52 ? 7.733 37.529 32.606 1.00 13.05 33 VAL C C 1
ATOM 1615 O O . VAL C 1 52 ? 8.953 37.683 32.483 1.00 11.44 33 VAL C O 1
ATOM 1619 N N . ILE C 1 53 ? 6.850 38.223 31.879 1.00 9.10 34 ILE C N 1
ATOM 1620 C CA . ILE C 1 53 ? 7.289 39.231 30.915 1.00 10.66 34 ILE C CA 1
ATOM 1621 C C . ILE C 1 53 ? 8.104 40.315 31.607 1.00 14.30 34 ILE C C 1
ATOM 1622 O O . ILE C 1 53 ? 9.179 40.712 31.135 1.00 11.27 34 ILE C O 1
ATOM 1627 N N . SER C 1 54 ? 7.577 40.835 32.714 1.00 10.65 35 SER C N 1
ATOM 1628 C CA . SER C 1 54 ? 8.239 41.932 33.403 1.00 15.61 35 SER C CA 1
ATOM 1629 C C . SER C 1 54 ? 9.596 41.498 33.948 1.00 9.92 35 SER C C 1
ATOM 1630 O O . SER C 1 54 ? 10.595 42.192 33.753 1.00 9.93 35 SER C O 1
ATOM 1633 N N . LEU C 1 55 ? 9.660 40.332 34.611 1.00 8.92 36 LEU C N 1
ATOM 1634 C CA . LEU C 1 55 ? 10.935 39.893 35.184 1.00 10.32 36 LEU C CA 1
ATOM 1635 C C . LEU C 1 55 ? 11.937 39.486 34.107 1.00 12.32 36 LEU C C 1
ATOM 1636 O O . LEU C 1 55 ? 13.140 39.726 34.256 1.00 9.71 36 LEU C O 1
ATOM 1641 N N . LEU C 1 56 ? 11.473 38.870 33.013 1.00 8.39 37 LEU C N 1
ATOM 1642 C CA . LEU C 1 56 ? 12.396 38.579 31.919 1.00 8.63 37 LEU C CA 1
ATOM 1643 C C . LEU C 1 56 ? 12.995 39.864 31.356 1.00 10.82 37 LEU C C 1
ATOM 1644 O O . LEU C 1 56 ? 14.204 39.943 31.107 1.00 10.75 37 LEU C O 1
ATOM 1649 N N . ASN C 1 57 ? 12.163 40.885 31.147 1.00 9.30 38 ASN C N 1
ATOM 1650 C CA . ASN C 1 57 ? 12.677 42.142 30.620 1.00 11.45 38 ASN C CA 1
ATOM 1651 C C . ASN C 1 57 ? 13.627 42.808 31.608 1.00 12.67 38 ASN C C 1
ATOM 1652 O O . ASN C 1 57 ? 14.676 43.333 31.210 1.00 12.49 38 ASN C O 1
ATOM 1657 N N . LEU C 1 58 ? 13.275 42.809 32.902 1.00 11.04 39 LEU C N 1
ATOM 1658 C CA . LEU C 1 58 ? 14.137 43.439 33.905 1.00 8.94 39 LEU C CA 1
ATOM 1659 C C . LEU C 1 58 ? 15.483 42.732 33.995 1.00 11.72 39 LEU C C 1
ATOM 1660 O O . LEU C 1 58 ? 16.530 43.382 34.110 1.00 9.41 39 LEU C O 1
ATOM 1665 N N . LEU C 1 59 ? 15.471 41.394 33.948 1.00 8.53 40 LEU C N 1
ATOM 1666 C CA . LEU C 1 59 ? 16.708 40.608 33.963 1.00 9.55 40 LEU C CA 1
ATOM 1667 C C . LEU C 1 59 ? 17.602 40.916 32.772 1.00 8.57 40 LEU C C 1
ATOM 1668 O O . LEU C 1 59 ? 18.826 40.997 32.912 1.00 6.90 40 LEU C O 1
ATOM 1673 N N . ALA C 1 60 ? 17.015 41.011 31.575 1.00 8.60 41 ALA C N 1
ATOM 1674 C CA . ALA C 1 60 ? 17.800 41.405 30.409 1.00 12.33 41 ALA C CA 1
ATOM 1675 C C . ALA C 1 60 ? 18.415 42.792 30.599 1.00 13.85 41 ALA C C 1
ATOM 1676 O O . ALA C 1 60 ? 19.579 43.019 30.243 1.00 13.00 41 ALA C O 1
ATOM 1678 N N . ASP C 1 61 ? 17.648 43.734 31.168 1.00 14.40 42 ASP C N 1
ATOM 1679 C CA . ASP C 1 61 ? 18.164 45.085 31.395 1.00 15.09 42 ASP C CA 1
ATOM 1680 C C . ASP C 1 61 ? 19.394 45.057 32.293 1.00 15.66 42 ASP C C 1
ATOM 1681 O O . ASP C 1 61 ? 20.388 45.742 32.028 1.00 13.94 42 ASP C O 1
ATOM 1686 N N . VAL C 1 62 ? 19.349 44.259 33.360 1.00 9.15 43 VAL C N 1
ATOM 1687 C CA . VAL C 1 62 ? 20.499 44.152 34.253 1.00 12.20 43 VAL C CA 1
ATOM 1688 C C . VAL C 1 62 ? 21.646 43.427 33.563 1.00 11.19 43 VAL C C 1
ATOM 1689 O O . VAL C 1 62 ? 22.808 43.847 33.641 1.00 11.66 43 VAL C O 1
ATOM 1693 N N . ALA C 1 63 ? 21.335 42.313 32.896 1.00 8.90 44 ALA C N 1
ATOM 1694 C CA . ALA C 1 63 ? 22.375 41.481 32.290 1.00 13.14 44 ALA C CA 1
ATOM 1695 C C . ALA C 1 63 ? 23.152 42.250 31.233 1.00 15.50 44 ALA C C 1
ATOM 1696 O O . ALA C 1 63 ? 24.344 41.993 31.027 1.00 18.54 44 ALA C O 1
ATOM 1698 N N . GLN C 1 64 ? 22.491 43.189 30.556 1.00 11.13 45 GLN C N 1
ATOM 1699 C CA . GLN C 1 64 ? 23.136 43.971 29.508 1.00 15.39 45 GLN C CA 1
ATOM 1700 C C . GLN C 1 64 ? 24.223 44.866 30.077 1.00 20.89 45 GLN C C 1
ATOM 1701 O O . GLN C 1 64 ? 25.223 45.143 29.402 1.00 23.86 45 GLN C O 1
ATOM 1707 N N . LEU C 1 65 ? 24.064 45.293 31.323 1.00 12.67 46 LEU C N 1
ATOM 1708 C CA . LEU C 1 65 ? 25.037 46.159 31.961 1.00 15.63 46 LEU C CA 1
ATOM 1709 C C . LEU C 1 65 ? 26.153 45.403 32.675 1.00 19.52 46 LEU C C 1
ATOM 1710 O O . LEU C 1 65 ? 27.279 45.901 32.725 1.00 21.65 46 LEU C O 1
ATOM 1715 N N . VAL C 1 66 ? 25.894 44.224 33.245 1.00 20.09 47 VAL C N 1
ATOM 1716 C CA . VAL C 1 66 ? 26.883 43.592 34.108 1.00 20.05 47 VAL C CA 1
ATOM 1717 C C . VAL C 1 66 ? 27.528 42.357 33.470 1.00 22.02 47 VAL C C 1
ATOM 1718 O O . VAL C 1 66 ? 28.676 42.045 33.803 1.00 22.12 47 VAL C O 1
ATOM 1722 N N . GLY C 1 67 ? 26.844 41.657 32.573 1.00 20.03 48 GLY C N 1
ATOM 1723 C CA . GLY C 1 67 ? 27.454 40.462 32.002 1.00 19.39 48 GLY C CA 1
ATOM 1724 C C . GLY C 1 67 ? 27.739 39.397 33.053 1.00 21.68 48 GLY C C 1
ATOM 1725 O O . GLY C 1 67 ? 27.082 39.308 34.093 1.00 21.19 48 GLY C O 1
ATOM 1726 N N . GLY C 1 68 ? 28.747 38.576 32.780 1.00 20.79 49 GLY C N 1
ATOM 1727 C CA . GLY C 1 68 ? 29.154 37.575 33.762 1.00 23.16 49 GLY C CA 1
ATOM 1728 C C . GLY C 1 68 ? 28.041 36.599 34.087 1.00 15.39 49 GLY C C 1
ATOM 1729 O O . GLY C 1 68 ? 27.287 36.168 33.213 1.00 16.60 49 GLY C O 1
ATOM 1730 N N . GLU C 1 69 ? 27.914 36.260 35.375 1.00 19.48 50 GLU C N 1
ATOM 1731 C CA . GLU C 1 69 ? 26.894 35.299 35.796 1.00 22.17 50 GLU C CA 1
ATOM 1732 C C . GLU C 1 69 ? 25.485 35.769 35.439 1.00 19.64 50 GLU C C 1
ATOM 1733 O O . GLU C 1 69 ? 24.583 34.941 35.266 1.00 16.04 50 GLU C O 1
ATOM 1739 N N . ALA C 1 70 ? 25.278 37.086 35.331 1.00 18.52 51 ALA C N 1
ATOM 1740 C CA . ALA C 1 70 ? 23.978 37.615 34.928 1.00 17.60 51 ALA C CA 1
ATOM 1741 C C . ALA C 1 70 ? 23.487 36.982 33.637 1.00 15.58 51 ALA C C 1
ATOM 1742 O O . ALA C 1 70 ? 22.309 36.624 33.520 1.00 18.42 51 ALA C O 1
ATOM 1744 N N . LEU C 1 71 ? 24.375 36.842 32.651 1.00 16.09 52 LEU C N 1
ATOM 1745 C CA . LEU C 1 71 ? 23.967 36.271 31.369 1.00 17.56 52 LEU C CA 1
ATOM 1746 C C . LEU C 1 71 ? 23.569 34.811 31.517 1.00 16.77 52 LEU C C 1
ATOM 1747 O O . LEU C 1 71 ? 22.627 34.345 30.855 1.00 14.96 52 LEU C O 1
ATOM 1752 N N . GLU C 1 72 ? 24.277 34.072 32.372 1.00 19.26 53 GLU C N 1
ATOM 1753 C CA . GLU C 1 72 ? 23.906 32.687 32.646 1.00 18.58 53 GLU C CA 1
ATOM 1754 C C . GLU C 1 72 ? 22.517 32.610 33.255 1.00 12.52 53 GLU C C 1
ATOM 1755 O O . GLU C 1 72 ? 21.716 31.734 32.906 1.00 12.81 53 GLU C O 1
ATOM 1761 N N . ILE C 1 73 ? 22.210 33.516 34.176 1.00 12.23 54 ILE C N 1
ATOM 1762 C CA . ILE C 1 73 ? 20.875 33.516 34.755 1.00 11.64 54 ILE C CA 1
ATOM 1763 C C . ILE C 1 73 ? 19.849 33.894 33.697 1.00 13.95 54 ILE C C 1
ATOM 1764 O O . ILE C 1 73 ? 18.811 33.234 33.561 1.00 12.54 54 ILE C O 1
ATOM 1769 N N . LEU C 1 74 ? 20.149 34.927 32.898 1.00 13.07 55 LEU C N 1
ATOM 1770 C CA . LEU C 1 74 ? 19.303 35.278 31.759 1.00 15.23 55 LEU C CA 1
ATOM 1771 C C . LEU C 1 74 ? 19.071 34.087 30.826 1.00 14.63 55 LEU C C 1
ATOM 1772 O O . LEU C 1 74 ? 17.969 33.905 30.295 1.00 14.31 55 LEU C O 1
ATOM 1777 N N . LYS C 1 75 ? 20.104 33.277 30.601 1.00 15.66 56 LYS C N 1
ATOM 1778 C CA . LYS C 1 75 ? 19.950 32.082 29.776 1.00 15.91 56 LYS C CA 1
ATOM 1779 C C . LYS C 1 75 ? 18.881 31.144 30.333 1.00 13.68 56 LYS C C 1
ATOM 1780 O O . LYS C 1 75 ? 18.050 30.622 29.580 1.00 14.60 56 LYS C O 1
ATOM 1786 N N . LYS C 1 76 ? 18.891 30.906 31.650 1.00 14.85 57 LYS C N 1
ATOM 1787 C CA . LYS C 1 76 ? 17.892 30.018 32.246 1.00 17.30 57 LYS C CA 1
ATOM 1788 C C . LYS C 1 76 ? 16.492 30.615 32.169 1.00 16.90 57 LYS C C 1
ATOM 1789 O O . LYS C 1 76 ? 15.518 29.904 31.873 1.00 12.48 57 LYS C O 1
ATOM 1795 N N . ALA C 1 77 ? 16.366 31.915 32.455 1.00 12.88 58 ALA C N 1
ATOM 1796 C CA . ALA C 1 77 ? 15.072 32.573 32.334 1.00 9.97 58 ALA C CA 1
ATOM 1797 C C . ALA C 1 7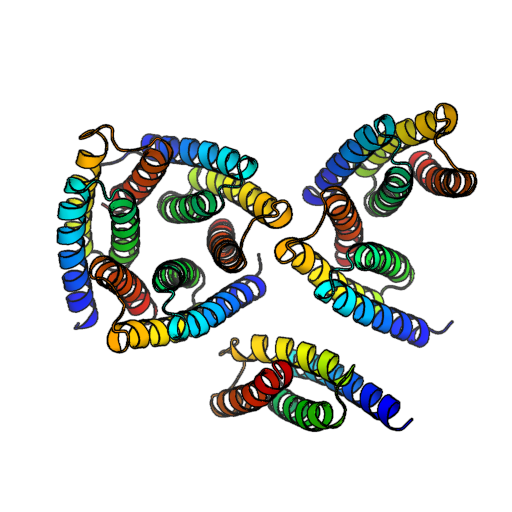7 ? 14.559 32.511 30.906 1.00 13.18 58 ALA C C 1
ATOM 1798 O O . ALA C 1 77 ? 13.353 32.355 30.678 1.00 12.75 58 ALA C O 1
ATOM 1800 N N . THR C 1 78 ? 15.462 32.635 29.929 1.00 12.18 59 THR C N 1
ATOM 1801 C CA . THR C 1 78 ? 15.044 32.578 28.532 1.00 14.52 59 THR C CA 1
ATOM 1802 C C . THR C 1 78 ? 14.486 31.201 28.179 1.00 17.91 59 THR C C 1
ATOM 1803 O O . THR C 1 78 ? 13.427 31.091 27.549 1.00 17.32 59 THR C O 1
ATOM 1807 N N . GLU C 1 79 ? 15.177 30.137 28.582 1.00 16.56 60 GLU C N 1
ATOM 1808 C CA . GLU C 1 79 ? 14.666 28.805 28.282 1.00 21.02 60 GLU C CA 1
ATOM 1809 C C . GLU C 1 79 ? 13.389 28.513 29.063 1.00 21.53 60 GLU C C 1
ATOM 1810 O O . GLU C 1 79 ? 12.537 27.759 28.585 1.00 21.34 60 GLU C O 1
ATOM 1816 N N . LEU C 1 80 ? 13.218 29.117 30.244 1.00 15.48 61 LEU C N 1
ATOM 1817 C CA . LEU C 1 80 ? 11.946 29.003 30.954 1.00 14.84 61 LEU C CA 1
ATOM 1818 C C . LEU C 1 80 ? 10.832 29.681 30.177 1.00 17.41 61 LEU C C 1
ATOM 1819 O O . LEU C 1 80 ? 9.728 29.136 30.047 1.00 17.71 61 LEU C O 1
ATOM 1824 N N . ALA C 1 81 ? 11.103 30.885 29.663 1.00 16.91 62 ALA C N 1
ATOM 1825 C CA . ALA C 1 81 ? 10.075 31.639 28.957 1.00 18.38 62 ALA C CA 1
ATOM 1826 C C . ALA C 1 81 ? 9.708 30.966 27.646 1.00 17.48 62 ALA C C 1
ATOM 1827 O O . ALA C 1 81 ? 8.536 30.968 27.251 1.00 16.33 62 ALA C O 1
ATOM 1829 N N . LYS C 1 82 ? 10.701 30.404 26.953 1.00 17.14 63 LYS C N 1
ATOM 1830 C CA . LYS C 1 82 ? 10.422 29.658 25.731 1.00 19.52 63 LYS C CA 1
ATOM 1831 C C . LYS C 1 82 ? 9.512 28.476 26.012 1.00 18.98 63 LYS C C 1
ATOM 1832 O O . LYS C 1 82 ? 8.601 28.185 25.228 1.00 24.09 63 LYS C O 1
ATOM 1838 N N . GLU C 1 83 ? 9.747 27.776 27.126 1.00 20.97 64 GLU C N 1
ATOM 1839 C CA . GLU C 1 83 ? 8.902 26.639 27.482 1.00 22.59 64 GLU C CA 1
ATOM 1840 C C . GLU C 1 83 ? 7.495 27.095 27.845 1.00 22.53 64 GLU C C 1
ATOM 1841 O O . GLU C 1 83 ? 6.507 26.433 27.494 1.00 20.45 64 GLU C O 1
ATOM 1847 N N . LEU C 1 84 ? 7.388 28.222 28.551 1.00 18.00 65 LEU C N 1
ATOM 1848 C CA . LEU C 1 84 ? 6.076 28.769 28.885 1.00 20.42 65 LEU C CA 1
ATOM 1849 C C . LEU C 1 84 ? 5.247 28.985 27.630 1.00 23.55 65 LEU C C 1
ATOM 1850 O O . LEU C 1 84 ? 4.040 28.711 27.612 1.00 21.63 65 LEU C O 1
ATOM 1855 N N . LEU C 1 85 ? 5.905 29.444 26.573 1.00 20.59 66 LEU C N 1
ATOM 1856 C CA . LEU C 1 85 ? 5.233 29.735 25.327 1.00 26.67 66 LEU C CA 1
ATOM 1857 C C . LEU C 1 85 ? 4.699 28.466 24.656 1.00 28.15 66 LEU C C 1
ATOM 1858 O O . LEU C 1 85 ? 3.620 28.466 24.087 1.00 26.95 66 LEU C O 1
ATOM 1863 N N . GLU C 1 86 ? 5.447 27.390 24.754 1.00 19.97 67 GLU C N 1
ATOM 1864 C CA . GLU C 1 86 ? 5.009 26.140 24.143 1.00 28.04 67 GLU C CA 1
ATOM 1865 C C . GLU C 1 86 ? 3.988 25.400 25.009 1.00 34.45 67 GLU C C 1
ATOM 1866 O O . GLU C 1 86 ? 3.001 24.874 24.479 1.00 36.21 67 GLU C O 1
ATOM 1872 N N . GLU C 1 87 ? 4.185 25.368 26.337 1.00 29.27 68 GLU C N 1
ATOM 1873 C CA . GLU C 1 87 ? 3.360 24.537 27.218 1.00 29.01 68 GLU C CA 1
ATOM 1874 C C . GLU C 1 87 ? 2.082 25.208 27.713 1.00 36.28 68 GLU C C 1
ATOM 1875 O O . GLU C 1 87 ? 1.080 24.517 27.930 1.00 38.18 68 GLU C O 1
ATOM 1881 N N . SER C 1 88 ? 2.076 26.520 27.921 1.00 31.53 69 SER C N 1
ATOM 1882 C CA . SER C 1 88 ? 0.939 27.134 28.593 1.00 38.04 69 SER C CA 1
ATOM 1883 C C . SER C 1 88 ? -0.268 27.210 27.673 1.00 44.10 69 SER C C 1
ATOM 1884 O O . SER C 1 88 ? -0.162 27.583 26.499 1.00 40.42 69 SER C O 1
ATOM 1887 N N . ASP C 1 89 ? -1.428 26.865 28.228 1.00 47.72 70 ASP C N 1
ATOM 1888 C CA . ASP C 1 89 ? -2.696 26.956 27.521 1.00 48.06 70 ASP C CA 1
ATOM 1889 C C . ASP C 1 89 ? -3.405 28.290 27.724 1.00 50.05 70 ASP C C 1
ATOM 1890 O O . ASP C 1 89 ? -4.394 28.556 27.036 1.00 52.12 70 ASP C O 1
ATOM 1895 N N . GLU C 1 90 ? -2.933 29.133 28.639 1.00 38.01 71 GLU C N 1
ATOM 1896 C CA . GLU C 1 90 ? -3.643 30.371 28.929 1.00 45.88 71 GLU C CA 1
ATOM 1897 C C . GLU C 1 90 ? -2.743 31.592 28.768 1.00 37.36 71 GLU C C 1
ATOM 1898 O O . GLU C 1 90 ? -2.542 32.350 29.723 1.00 36.64 71 GLU C O 1
ATOM 1904 N N . ILE C 1 91 ? -2.184 31.776 27.575 1.00 33.34 72 ILE C N 1
ATOM 1905 C CA . ILE C 1 91 ? -1.473 32.995 27.203 1.00 29.51 72 ILE C CA 1
ATOM 1906 C C . ILE C 1 91 ? -2.352 33.732 26.210 1.00 27.04 72 ILE C C 1
ATOM 1907 O O . ILE C 1 91 ? -2.706 33.175 25.166 1.00 25.98 72 ILE C O 1
ATOM 1912 N N . SER C 1 92 ? -2.716 34.973 26.525 1.00 21.35 73 SER C N 1
ATOM 1913 C CA . SER C 1 92 ? -3.481 35.740 25.559 1.00 24.91 73 SER C CA 1
ATOM 1914 C C . SER C 1 92 ? -2.594 36.101 24.372 1.00 20.73 73 SER C C 1
ATOM 1915 O O . SER C 1 92 ? -1.367 35.967 24.414 1.00 18.63 73 SER C O 1
ATOM 1918 N N . GLU C 1 93 ? -3.231 36.570 23.295 1.00 17.94 74 GLU C N 1
ATOM 1919 C CA . GLU C 1 93 ? -2.457 36.989 22.133 1.00 22.92 74 GLU C CA 1
ATOM 1920 C C . GLU C 1 93 ? -1.557 38.173 22.481 1.00 19.94 74 GLU C C 1
ATOM 1921 O O . GLU C 1 93 ? -0.395 38.226 22.055 1.00 18.69 74 GLU C O 1
ATOM 1927 N N . LYS C 1 94 ? -2.069 39.121 23.275 1.00 19.72 75 LYS C N 1
ATOM 1928 C CA . LYS C 1 94 ? -1.268 40.286 23.642 1.00 20.23 75 LYS C CA 1
ATOM 1929 C C . LYS C 1 94 ? -0.126 39.891 24.570 1.00 18.46 75 LYS C C 1
ATOM 1930 O O . LYS C 1 94 ? 0.958 40.485 24.521 1.00 16.28 75 LYS C O 1
ATOM 1936 N N . GLU C 1 95 ? -0.371 38.921 25.455 1.00 18.44 76 GLU C N 1
ATOM 1937 C CA . GLU C 1 95 ? 0.701 38.421 26.310 1.00 18.78 76 GLU C CA 1
ATOM 1938 C C . GLU C 1 95 ? 1.760 37.701 25.488 1.00 17.32 76 GLU C C 1
ATOM 1939 O O . GLU C 1 95 ? 2.960 37.852 25.737 1.00 16.41 76 GLU C O 1
ATOM 1945 N N . ARG C 1 96 ? 1.336 36.923 24.493 1.00 16.54 77 ARG C N 1
ATOM 1946 C CA . ARG C 1 96 ? 2.302 36.186 23.689 1.00 18.06 77 ARG C CA 1
ATOM 1947 C C . ARG C 1 96 ? 3.214 37.127 22.912 1.00 16.60 77 ARG C C 1
ATOM 1948 O O . ARG C 1 96 ? 4.421 36.885 22.816 1.00 17.81 77 ARG C O 1
ATOM 1956 N N . VAL C 1 97 ? 2.664 38.198 22.332 1.00 16.57 78 VAL C N 1
ATOM 1957 C CA . VAL C 1 97 ? 3.516 39.087 21.546 1.00 18.00 78 VAL C CA 1
ATOM 1958 C C . VAL C 1 97 ? 4.508 39.811 22.454 1.00 14.79 78 VAL C C 1
ATOM 1959 O O . VAL C 1 97 ? 5.681 39.981 22.101 1.00 13.65 78 VAL C O 1
ATOM 1963 N N . GLN C 1 98 ? 4.075 40.206 23.651 1.00 13.71 79 GLN C N 1
ATOM 1964 C CA . GLN C 1 98 ? 5.004 40.837 24.591 1.00 16.75 79 GLN C CA 1
ATOM 1965 C C . GLN C 1 98 ? 6.130 39.886 24.982 1.00 13.22 79 GLN C C 1
ATOM 1966 O O . GLN C 1 98 ? 7.307 40.263 24.965 1.00 15.27 79 GLN C O 1
ATOM 1972 N N . LEU C 1 99 ? 5.781 38.657 25.377 1.00 12.23 80 LEU C N 1
ATOM 1973 C CA . LEU C 1 99 ? 6.805 37.698 25.792 1.00 17.10 80 LEU C CA 1
ATOM 1974 C C . LEU C 1 99 ? 7.793 37.410 24.665 1.00 15.40 80 LEU C C 1
ATOM 1975 O O . LEU C 1 99 ? 8.989 37.212 24.915 1.00 14.19 80 LEU C O 1
ATOM 1980 N N . LYS C 1 100 ? 7.310 37.377 23.416 1.00 16.52 81 LYS C N 1
ATOM 1981 C CA . LYS C 1 100 ? 8.198 37.136 22.278 1.00 16.22 81 LYS C CA 1
ATOM 1982 C C . LYS C 1 100 ? 9.161 38.297 22.075 1.00 16.04 81 LYS C C 1
ATOM 1983 O O . LYS C 1 100 ? 10.309 38.098 21.656 1.00 15.60 81 LYS C O 1
ATOM 1989 N N . THR C 1 101 ? 8.695 39.526 22.315 1.00 16.04 82 THR C N 1
ATOM 1990 C CA . THR C 1 101 ? 9.587 40.676 22.222 1.00 16.05 82 THR C CA 1
ATOM 1991 C C . THR C 1 101 ? 10.639 40.630 23.324 1.00 14.42 82 THR C C 1
ATOM 1992 O O . THR C 1 101 ? 11.830 40.802 23.056 1.00 13.26 82 THR C O 1
ATOM 1996 N N . ALA C 1 102 ? 10.216 40.386 24.573 1.00 13.90 83 ALA C N 1
ATOM 1997 C CA . ALA C 1 102 ? 11.192 40.221 25.651 1.00 15.58 83 ALA C CA 1
ATOM 1998 C C . ALA C 1 102 ? 12.144 39.062 25.361 1.00 16.15 83 ALA C C 1
ATOM 1999 O O . ALA C 1 102 ? 13.344 39.145 25.649 1.00 15.62 83 ALA C O 1
ATOM 2001 N N . LEU C 1 103 ? 11.626 37.970 24.804 1.00 14.45 84 LEU C N 1
ATOM 2002 C CA . LEU C 1 103 ? 12.496 36.852 24.446 1.00 18.32 84 LEU C CA 1
ATOM 2003 C C . LEU C 1 103 ? 13.549 37.280 23.426 1.00 15.21 84 LEU C C 1
ATOM 2004 O O . LEU C 1 103 ? 14.713 36.872 23.510 1.00 18.33 84 LEU C O 1
ATOM 2009 N N . SER C 1 104 ? 13.166 38.132 22.475 1.00 15.00 85 SER C N 1
ATOM 2010 C CA . SER C 1 104 ? 14.115 38.552 21.455 1.00 18.61 85 SER C CA 1
ATOM 2011 C C . SER C 1 104 ? 15.237 39.389 22.053 1.00 16.79 85 SER C C 1
ATOM 2012 O O . SER C 1 104 ? 16.400 39.233 21.672 1.00 15.43 85 SER C O 1
ATOM 2015 N N . GLN C 1 105 ? 14.918 40.268 23.009 1.00 13.95 86 GLN C N 1
ATOM 2016 C CA . GLN C 1 105 ? 15.972 40.998 23.710 1.00 13.20 86 GLN C CA 1
ATOM 2017 C C . GLN C 1 105 ? 16.944 40.041 24.384 1.00 15.61 86 GLN C C 1
ATOM 2018 O O . GLN C 1 105 ? 18.164 40.182 24.250 1.00 14.53 86 GLN C O 1
ATOM 2024 N N . ALA C 1 106 ? 16.416 39.058 25.124 1.00 16.26 87 ALA C N 1
ATOM 2025 C CA . ALA C 1 106 ? 17.275 38.149 25.881 1.00 15.97 87 ALA C CA 1
ATOM 2026 C C . ALA C 1 106 ? 18.136 37.296 24.958 1.00 17.53 87 ALA C C 1
ATOM 2027 O O . ALA C 1 106 ? 19.322 37.085 25.226 1.00 19.79 87 ALA C O 1
ATOM 2029 N N . GLU C 1 107 ? 17.554 36.792 23.872 1.00 19.49 88 GLU C N 1
ATOM 2030 C CA . GLU C 1 107 ? 18.319 35.964 22.944 1.00 21.66 88 GLU C CA 1
ATOM 2031 C C . GLU C 1 107 ? 19.416 36.761 22.249 1.00 23.48 88 GLU C C 1
ATOM 2032 O O . GLU C 1 107 ? 20.531 36.260 22.059 1.00 26.00 88 GLU C O 1
ATOM 2038 N N . VAL C 1 108 ? 19.119 37.993 21.839 1.00 15.39 89 VAL C N 1
ATOM 2039 C CA . VAL C 1 108 ? 20.171 38.826 21.269 1.00 20.68 89 VAL C CA 1
ATOM 2040 C C . VAL C 1 108 ? 21.289 39.018 22.288 1.00 25.93 89 VAL C C 1
ATOM 2041 O O . VAL C 1 108 ? 22.478 38.911 21.959 1.00 22.52 89 VAL C O 1
ATOM 2045 N N . LEU C 1 109 ? 20.924 39.252 23.552 1.00 18.10 90 LEU C N 1
ATOM 2046 C CA . LEU C 1 109 ? 21.931 39.434 24.591 1.00 23.08 90 LEU C CA 1
ATOM 2047 C C . LEU C 1 109 ? 22.770 38.180 24.792 1.00 23.59 90 LEU C C 1
ATOM 2048 O O . LEU C 1 109 ? 23.984 38.276 25.005 1.00 29.10 90 LEU C O 1
ATOM 2053 N N . ILE C 1 110 ? 22.158 36.995 24.739 1.00 21.64 91 ILE C N 1
ATOM 2054 C CA . ILE C 1 110 ? 22.917 35.801 25.107 1.00 27.49 91 ILE C CA 1
ATOM 2055 C C . ILE C 1 110 ? 23.718 35.294 23.912 1.00 34.18 91 ILE C C 1
ATOM 2056 O O . ILE C 1 110 ? 24.289 34.200 23.959 1.00 36.40 91 ILE C O 1
ATOM 2061 N N . ASP C 1 111 ? 23.775 36.082 22.839 1.00 33.26 92 ASP C N 1
ATOM 2062 C CA . ASP C 1 111 ? 24.637 35.790 21.700 1.00 30.68 92 ASP C CA 1
ATOM 2063 C C . ASP C 1 111 ? 25.747 36.815 21.517 1.00 31.24 92 ASP C C 1
ATOM 2064 O O . ASP C 1 111 ? 26.531 36.697 20.570 1.00 35.44 92 ASP C O 1
ATOM 2069 N N . LYS C 1 112 ? 25.834 37.819 22.384 1.00 32.66 93 LYS C N 1
ATOM 2070 C CA . LYS C 1 112 ? 26.898 38.819 22.289 1.00 33.18 93 LYS C CA 1
ATOM 2071 C C . LYS C 1 112 ? 28.172 38.332 22.998 1.00 36.37 93 LYS C C 1
ATOM 2072 O O . LYS C 1 112 ? 28.255 37.159 23.395 1.00 31.34 93 LYS C O 1
ATOM 2079 N N . GLY D 1 23 ? 6.381 3.755 -11.502 1.00 45.67 4 GLY D N 1
ATOM 2080 C CA . GLY D 1 23 ? 6.178 4.199 -10.133 1.00 49.79 4 GLY D CA 1
ATOM 2081 C C . GLY D 1 23 ? 5.766 5.655 -10.028 1.00 46.34 4 GLY D C 1
ATOM 2082 O O . GLY D 1 23 ? 5.068 6.164 -10.896 1.00 47.23 4 GLY D O 1
ATOM 2083 N N . THR D 1 24 ? 6.196 6.332 -8.970 1.00 43.07 5 THR D N 1
ATOM 2084 C CA . THR D 1 24 ? 5.861 7.733 -8.774 1.00 39.46 5 THR D CA 1
ATOM 2085 C C . THR D 1 24 ? 6.973 8.624 -9.317 1.00 43.01 5 THR D C 1
ATOM 2086 O O . THR D 1 24 ? 8.107 8.188 -9.529 1.00 50.03 5 THR D O 1
ATOM 2090 N N . THR D 1 25 ? 6.628 9.884 -9.566 1.00 40.75 6 THR D N 1
ATOM 2091 C CA . THR D 1 25 ? 7.588 10.871 -10.033 1.00 39.71 6 THR D CA 1
ATOM 2092 C C . THR D 1 25 ? 7.795 11.931 -8.962 1.00 37.93 6 THR D C 1
ATOM 2093 O O . THR D 1 25 ? 6.919 12.167 -8.126 1.00 40.57 6 THR D O 1
ATOM 2097 N N . GLU D 1 26 ? 8.971 12.567 -8.992 1.00 38.36 7 GLU D N 1
ATOM 2098 C CA . GLU D 1 26 ? 9.278 13.596 -8.004 1.00 33.41 7 GLU D CA 1
ATOM 2099 C C . GLU D 1 26 ? 8.340 14.792 -8.120 1.00 35.80 7 GLU D C 1
ATOM 2100 O O . GLU D 1 26 ? 8.022 15.428 -7.108 1.00 37.53 7 GLU D O 1
ATOM 2106 N N . GLU D 1 27 ? 7.883 15.119 -9.332 1.00 37.90 8 GLU D N 1
ATOM 2107 C CA . GLU D 1 27 ? 6.953 16.236 -9.467 1.00 36.25 8 GLU D CA 1
ATOM 2108 C C . GLU D 1 27 ? 5.596 15.887 -8.868 1.00 31.74 8 GLU D C 1
ATOM 2109 O O . GLU D 1 27 ? 4.957 16.733 -8.232 1.00 33.02 8 GLU D O 1
ATOM 2115 N N . GLU D 1 28 ? 5.151 14.640 -9.041 1.00 32.73 9 GLU D N 1
ATOM 2116 C CA . GLU D 1 28 ? 3.919 14.198 -8.394 1.00 33.93 9 GLU D CA 1
ATOM 2117 C C . GLU D 1 28 ? 4.058 14.209 -6.873 1.00 31.46 9 GLU D C 1
ATOM 2118 O O . GLU D 1 28 ? 3.114 14.568 -6.157 1.00 28.42 9 GLU D O 1
ATOM 2124 N N . VAL D 1 29 ? 5.237 13.842 -6.362 1.00 28.29 10 VAL D N 1
ATOM 2125 C CA . VAL D 1 29 ? 5.467 13.876 -4.918 1.00 23.15 10 VAL D CA 1
ATOM 2126 C C . VAL D 1 29 ? 5.548 15.319 -4.420 1.00 23.37 10 VAL D C 1
ATOM 2127 O O . VAL D 1 29 ? 4.954 15.668 -3.392 1.00 20.62 10 VAL D O 1
ATOM 2131 N N . VAL D 1 30 ? 6.280 16.178 -5.135 1.00 21.84 11 VAL D N 1
ATOM 2132 C CA . VAL D 1 30 ? 6.348 17.589 -4.761 1.00 19.77 11 VAL D CA 1
ATOM 2133 C C . VAL D 1 30 ? 4.961 18.220 -4.801 1.00 21.67 11 VAL D C 1
ATOM 2134 O O . VAL D 1 30 ? 4.601 19.012 -3.927 1.00 17.71 11 VAL D O 1
ATOM 2138 N N . LYS D 1 31 ? 4.157 17.875 -5.802 1.00 22.61 12 LYS D N 1
ATOM 2139 C CA . LYS D 1 31 ? 2.789 18.383 -5.865 1.00 23.06 12 LYS D CA 1
ATOM 2140 C C . LYS D 1 31 ? 2.003 18.026 -4.608 1.00 24.15 12 LYS D C 1
ATOM 2141 O O . LYS D 1 31 ? 1.372 18.892 -3.987 1.00 26.04 12 LYS D O 1
ATOM 2147 N N . ASN D 1 32 ? 2.008 16.741 -4.236 1.00 21.00 13 ASN D N 1
ATOM 2148 C CA . ASN D 1 32 ? 1.303 16.304 -3.037 1.00 22.41 13 ASN D CA 1
ATOM 2149 C C . ASN D 1 32 ? 1.839 17.005 -1.796 1.00 15.51 13 ASN D C 1
ATOM 2150 O O . ASN D 1 32 ? 1.080 17.320 -0.876 1.00 14.22 13 ASN D O 1
ATOM 2155 N N . MET D 1 33 ? 3.144 17.274 -1.763 1.00 16.31 14 MET D N 1
ATOM 2156 C CA . MET D 1 33 ? 3.740 17.912 -0.596 1.00 14.90 14 MET D CA 1
ATOM 2157 C C . MET D 1 33 ? 3.294 19.363 -0.485 1.00 19.44 14 MET D C 1
ATOM 2158 O O . MET D 1 33 ? 3.088 19.877 0.625 1.00 13.42 14 MET D O 1
ATOM 2163 N N . LYS D 1 34 ? 3.157 20.046 -1.627 1.00 18.07 15 LYS D N 1
ATOM 2164 C CA . LYS D 1 34 ? 2.647 21.417 -1.605 1.00 17.78 15 LYS D CA 1
ATOM 2165 C C . LYS D 1 34 ? 1.200 21.464 -1.121 1.00 17.24 15 LYS D C 1
ATOM 2166 O O . LYS D 1 34 ? 0.830 22.360 -0.358 1.00 15.57 15 LYS D O 1
ATOM 2172 N N . GLU D 1 35 ? 0.364 20.515 -1.557 1.00 14.71 16 GLU D N 1
ATOM 2173 C CA . GLU D 1 35 ? -1.024 20.513 -1.099 1.00 14.29 16 GLU D CA 1
ATOM 2174 C C . GLU D 1 35 ? -1.114 20.234 0.400 1.00 15.36 16 GLU D C 1
ATOM 2175 O O . GLU D 1 35 ? -1.896 20.880 1.109 1.00 17.54 16 GLU D O 1
ATOM 2181 N N . SER D 1 36 ? -0.317 19.285 0.899 1.00 16.02 17 SER D N 1
ATOM 2182 C CA . SER D 1 36 ? -0.212 19.066 2.341 1.00 13.75 17 SER D CA 1
ATOM 2183 C C . SER D 1 36 ? 0.123 20.353 3.083 1.00 15.81 17 SER D C 1
ATOM 2184 O O . SER D 1 36 ? -0.487 20.665 4.108 1.00 15.14 17 SER D O 1
ATOM 2187 N N . LEU D 1 37 ? 1.102 21.110 2.585 1.00 13.39 18 LEU D N 1
ATOM 2188 C CA . LEU D 1 37 ? 1.460 22.364 3.246 1.00 16.08 18 LEU D CA 1
ATOM 2189 C C . LEU D 1 37 ? 0.287 23.346 3.260 1.00 14.48 18 LEU D C 1
ATOM 2190 O O . LEU D 1 37 ? 0.030 23.994 4.278 1.00 14.69 18 LEU D O 1
ATOM 2195 N N . GLU D 1 38 ? -0.450 23.459 2.149 1.00 16.23 19 GLU D N 1
ATOM 2196 C CA . GLU D 1 38 ? -1.666 24.278 2.155 1.00 16.40 19 GLU D CA 1
ATOM 2197 C C . GLU D 1 38 ? -2.646 23.815 3.230 1.00 16.68 19 GLU D C 1
ATOM 2198 O O . GLU D 1 38 ? -3.255 24.637 3.922 1.00 17.47 19 GLU D O 1
ATOM 2204 N N . PHE D 1 39 ? -2.833 22.502 3.368 1.00 15.49 20 PHE D N 1
ATOM 2205 C CA . PHE D 1 39 ? -3.758 22.018 4.387 1.00 15.73 20 PHE D CA 1
ATOM 2206 C C . PHE D 1 39 ? -3.226 22.264 5.790 1.00 14.72 20 PHE D C 1
ATOM 2207 O O . PHE D 1 39 ? -4.017 22.482 6.715 1.00 16.72 20 PHE D O 1
ATOM 2215 N N . ILE D 1 40 ? -1.902 22.262 5.966 1.00 15.58 21 ILE D N 1
ATOM 2216 C CA . ILE D 1 40 ? -1.333 22.539 7.284 1.00 15.41 21 ILE D CA 1
ATOM 2217 C C . ILE D 1 40 ? -1.602 23.981 7.696 1.00 15.56 21 ILE D C 1
ATOM 2218 O O . ILE D 1 40 ? -2.039 24.253 8.825 1.00 17.42 21 ILE D O 1
ATOM 2223 N N . GLU D 1 41 ? -1.339 24.930 6.794 1.00 15.09 22 GLU D N 1
ATOM 2224 C CA . GLU D 1 41 ? -1.567 26.336 7.123 1.00 18.87 22 GLU D CA 1
ATOM 2225 C C . GLU D 1 41 ? -3.031 26.586 7.448 1.00 17.11 22 GLU D C 1
ATOM 2226 O O . GLU D 1 41 ? -3.351 27.342 8.375 1.00 18.77 22 GLU D O 1
ATOM 2232 N N . ARG D 1 42 ? -3.936 25.944 6.707 1.00 15.92 23 ARG D N 1
ATOM 2233 C CA . ARG D 1 42 ? -5.356 26.082 7.002 1.00 19.20 23 ARG D CA 1
ATOM 2234 C C . ARG D 1 42 ? -5.692 25.465 8.350 1.00 21.33 23 ARG D C 1
ATOM 2235 O O . ARG D 1 42 ? -6.447 26.051 9.132 1.00 18.73 23 ARG D O 1
ATOM 2243 N N . ALA D 1 43 ? -5.138 24.281 8.634 1.00 18.26 24 ALA D N 1
ATOM 2244 C CA . ALA D 1 43 ? -5.385 23.639 9.921 1.00 19.60 24 ALA D CA 1
ATOM 2245 C C . ALA D 1 43 ? -4.825 24.470 11.059 1.00 19.21 24 ALA D C 1
ATOM 2246 O O . ALA D 1 43 ? -5.391 24.475 12.160 1.00 22.46 24 ALA D O 1
ATOM 2248 N N . LYS D 1 44 ? -3.721 25.183 10.814 1.00 19.19 25 LYS D N 1
ATOM 2249 C CA . LYS D 1 44 ? -3.175 26.074 11.829 1.00 23.43 25 LYS D CA 1
ATOM 2250 C C . LYS D 1 44 ? -4.172 27.175 12.184 1.00 26.66 25 LYS D C 1
ATOM 2251 O O . LYS D 1 44 ? -4.391 27.467 13.362 1.00 25.21 25 LYS D O 1
ATOM 2257 N N . GLU D 1 45 ? -4.807 27.789 11.184 1.00 27.02 26 GLU D N 1
ATOM 2258 C CA . GLU D 1 45 ? -5.743 28.849 11.539 1.00 26.10 26 GLU D CA 1
ATOM 2259 C C . GLU D 1 45 ? -7.122 28.328 11.924 1.00 27.48 26 GLU D C 1
ATOM 2260 O O . GLU D 1 45 ? -7.898 29.074 12.534 1.00 33.81 26 GLU D O 1
ATOM 2266 N N . GLU D 1 46 ? -7.452 27.078 11.601 1.00 19.61 27 GLU D N 1
ATOM 2267 C CA . GLU D 1 46 ? -8.670 26.473 12.131 1.00 22.81 27 GLU D CA 1
ATOM 2268 C C . GLU D 1 46 ? -8.440 25.737 13.443 1.00 22.29 27 GLU D C 1
ATOM 2269 O O . GLU D 1 46 ? -9.400 25.214 14.013 1.00 29.28 27 GLU D O 1
ATOM 2275 N N . GLY D 1 47 ? -7.200 25.673 13.927 1.00 25.53 28 GLY D N 1
ATOM 2276 C CA . GLY D 1 47 ? -6.924 24.998 15.182 1.00 27.35 28 GLY D CA 1
ATOM 2277 C C . GLY D 1 47 ? -6.984 23.490 15.114 1.00 27.35 28 GLY D C 1
ATOM 2278 O O . GLY D 1 47 ? -7.101 22.835 16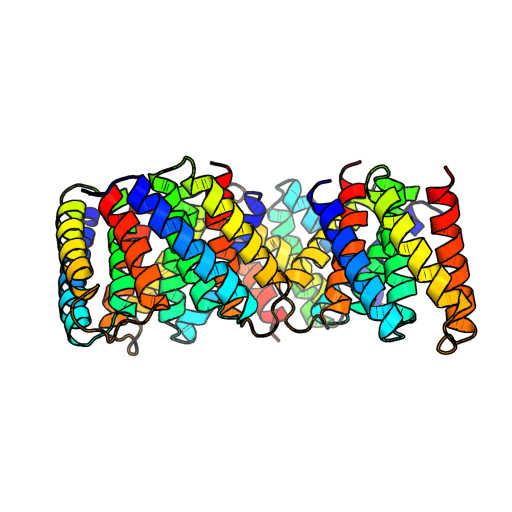.153 1.00 24.73 28 GLY D O 1
ATOM 2279 N N . ASP D 1 48 ? -6.907 22.913 13.911 1.00 23.81 29 ASP D N 1
ATOM 2280 C CA . ASP D 1 48 ? -6.997 21.465 13.729 1.00 22.81 29 ASP D CA 1
ATOM 2281 C C . ASP D 1 48 ? -5.627 20.863 14.036 1.00 17.82 29 ASP D C 1
ATOM 2282 O O . ASP D 1 48 ? -4.816 20.587 13.150 1.00 15.67 29 ASP D O 1
ATOM 2287 N N . ILE D 1 49 ? -5.384 20.647 15.328 1.00 14.99 30 ILE D N 1
ATOM 2288 C CA . ILE D 1 49 ? -4.070 20.220 15.798 1.00 15.40 30 ILE D CA 1
ATOM 2289 C C . ILE D 1 49 ? -3.725 18.836 15.281 1.00 12.37 30 ILE D C 1
ATOM 2290 O O . ILE D 1 49 ? -2.584 18.575 14.874 1.00 11.53 30 ILE D O 1
ATOM 2295 N N . GLU D 1 50 ? -4.690 17.916 15.325 1.00 14.59 31 GLU D N 1
ATOM 2296 C CA . GLU D 1 50 ? -4.454 16.540 14.897 1.00 17.32 31 GLU D CA 1
ATOM 2297 C C . GLU D 1 50 ? -3.989 16.472 13.451 1.00 16.93 31 GLU D C 1
ATOM 2298 O O . GLU D 1 50 ? -3.091 15.691 13.114 1.00 10.82 31 GLU D O 1
ATOM 2304 N N . LEU D 1 51 ? -4.605 17.264 12.578 1.00 12.85 32 LEU D N 1
ATOM 2305 C CA . LEU D 1 51 ? -4.199 17.271 11.177 1.00 14.74 32 LEU D CA 1
ATOM 2306 C C . LEU D 1 51 ? -2.774 17.780 11.016 1.00 13.60 32 LEU D C 1
ATOM 2307 O O . LEU D 1 51 ? -2.014 17.265 10.184 1.00 10.04 32 LEU D O 1
ATOM 2312 N N . VAL D 1 52 ? -2.398 18.802 11.787 1.00 11.33 33 VAL D N 1
ATOM 2313 C CA . VAL D 1 52 ? -1.045 19.340 11.679 1.00 11.58 33 VAL D CA 1
ATOM 2314 C C . VAL D 1 52 ? -0.020 18.292 12.088 1.00 10.73 33 VAL D C 1
ATOM 2315 O O . VAL D 1 52 ? 0.990 18.090 11.400 1.00 9.08 33 VAL D O 1
ATOM 2319 N N . ILE D 1 53 ? -0.274 17.600 13.206 1.00 8.53 34 ILE D N 1
ATOM 2320 C CA . ILE D 1 53 ? 0.611 16.526 13.654 1.00 10.52 34 ILE D CA 1
ATOM 2321 C C . ILE D 1 53 ? 0.729 15.453 12.580 1.00 11.22 34 ILE D C 1
ATOM 2322 O O . ILE D 1 53 ? 1.834 15.019 12.232 1.00 12.15 34 ILE D O 1
ATOM 2327 N N . SER D 1 54 ? -0.414 14.990 12.056 1.00 9.11 35 SER D N 1
ATOM 2328 C CA . SER D 1 54 ? -0.380 13.918 11.066 1.00 10.69 35 SER D CA 1
ATOM 2329 C C . SER D 1 54 ? 0.354 14.362 9.797 1.00 9.97 35 SER D C 1
ATOM 2330 O O . SER D 1 54 ? 1.223 13.644 9.293 1.00 9.41 35 SER D O 1
ATOM 2333 N N . LEU D 1 55 ? 0.042 15.563 9.278 1.00 7.59 36 LEU D N 1
ATOM 2334 C CA . LEU D 1 55 ? 0.670 15.993 8.024 1.00 9.37 36 LEU D CA 1
ATOM 2335 C C . LEU D 1 55 ? 2.153 16.316 8.211 1.00 10.05 36 LEU D C 1
ATOM 2336 O O . LEU D 1 55 ? 2.966 16.038 7.326 1.00 9.71 36 LEU D O 1
ATOM 2341 N N . LEU D 1 56 ? 2.531 16.899 9.354 1.00 9.80 37 LEU D N 1
ATOM 2342 C CA . LEU D 1 56 ? 3.944 17.205 9.580 1.00 10.13 37 LEU D CA 1
ATOM 2343 C C . LEU D 1 56 ? 4.769 15.928 9.602 1.00 12.07 37 LEU D C 1
ATOM 2344 O O . LEU D 1 56 ? 5.853 15.853 9.011 1.00 10.52 37 LEU D O 1
ATOM 2349 N N . ASN D 1 57 ? 4.264 14.909 10.279 1.00 9.86 38 ASN D N 1
ATOM 2350 C CA . ASN D 1 57 ? 4.947 13.626 10.297 1.00 10.90 38 ASN D CA 1
ATOM 2351 C C . ASN D 1 57 ? 4.970 12.977 8.912 1.00 12.20 38 ASN D C 1
ATOM 2352 O O . ASN D 1 57 ? 6.007 12.450 8.483 1.00 10.70 38 ASN D O 1
ATOM 2357 N N . LEU D 1 58 ? 3.859 13.043 8.177 1.00 9.54 39 LEU D N 1
ATOM 2358 C CA . LEU D 1 58 ? 3.845 12.477 6.830 1.00 9.01 39 LEU D CA 1
ATOM 2359 C C . LEU D 1 58 ? 4.801 13.223 5.907 1.00 11.83 39 LEU D C 1
ATOM 2360 O O . LEU D 1 58 ? 5.468 12.605 5.064 1.00 8.45 39 LEU D O 1
ATOM 2365 N N . LEU D 1 59 ? 4.899 14.551 6.059 1.00 10.51 40 LEU D N 1
ATOM 2366 C CA . LEU D 1 59 ? 5.808 15.315 5.205 1.00 10.39 40 LEU D CA 1
ATOM 2367 C C . LEU D 1 59 ? 7.261 14.970 5.494 1.00 9.05 40 LEU D C 1
ATOM 2368 O O . LEU D 1 59 ? 8.069 14.854 4.568 1.00 9.07 40 LEU D O 1
ATOM 2373 N N . ALA D 1 60 ? 7.617 14.844 6.779 1.00 9.16 41 ALA D N 1
ATOM 2374 C CA . ALA D 1 60 ? 8.982 14.487 7.150 1.00 8.29 41 ALA D CA 1
ATOM 2375 C C . ALA D 1 60 ? 9.346 13.089 6.650 1.00 13.08 41 ALA D C 1
ATOM 2376 O O . ALA D 1 60 ? 10.467 12.870 6.173 1.00 10.53 41 ALA D O 1
ATOM 2378 N N . ASP D 1 61 ? 8.413 12.131 6.768 1.00 10.92 42 ASP D N 1
ATOM 2379 C CA . ASP D 1 61 ? 8.623 10.793 6.224 1.00 11.25 42 ASP D CA 1
ATOM 2380 C C . ASP D 1 61 ? 8.911 10.838 4.725 1.00 14.75 42 ASP D C 1
ATOM 2381 O O . ASP D 1 61 ? 9.779 10.108 4.231 1.00 13.63 42 ASP D O 1
ATOM 2386 N N . VAL D 1 62 ? 8.165 11.661 3.976 1.00 9.07 43 VAL D N 1
ATOM 2387 C CA . VAL D 1 62 ? 8.404 11.763 2.539 1.00 11.87 43 VAL D CA 1
ATOM 2388 C C . VAL D 1 62 ? 9.688 12.537 2.265 1.00 12.96 43 VAL D C 1
ATOM 2389 O O . VAL D 1 62 ? 10.516 12.118 1.446 1.00 14.57 43 VAL D O 1
ATOM 2393 N N . ALA D 1 63 ? 9.869 13.678 2.939 1.00 11.28 44 ALA D N 1
ATOM 2394 C CA . ALA D 1 63 ? 11.051 14.507 2.707 1.00 11.41 44 ALA D CA 1
ATOM 2395 C C . ALA D 1 63 ? 12.344 13.746 2.978 1.00 19.39 44 ALA D C 1
ATOM 2396 O O . ALA D 1 63 ? 13.370 14.014 2.340 1.00 17.70 44 ALA D O 1
ATOM 2398 N N . GLN D 1 64 ? 12.316 12.798 3.917 1.00 17.24 45 GLN D N 1
ATOM 2399 C CA . GLN D 1 64 ? 13.492 11.977 4.182 1.00 19.43 45 GLN D CA 1
ATOM 2400 C C . GLN D 1 64 ? 13.915 11.176 2.955 1.00 22.57 45 GLN D C 1
ATOM 2401 O O . GLN D 1 64 ? 15.106 10.894 2.772 1.00 26.81 45 GLN D O 1
ATOM 2407 N N . LEU D 1 65 ? 12.970 10.805 2.101 1.00 18.52 46 LEU D N 1
ATOM 2408 C CA . LEU D 1 65 ? 13.312 9.965 0.967 1.00 23.42 46 LEU D CA 1
ATOM 2409 C C . LEU D 1 65 ? 13.590 10.746 -0.310 1.00 25.90 46 LEU D C 1
ATOM 2410 O O . LEU D 1 65 ? 14.175 10.184 -1.240 1.00 30.12 46 LEU D O 1
ATOM 2415 N N . VAL D 1 66 ? 13.200 12.017 -0.381 1.00 25.77 47 VAL D N 1
ATOM 2416 C CA . VAL D 1 66 ? 13.307 12.777 -1.616 1.00 28.38 47 VAL D CA 1
ATOM 2417 C C . VAL D 1 66 ? 14.330 13.909 -1.531 1.00 28.49 47 VAL D C 1
ATOM 2418 O O . VAL D 1 66 ? 14.950 14.239 -2.553 1.00 29.98 47 VAL D O 1
ATOM 2422 N N . GLY D 1 67 ? 14.550 14.495 -0.355 1.00 24.39 48 GLY D N 1
ATOM 2423 C CA . GLY D 1 67 ? 15.427 15.658 -0.265 1.00 25.39 48 GLY D CA 1
ATOM 2424 C C . GLY D 1 67 ? 14.969 16.758 -1.218 1.00 30.25 48 GLY D C 1
ATOM 2425 O O . GLY D 1 67 ? 13.821 16.791 -1.677 1.00 28.40 48 GLY D O 1
ATOM 2426 N N . GLY D 1 68 ? 15.901 17.659 -1.531 1.00 32.75 49 GLY D N 1
ATOM 2427 C CA . GLY D 1 68 ? 15.619 18.703 -2.509 1.00 23.07 49 GLY D CA 1
ATOM 2428 C C . GLY D 1 68 ? 14.485 19.590 -2.049 1.00 25.71 49 GLY D C 1
ATOM 2429 O O . GLY D 1 68 ? 14.345 19.884 -0.856 1.00 26.35 49 GLY D O 1
ATOM 2430 N N . GLU D 1 69 ? 13.646 20.010 -3.005 1.00 27.45 50 GLU D N 1
ATOM 2431 C CA . GLU D 1 69 ? 12.527 20.897 -2.694 1.00 27.64 50 GLU D CA 1
ATOM 2432 C C . GLU D 1 69 ? 11.604 20.323 -1.619 1.00 24.60 50 GLU D C 1
ATOM 2433 O O . GLU D 1 69 ? 10.928 21.090 -0.921 1.00 20.29 50 GLU D O 1
ATOM 2439 N N . ALA D 1 70 ? 11.571 19.000 -1.457 1.00 23.36 51 ALA D N 1
ATOM 2440 C CA . ALA D 1 70 ? 10.818 18.412 -0.351 1.00 24.52 51 ALA D CA 1
ATOM 2441 C C . ALA D 1 70 ? 11.291 18.958 0.993 1.00 20.96 51 ALA D C 1
ATOM 2442 O O . ALA D 1 70 ? 10.473 19.235 1.882 1.00 20.91 51 ALA D O 1
ATOM 2444 N N . LEU D 1 71 ? 12.605 19.154 1.152 1.00 22.11 52 LEU D N 1
ATOM 2445 C CA . LEU D 1 71 ? 13.134 19.695 2.406 1.00 19.86 52 LEU D CA 1
ATOM 2446 C C . LEU D 1 71 ? 12.751 21.156 2.614 1.00 23.17 52 LEU D C 1
ATOM 2447 O O . LEU D 1 71 ? 12.605 21.604 3.758 1.00 17.54 52 LEU D O 1
ATOM 2452 N N . GLU D 1 72 ? 12.607 21.919 1.532 1.00 21.48 53 GLU D N 1
ATOM 2453 C CA . GLU D 1 72 ? 12.180 23.307 1.657 1.00 22.78 53 GLU D CA 1
ATOM 2454 C C . GLU D 1 72 ? 10.712 23.391 2.064 1.00 16.33 53 GLU D C 1
ATOM 2455 O O . GLU D 1 72 ? 10.326 24.241 2.875 1.00 15.98 53 GLU D O 1
ATOM 2461 N N . ILE D 1 73 ? 9.882 22.518 1.507 1.00 15.47 54 ILE D N 1
ATOM 2462 C CA . ILE D 1 73 ? 8.487 22.463 1.928 1.00 16.56 54 ILE D CA 1
ATOM 2463 C C . ILE D 1 73 ? 8.380 22.040 3.390 1.00 15.61 54 ILE D C 1
ATOM 2464 O O . ILE D 1 73 ? 7.565 22.582 4.148 1.00 14.71 54 ILE D O 1
ATOM 2469 N N . LEU D 1 74 ? 9.185 21.056 3.807 1.00 15.22 55 LEU D N 1
ATOM 2470 C CA . LEU D 1 74 ? 9.208 20.663 5.215 1.00 12.63 55 LEU D CA 1
ATOM 2471 C C . LEU D 1 74 ? 9.569 21.841 6.110 1.00 11.52 55 LEU D C 1
ATOM 2472 O O . LEU D 1 74 ? 8.982 22.011 7.180 1.00 11.32 55 LEU D O 1
ATOM 2477 N N . LYS D 1 75 ? 10.523 22.677 5.681 1.00 13.49 56 LYS D N 1
ATOM 2478 C CA . LYS D 1 75 ? 10.929 23.829 6.484 1.00 14.91 56 LYS D CA 1
ATOM 2479 C C . LYS D 1 75 ? 9.757 24.773 6.722 1.00 11.97 56 LYS D C 1
ATOM 2480 O O . LYS D 1 75 ? 9.533 25.240 7.841 1.00 14.48 56 LYS D O 1
ATOM 2486 N N . LYS D 1 76 ? 8.993 25.061 5.667 1.00 15.43 57 LYS D N 1
ATOM 2487 C CA . LYS D 1 76 ? 7.810 25.903 5.807 1.00 13.10 57 LYS D CA 1
ATOM 2488 C C . LYS D 1 76 ? 6.781 25.257 6.720 1.00 16.74 57 LYS D C 1
ATOM 2489 O O . LYS D 1 76 ? 6.129 25.938 7.519 1.00 14.32 57 LYS D O 1
ATOM 2495 N N . ALA D 1 77 ? 6.567 23.951 6.563 1.00 12.68 58 ALA D N 1
ATOM 2496 C CA . ALA D 1 77 ? 5.594 23.274 7.406 1.00 12.05 58 ALA D CA 1
ATOM 2497 C C . ALA D 1 77 ? 6.035 23.313 8.860 1.00 11.58 58 ALA D C 1
ATOM 2498 O O . ALA D 1 77 ? 5.211 23.467 9.768 1.00 11.94 58 ALA D O 1
ATOM 2500 N N . THR D 1 78 ? 7.341 23.189 9.094 1.00 12.82 59 THR D N 1
ATOM 2501 C CA . THR D 1 78 ? 7.863 23.216 10.450 1.00 10.37 59 THR D CA 1
ATOM 2502 C C . THR D 1 78 ? 7.665 24.581 11.091 1.00 16.15 59 THR D C 1
ATOM 2503 O O . THR D 1 78 ? 7.308 24.674 12.272 1.00 14.52 59 THR D O 1
ATOM 2507 N N . GLU D 1 79 ? 7.892 25.656 10.333 1.00 16.26 60 GLU D N 1
ATOM 2508 C CA . GLU D 1 79 ? 7.694 26.986 10.900 1.00 17.20 60 GLU D CA 1
ATOM 2509 C C . GLU D 1 79 ? 6.228 27.205 11.257 1.00 17.58 60 GLU D C 1
ATOM 2510 O O . GLU D 1 79 ? 5.915 27.777 12.309 1.00 15.47 60 GLU D O 1
ATOM 2516 N N . LEU D 1 80 ? 5.312 26.706 10.421 1.00 16.37 61 LEU D N 1
ATOM 2517 C CA . LEU D 1 80 ? 3.890 26.833 10.721 1.00 13.09 61 LEU D CA 1
ATOM 2518 C C . LEU D 1 80 ? 3.509 26.037 11.960 1.00 16.40 61 LEU D C 1
ATOM 2519 O O . LEU D 1 80 ? 2.675 26.481 12.754 1.00 14.41 61 LEU D O 1
ATOM 2524 N N . ALA D 1 81 ? 4.058 24.830 12.106 1.00 11.88 62 ALA D N 1
ATOM 2525 C CA . ALA D 1 81 ? 3.728 24.012 13.264 1.00 12.60 62 ALA D CA 1
ATOM 2526 C C . ALA D 1 81 ? 4.276 24.634 14.547 1.00 13.71 62 ALA D C 1
ATOM 2527 O O . ALA D 1 81 ? 3.626 24.569 15.595 1.00 10.58 62 ALA D O 1
ATOM 2529 N N . LYS D 1 82 ? 5.456 25.261 14.479 1.00 13.63 63 LYS D N 1
ATOM 2530 C CA . LYS D 1 82 ? 5.984 25.980 15.639 1.00 18.44 63 LYS D CA 1
ATOM 2531 C C . LYS D 1 82 ? 5.067 27.136 16.014 1.00 21.11 63 LYS D C 1
ATOM 2532 O O . LYS D 1 82 ? 4.763 27.352 17.193 1.00 22.39 63 LYS D O 1
ATOM 2538 N N . GLU D 1 83 ? 4.617 27.897 15.010 1.00 20.72 64 GLU D N 1
ATOM 2539 C CA . GLU D 1 83 ? 3.689 28.995 15.252 1.00 24.12 64 GLU D CA 1
ATOM 2540 C C . GLU D 1 83 ? 2.423 28.492 15.919 1.00 22.85 64 GLU D C 1
ATOM 2541 O O . GLU D 1 83 ? 1.935 29.086 16.887 1.00 23.81 64 GLU D O 1
ATOM 2547 N N . LEU D 1 84 ? 1.880 27.382 15.419 1.00 19.58 65 LEU D N 1
ATOM 2548 C CA . LEU D 1 84 ? 0.686 26.817 16.034 1.00 21.36 65 LEU D CA 1
ATOM 2549 C C . LEU D 1 84 ? 0.942 26.436 17.488 1.00 22.43 65 LEU D C 1
ATOM 2550 O O . LEU D 1 84 ? 0.102 26.693 18.357 1.00 16.58 65 LEU D O 1
ATOM 2555 N N . LEU D 1 85 ? 2.097 25.821 17.775 1.00 19.40 66 LEU D N 1
ATOM 2556 C CA . LEU D 1 85 ? 2.389 25.414 19.150 1.00 20.54 66 LEU D CA 1
ATOM 2557 C C . LEU D 1 85 ? 2.417 26.620 20.087 1.00 25.94 66 LEU D C 1
ATOM 2558 O O . LEU D 1 85 ? 1.924 26.550 21.219 1.00 24.96 66 LEU D O 1
ATOM 2563 N N . GLU D 1 86 ? 2.953 27.748 19.614 1.00 24.35 67 GLU D N 1
ATOM 2564 C CA . GLU D 1 86 ? 3.094 28.923 20.466 1.00 30.98 67 GLU D CA 1
ATOM 2565 C C . GLU D 1 86 ? 1.826 29.763 20.521 1.00 31.85 67 GLU D C 1
ATOM 2566 O O . GLU D 1 86 ? 1.551 30.389 21.553 1.00 34.89 67 GLU D O 1
ATOM 2572 N N . GLU D 1 87 ? 1.041 29.791 19.444 1.00 31.13 68 GLU D N 1
ATOM 2573 C CA . GLU D 1 87 ? -0.112 30.685 19.372 1.00 35.81 68 GLU D CA 1
ATOM 2574 C C . GLU D 1 87 ? -1.414 30.036 19.820 1.00 38.54 68 GLU D C 1
ATOM 2575 O O . GLU D 1 87 ? -2.222 30.694 20.483 1.00 46.86 68 GLU D O 1
ATOM 2581 N N . SER D 1 88 ? -1.640 28.765 19.486 1.00 37.18 69 SER D N 1
ATOM 2582 C CA . SER D 1 88 ? -2.943 28.155 19.717 1.00 34.90 69 SER D CA 1
ATOM 2583 C C . SER D 1 88 ? -3.260 28.062 21.206 1.00 44.78 69 SER D C 1
ATOM 2584 O O . SER D 1 88 ? -2.383 28.172 22.068 1.00 43.96 69 SER D O 1
ATOM 2587 N N . ASP D 1 89 ? -4.543 27.845 21.502 1.00 47.11 70 ASP D N 1
ATOM 2588 C CA . ASP D 1 89 ? -5.010 27.792 22.882 1.00 47.56 70 ASP D CA 1
ATOM 2589 C C . ASP D 1 89 ? -5.837 26.564 23.236 1.00 46.96 70 ASP D C 1
ATOM 2590 O O . ASP D 1 89 ? -5.919 26.232 24.424 1.00 52.92 70 ASP D O 1
ATOM 2595 N N . GLU D 1 90 ? -6.459 25.887 22.274 1.00 38.54 71 GLU D N 1
ATOM 2596 C CA . GLU D 1 90 ? -7.245 24.699 22.578 1.00 45.24 71 GLU D CA 1
ATOM 2597 C C . GLU D 1 90 ? -6.469 23.408 22.343 1.00 40.58 71 GLU D C 1
ATOM 2598 O O . GLU D 1 90 ? -7.082 22.346 22.178 1.00 45.24 71 GLU D O 1
ATOM 2604 N N . ILE D 1 91 ? -5.140 23.473 22.315 1.00 33.25 72 ILE D N 1
ATOM 2605 C CA . ILE D 1 91 ? -4.328 22.274 22.131 1.00 28.97 72 ILE D CA 1
ATOM 2606 C C . ILE D 1 91 ? -4.219 21.547 23.463 1.00 24.58 72 ILE D C 1
ATOM 2607 O O . ILE D 1 91 ? -3.884 22.147 24.491 1.00 27.57 72 ILE D O 1
ATOM 2612 N N . SER D 1 92 ? -4.515 20.254 23.455 1.00 17.41 73 SER D N 1
ATOM 2613 C CA . SER D 1 92 ? -4.428 19.478 24.679 1.00 16.39 73 SER D CA 1
ATOM 2614 C C . SER D 1 92 ? -2.969 19.173 25.023 1.00 17.80 73 SER D C 1
ATOM 2615 O O . SER D 1 92 ? -2.054 19.345 24.206 1.00 16.22 73 SER D O 1
ATOM 2618 N N . GLU D 1 93 ? -2.763 18.748 26.271 1.00 14.25 74 GLU D N 1
ATOM 2619 C CA . GLU D 1 93 ? -1.453 18.283 26.713 1.00 18.89 74 GLU D CA 1
ATOM 2620 C C . GLU D 1 93 ? -0.951 17.135 25.849 1.00 11.70 74 GLU D C 1
ATOM 2621 O O . GLU D 1 93 ? 0.229 17.085 25.500 1.00 13.67 74 GLU D O 1
ATOM 2627 N N . LYS D 1 94 ? -1.826 16.188 25.512 1.00 10.20 75 LYS D N 1
ATOM 2628 C CA . LYS D 1 94 ? -1.364 15.043 24.735 1.00 14.07 75 LYS D CA 1
ATOM 2629 C C . LYS D 1 94 ? -1.086 15.440 23.293 1.00 10.94 75 LYS D C 1
ATOM 2630 O O . LYS D 1 94 ? -0.132 14.952 22.681 1.00 11.09 75 LYS D O 1
ATOM 2636 N N . GLU D 1 95 ? -1.908 16.324 22.738 1.00 10.08 76 GLU D N 1
ATOM 2637 C CA . GLU D 1 95 ? -1.612 16.878 21.425 1.00 10.52 76 GLU D CA 1
ATOM 2638 C C . GLU D 1 95 ? -0.278 17.605 21.435 1.00 10.84 76 GLU D C 1
ATOM 2639 O O . GLU D 1 95 ? 0.518 17.463 20.501 1.00 8.41 76 GLU D O 1
ATOM 2645 N N . ARG D 1 96 ? 0.005 18.348 22.511 1.00 10.17 77 ARG D N 1
ATOM 2646 C CA . ARG D 1 96 ? 1.236 19.134 22.569 1.00 14.26 77 ARG D CA 1
ATOM 2647 C C . ARG D 1 96 ? 2.476 18.249 22.514 1.00 11.30 77 ARG D C 1
ATOM 2648 O O . ARG D 1 96 ? 3.430 18.554 21.789 1.00 9.10 77 ARG D O 1
ATOM 2656 N N . VAL D 1 97 ? 2.480 17.142 23.258 1.00 9.10 78 VAL D N 1
ATOM 2657 C CA . VAL D 1 97 ? 3.679 16.320 23.284 1.00 8.82 78 VAL D CA 1
ATOM 2658 C C . VAL D 1 97 ? 3.869 15.604 21.941 1.00 13.10 78 VAL D C 1
ATOM 2659 O O . VAL D 1 97 ? 5.007 15.406 21.494 1.00 10.09 78 VAL D O 1
ATOM 2663 N N . GLN D 1 98 ? 2.773 15.240 21.258 1.00 8.37 79 GLN D N 1
ATOM 2664 C CA . GLN D 1 98 ? 2.892 14.708 19.903 1.00 8.15 79 GLN D CA 1
ATOM 2665 C C . GLN D 1 98 ? 3.449 15.754 18.945 1.00 9.32 79 GLN D C 1
ATOM 2666 O O . GLN D 1 98 ? 4.299 15.447 18.105 1.00 7.01 79 GLN D O 1
ATOM 2672 N N . LEU D 1 99 ? 2.959 16.992 19.041 1.00 10.84 80 LEU D N 1
ATOM 2673 C CA . LEU D 1 99 ? 3.407 18.032 18.117 1.00 10.42 80 LEU D CA 1
ATOM 2674 C C . LEU D 1 99 ? 4.875 18.370 18.340 1.00 12.37 80 LEU D C 1
ATOM 2675 O O . LEU D 1 99 ? 5.623 18.564 17.378 1.00 12.36 80 LEU D O 1
ATOM 2680 N N . LYS D 1 100 ? 5.307 18.443 19.604 1.00 13.44 81 LYS D N 1
ATOM 2681 C CA . LYS D 1 100 ? 6.721 18.689 19.888 1.00 14.90 81 LYS D CA 1
ATOM 2682 C C . LYS D 1 100 ? 7.607 17.586 19.325 1.00 16.15 81 LYS D C 1
ATOM 2683 O O . LYS D 1 100 ? 8.702 17.860 18.817 1.00 13.28 81 LYS D O 1
ATOM 2689 N N . THR D 1 101 ? 7.160 16.327 19.413 1.00 12.40 82 THR D N 1
ATOM 2690 C CA . THR D 1 101 ? 7.995 15.230 18.933 1.00 9.89 82 THR D CA 1
ATOM 2691 C C . THR D 1 101 ? 8.029 15.209 17.410 1.00 11.92 82 THR D C 1
ATOM 2692 O O . THR D 1 101 ? 9.073 14.922 16.808 1.00 9.67 82 THR D O 1
ATOM 2696 N N . ALA D 1 102 ? 6.897 15.513 16.769 1.00 7.72 83 ALA D N 1
ATOM 2697 C CA . ALA D 1 102 ? 6.888 15.644 15.316 1.00 10.35 83 ALA D CA 1
ATOM 2698 C C . ALA D 1 102 ? 7.768 16.802 14.878 1.00 6.64 83 ALA D C 1
ATOM 2699 O O . ALA D 1 102 ? 8.433 16.728 13.839 1.00 8.47 83 ALA D O 1
ATOM 2701 N N . LEU D 1 103 ? 7.752 17.897 15.635 1.00 11.21 84 LEU D N 1
ATOM 2702 C CA . LEU D 1 103 ? 8.645 19.010 15.333 1.00 11.17 84 LEU D CA 1
ATOM 2703 C C . LEU D 1 103 ? 10.091 18.582 15.474 1.00 14.05 84 LEU D C 1
ATOM 2704 O O . LEU D 1 103 ? 10.940 18.944 14.647 1.00 12.84 84 LEU D O 1
ATOM 2709 N N . SER D 1 104 ? 10.388 17.776 16.497 1.00 12.65 85 SER D N 1
ATOM 2710 C CA . SER D 1 104 ? 11.750 17.291 16.659 1.00 15.38 85 SER D CA 1
ATOM 2711 C C . SER D 1 104 ? 12.178 16.469 15.456 1.00 12.76 85 SER D C 1
ATOM 2712 O O . SER D 1 104 ? 13.305 16.618 14.960 1.00 13.98 85 SER D O 1
ATOM 2715 N N . GLN D 1 105 ? 11.306 15.576 14.984 1.00 13.82 86 GLN D N 1
ATOM 2716 C CA . GLN D 1 105 ? 11.638 14.782 13.805 1.00 13.75 86 GLN D CA 1
ATOM 2717 C C . GLN D 1 105 ? 11.962 15.680 12.614 1.00 13.98 86 GLN D C 1
ATOM 2718 O O . GLN D 1 105 ? 13.001 15.517 11.961 1.00 11.81 86 GLN D O 1
ATOM 2724 N N . ALA D 1 106 ? 11.076 16.639 12.325 1.00 9.68 87 ALA D N 1
ATOM 2725 C CA . ALA D 1 106 ? 11.263 17.535 11.187 1.00 9.16 87 ALA D CA 1
ATOM 2726 C C . ALA D 1 106 ? 12.550 18.349 11.321 1.00 12.76 87 ALA D C 1
ATOM 2727 O O . ALA D 1 106 ? 13.303 18.509 10.354 1.00 13.49 87 ALA D O 1
ATOM 2729 N N . GLU D 1 107 ? 12.813 18.881 12.513 1.00 13.02 88 GLU D N 1
ATOM 2730 C CA . GLU D 1 107 ? 13.963 19.762 12.686 1.00 12.48 88 GLU D CA 1
ATOM 2731 C C . GLU D 1 107 ? 15.276 18.993 12.584 1.00 14.50 88 GLU D C 1
ATOM 2732 O O . GLU D 1 107 ? 16.280 19.531 12.109 1.00 18.09 88 GLU D O 1
ATOM 2738 N N . VAL D 1 108 ? 15.296 17.744 13.052 1.00 12.39 89 VAL D N 1
ATOM 2739 C CA . VAL D 1 108 ? 16.493 16.924 12.909 1.00 15.60 89 VAL D CA 1
ATOM 2740 C C . VAL D 1 108 ? 16.747 16.622 11.439 1.00 19.55 89 VAL D C 1
ATOM 2741 O O . VAL D 1 108 ? 17.867 16.777 10.945 1.00 15.42 89 VAL D O 1
ATOM 2745 N N . LEU D 1 109 ? 15.700 16.227 10.704 1.00 14.21 90 LEU D N 1
ATOM 2746 C CA . LEU D 1 109 ? 15.854 15.952 9.284 1.00 13.20 90 LEU D CA 1
ATOM 2747 C C . LEU D 1 109 ? 16.340 17.187 8.531 1.00 14.77 90 LEU D C 1
ATOM 2748 O O . LEU D 1 109 ? 17.188 17.086 7.640 1.00 15.60 90 LEU D O 1
ATOM 2753 N N . ILE D 1 110 ? 15.813 18.361 8.870 1.00 11.71 91 ILE D N 1
ATOM 2754 C CA . ILE D 1 110 ? 16.250 19.584 8.186 1.00 16.01 91 ILE D CA 1
ATOM 2755 C C . ILE D 1 110 ? 17.749 19.833 8.405 1.00 18.53 91 ILE D C 1
ATOM 2756 O O . ILE D 1 110 ? 18.428 20.396 7.539 1.00 22.30 91 ILE D O 1
ATOM 2761 N N . ASP D 1 111 ? 18.296 19.375 9.527 1.00 20.27 92 ASP D N 1
ATOM 2762 C CA . ASP D 1 111 ? 19.716 19.532 9.828 1.00 23.60 92 ASP D CA 1
ATOM 2763 C C . ASP D 1 111 ? 20.580 18.356 9.373 1.00 23.58 92 ASP D C 1
ATOM 2764 O O . ASP D 1 111 ? 21.813 18.462 9.423 1.00 28.80 92 ASP D O 1
ATOM 2769 N N . LYS D 1 112 ? 19.988 17.249 8.930 1.00 20.28 93 LYS D N 1
ATOM 2770 C CA . LYS D 1 112 ? 20.772 16.042 8.621 1.00 21.12 93 LYS D CA 1
ATOM 2771 C C . LYS D 1 112 ? 21.581 16.176 7.330 1.00 28.49 93 LYS D C 1
ATOM 2772 O O . LYS D 1 112 ? 21.303 17.066 6.513 1.00 27.85 93 LYS D O 1
ATOM 2779 N N . GLY E 1 23 ? 16.525 -13.319 10.783 1.00 40.68 4 GLY E N 1
ATOM 2780 C CA . GLY E 1 23 ? 16.221 -14.094 11.972 1.00 34.07 4 GLY E CA 1
ATOM 2781 C C . GLY E 1 23 ? 14.780 -13.954 12.403 1.00 36.30 4 GLY E C 1
ATOM 2782 O O . GLY E 1 23 ? 13.934 -13.513 11.625 1.00 41.40 4 GLY E O 1
ATOM 2783 N N . THR E 1 24 ? 14.501 -14.326 13.655 1.00 38.01 5 THR E N 1
ATOM 2784 C CA . THR E 1 24 ? 13.142 -14.242 14.184 1.00 42.47 5 THR E CA 1
ATOM 2785 C C . THR E 1 24 ? 12.567 -12.832 14.080 1.00 38.63 5 THR E C 1
ATOM 2786 O O . THR E 1 24 ? 11.342 -12.675 14.025 1.00 38.37 5 THR E O 1
ATOM 2790 N N . THR E 1 25 ? 13.420 -11.807 14.024 1.00 37.21 6 THR E N 1
ATOM 2791 C CA . THR E 1 25 ? 12.936 -10.432 13.953 1.00 36.47 6 THR E CA 1
ATOM 2792 C C . THR E 1 25 ? 12.272 -10.151 12.613 1.00 33.36 6 THR E C 1
ATOM 2793 O O . THR E 1 25 ? 11.117 -9.708 12.556 1.00 29.21 6 THR E O 1
ATOM 2797 N N . GLU E 1 26 ? 13.003 -10.376 11.520 1.00 33.31 7 GLU E N 1
ATOM 2798 C CA . GLU E 1 26 ? 12.463 -10.072 10.202 1.00 35.00 7 GLU E CA 1
ATOM 2799 C C . GLU E 1 26 ? 11.203 -10.886 9.924 1.00 31.57 7 GLU E C 1
ATOM 2800 O O . GLU E 1 26 ? 10.242 -10.376 9.334 1.00 29.96 7 GLU E O 1
ATOM 2806 N N . GLU E 1 27 ? 11.175 -12.143 10.372 1.00 31.74 8 GLU E N 1
ATOM 2807 C CA . GLU E 1 27 ? 10.025 -13.000 10.104 1.00 28.80 8 GLU E CA 1
ATOM 2808 C C . GLU E 1 27 ? 8.780 -12.495 10.825 1.00 28.67 8 GLU E C 1
ATOM 2809 O O . GLU E 1 27 ? 7.703 -12.387 10.221 1.00 31.20 8 GLU E O 1
ATOM 2815 N N . GLU E 1 28 ? 8.907 -12.180 12.120 1.00 29.07 9 GLU E N 1
ATOM 2816 C CA . GLU E 1 28 ? 7.790 -11.589 12.857 1.00 31.76 9 GLU E CA 1
ATOM 2817 C C . GLU E 1 28 ? 7.342 -10.284 12.218 1.00 23.80 9 GLU E C 1
ATOM 2818 O O . GLU E 1 28 ? 6.142 -9.982 12.182 1.00 19.55 9 GLU E O 1
ATOM 2824 N N . VAL E 1 29 ? 8.302 -9.483 11.740 1.00 22.82 10 VAL E N 1
ATOM 2825 C CA . VAL E 1 29 ? 7.989 -8.210 11.088 1.00 26.63 10 VAL E CA 1
ATOM 2826 C C . VAL E 1 29 ? 7.119 -8.443 9.858 1.00 20.01 10 VAL E C 1
ATOM 2827 O O . VAL E 1 29 ? 6.037 -7.863 9.716 1.00 18.55 10 VAL E O 1
ATOM 2831 N N . VAL E 1 30 ? 7.595 -9.277 8.932 1.00 19.58 11 VAL E N 1
ATOM 2832 C CA . VAL E 1 30 ? 6.822 -9.492 7.715 1.00 16.57 11 VAL E CA 1
ATOM 2833 C C . VAL E 1 30 ? 5.515 -10.199 8.038 1.00 17.13 11 VAL E C 1
ATOM 2834 O O . VAL E 1 30 ? 4.492 -9.937 7.397 1.00 18.75 11 VAL E O 1
ATOM 2838 N N . LYS E 1 31 ? 5.499 -11.051 9.064 1.00 21.62 12 LYS E N 1
ATOM 2839 C CA . LYS E 1 31 ? 4.237 -11.640 9.503 1.00 21.99 12 LYS E CA 1
ATOM 2840 C C . LYS E 1 31 ? 3.269 -10.560 9.967 1.00 20.58 12 LYS E C 1
ATOM 2841 O O . LYS E 1 31 ? 2.090 -10.565 9.595 1.00 17.03 12 LYS E O 1
ATOM 2847 N N . ASN E 1 32 ? 3.751 -9.623 10.793 1.00 17.23 13 ASN E N 1
ATOM 2848 C CA . ASN E 1 32 ? 2.897 -8.522 11.229 1.00 21.34 13 ASN E CA 1
ATOM 2849 C C . ASN E 1 32 ? 2.428 -7.690 10.037 1.00 18.62 13 ASN E C 1
ATOM 2850 O O . ASN E 1 32 ? 1.270 -7.264 9.980 1.00 21.15 13 ASN E O 1
ATOM 2855 N N . MET E 1 33 ? 3.313 -7.453 9.071 1.00 16.25 14 MET E N 1
ATOM 2856 C CA . MET E 1 33 ? 2.938 -6.630 7.929 1.00 16.40 14 MET E CA 1
ATOM 2857 C C . MET E 1 33 ? 1.834 -7.288 7.120 1.00 21.90 14 MET E C 1
ATOM 2858 O O . MET E 1 33 ? 0.979 -6.597 6.548 1.00 19.66 14 MET E O 1
ATOM 2863 N N . LYS E 1 34 ? 1.840 -8.620 7.067 1.00 19.39 15 LYS E N 1
ATOM 2864 C CA . LYS E 1 34 ? 0.830 -9.344 6.307 1.00 20.38 15 LYS E CA 1
ATOM 2865 C C . LYS E 1 34 ? -0.532 -9.219 6.965 1.00 17.11 15 LYS E C 1
ATOM 2866 O O . LYS E 1 34 ? -1.550 -9.091 6.278 1.00 15.94 15 LYS E O 1
ATOM 2872 N N . GLU E 1 35 ? -0.569 -9.221 8.300 1.00 19.83 16 GLU E N 1
ATOM 2873 C CA . GLU E 1 35 ? -1.835 -8.998 8.986 1.00 17.97 16 GLU E CA 1
ATOM 2874 C C . GLU E 1 35 ? -2.365 -7.596 8.712 1.00 18.55 16 GLU E C 1
ATOM 2875 O O . GLU E 1 35 ? -3.564 -7.417 8.481 1.00 23.27 16 GLU E O 1
ATOM 2881 N N . SER E 1 36 ? -1.485 -6.589 8.737 1.00 19.99 17 SER E N 1
ATOM 2882 C CA . SER E 1 36 ? -1.906 -5.221 8.441 1.00 22.42 17 SER E CA 1
ATOM 2883 C C . SER E 1 36 ? -2.490 -5.121 7.042 1.00 22.39 17 SER E C 1
ATOM 2884 O O . SER E 1 36 ? -3.490 -4.424 6.822 1.00 21.64 17 SER E O 1
ATOM 2887 N N . LEU E 1 37 ? -1.877 -5.814 6.085 1.00 19.40 18 LEU E N 1
ATOM 2888 C CA . LEU E 1 37 ? -2.410 -5.843 4.729 1.00 23.22 18 LEU E CA 1
ATOM 2889 C C . LEU E 1 37 ? -3.871 -6.269 4.719 1.00 20.04 18 LEU E C 1
ATOM 2890 O O . LEU E 1 37 ? -4.686 -5.685 4.002 1.00 23.61 18 LEU E O 1
ATOM 2895 N N . GLU E 1 38 ? -4.228 -7.265 5.535 1.00 23.16 19 GLU E N 1
ATOM 2896 C CA . GLU E 1 38 ? -5.619 -7.706 5.600 1.00 18.28 19 GLU E CA 1
ATOM 2897 C C . GLU E 1 38 ? -6.510 -6.648 6.240 1.00 26.19 19 GLU E C 1
ATOM 2898 O O . GLU E 1 38 ? -7.674 -6.490 5.850 1.00 28.08 19 GLU E O 1
ATOM 2904 N N . PHE E 1 39 ? -5.995 -5.927 7.241 1.00 21.30 20 PHE E N 1
ATOM 2905 C CA . PHE E 1 39 ? -6.810 -4.882 7.855 1.00 27.43 20 PHE E CA 1
ATOM 2906 C C . PHE E 1 39 ? -7.003 -3.688 6.926 1.00 18.87 20 PHE E C 1
ATOM 2907 O O . PHE E 1 39 ? -8.052 -3.039 6.969 1.00 27.49 20 PHE E O 1
ATOM 2915 N N . ILE E 1 40 ? -6.011 -3.365 6.096 1.00 23.18 21 ILE E N 1
ATOM 2916 C CA . ILE E 1 40 ? -6.217 -2.286 5.137 1.00 22.59 21 ILE E CA 1
ATOM 2917 C C . ILE E 1 40 ? -7.346 -2.632 4.175 1.00 28.49 21 ILE E C 1
ATOM 2918 O O . ILE E 1 40 ? -8.125 -1.755 3.773 1.00 28.98 21 ILE E O 1
ATOM 2923 N N . GLU E 1 41 ? -7.482 -3.910 3.822 1.00 27.64 22 GLU E N 1
ATOM 2924 C CA . GLU E 1 41 ? -8.522 -4.306 2.878 1.00 29.97 22 GLU E CA 1
ATOM 2925 C C . GLU E 1 41 ? -9.911 -4.141 3.480 1.00 31.38 22 GLU E C 1
ATOM 2926 O O . GLU E 1 41 ? -10.794 -3.537 2.861 1.00 34.26 22 GLU E O 1
ATOM 2932 N N . ARG E 1 42 ? -10.126 -4.675 4.684 1.00 31.39 23 ARG E N 1
ATOM 2933 C CA . ARG E 1 42 ? -11.381 -4.429 5.385 1.00 27.72 23 ARG E CA 1
ATOM 2934 C C . ARG E 1 42 ? -11.637 -2.938 5.550 1.00 33.97 23 ARG E C 1
ATOM 2935 O O . ARG E 1 42 ? -12.759 -2.465 5.327 1.00 29.53 23 ARG E O 1
ATOM 2943 N N . ALA E 1 43 ? -10.612 -2.185 5.964 1.00 32.87 24 ALA E N 1
ATOM 2944 C CA . ALA E 1 43 ? -10.788 -0.755 6.199 1.00 30.45 24 ALA E CA 1
ATOM 2945 C C . ALA E 1 43 ? -11.285 -0.061 4.940 1.00 30.73 24 ALA E C 1
ATOM 2946 O O . ALA E 1 43 ? -12.251 0.709 4.976 1.00 29.75 24 ALA E O 1
ATOM 2948 N N . LYS E 1 44 ? -10.654 -0.364 3.809 1.00 30.82 25 LYS E N 1
ATOM 2949 C CA . LYS E 1 44 ? -11.074 0.183 2.529 1.00 40.73 25 LYS E CA 1
ATOM 2950 C C . LYS E 1 44 ? -12.555 -0.075 2.241 1.00 40.64 25 LYS E C 1
ATOM 2951 O O . LYS E 1 44 ? -13.184 0.701 1.515 1.00 46.15 25 LYS E O 1
ATOM 2957 N N . GLU E 1 45 ? -13.143 -1.131 2.817 1.00 40.69 26 GLU E N 1
ATOM 2958 C CA . GLU E 1 45 ? -14.544 -1.442 2.546 1.00 36.62 26 GLU E CA 1
ATOM 2959 C C . GLU E 1 45 ? -15.511 -0.909 3.591 1.00 38.99 26 GLU E C 1
ATOM 2960 O O . GLU E 1 45 ? -16.695 -0.745 3.280 1.00 40.72 26 GLU E O 1
ATOM 2966 N N . GLU E 1 46 ? -15.053 -0.639 4.810 1.00 33.75 27 GLU E N 1
ATOM 2967 C CA . GLU E 1 46 ? -15.885 0.036 5.794 1.00 37.15 27 GLU E CA 1
ATOM 2968 C C . GLU E 1 46 ? -15.795 1.557 5.704 1.00 31.97 27 GLU E C 1
ATOM 2969 O O . GLU E 1 46 ? -16.588 2.252 6.350 1.00 33.71 27 GLU E O 1
ATOM 2975 N N . GLY E 1 47 ? -14.868 2.089 4.913 1.00 32.78 28 GLY E N 1
ATOM 2976 C CA . GLY E 1 47 ? -14.624 3.519 4.918 1.00 35.00 28 GLY E CA 1
ATOM 2977 C C . GLY E 1 47 ? -13.757 4.015 6.054 1.00 32.39 28 GLY E C 1
ATOM 2978 O O . GLY E 1 47 ? -13.840 5.197 6.411 1.00 28.88 28 GLY E O 1
ATOM 2979 N N . ASP E 1 48 ? -12.930 3.145 6.643 1.00 28.87 29 ASP E N 1
ATOM 2980 C CA . ASP E 1 48 ? -12.018 3.538 7.717 1.00 26.66 29 ASP E CA 1
ATOM 2981 C C . ASP E 1 48 ? -10.738 4.106 7.099 1.00 23.23 29 ASP E C 1
ATOM 2982 O O . ASP E 1 48 ? -9.649 3.526 7.169 1.00 17.86 29 ASP E O 1
ATOM 2987 N N . ILE E 1 49 ? -10.896 5.275 6.473 1.00 20.52 30 ILE E N 1
ATOM 2988 C CA . ILE E 1 49 ? -9.785 5.883 5.743 1.00 18.55 30 ILE E CA 1
ATOM 2989 C C . ILE E 1 49 ? -8.663 6.261 6.692 1.00 17.76 30 ILE E C 1
ATOM 2990 O O . ILE E 1 49 ? -7.480 6.160 6.350 1.00 16.99 30 ILE E O 1
ATOM 2995 N N . GLU E 1 50 ? -9.012 6.703 7.897 1.00 14.86 31 GLU E N 1
ATOM 2996 C CA . GLU E 1 50 ? -7.994 7.006 8.893 1.00 23.20 31 GLU E CA 1
ATOM 2997 C C . GLU E 1 50 ? -7.105 5.797 9.169 1.00 18.95 31 GLU E C 1
ATOM 2998 O O . GLU E 1 50 ? -5.880 5.930 9.278 1.00 15.68 31 GLU E O 1
ATOM 3004 N N . LEU E 1 51 ? -7.710 4.611 9.295 1.00 15.39 32 LEU E N 1
ATOM 3005 C CA . LEU E 1 51 ? -6.935 3.394 9.532 1.00 15.78 32 LEU E CA 1
ATOM 3006 C C . LEU E 1 51 ? -6.037 3.077 8.345 1.00 16.35 32 LEU E C 1
ATOM 3007 O O . LEU E 1 51 ? -4.883 2.670 8.520 1.00 10.59 32 LEU E O 1
ATOM 3012 N N . VAL E 1 52 ? -6.546 3.264 7.124 1.00 13.09 33 VAL E N 1
ATOM 3013 C CA . VAL E 1 52 ? -5.722 3.042 5.941 1.00 13.42 33 VAL E CA 1
ATOM 3014 C C . VAL E 1 52 ? -4.515 3.978 5.949 1.00 13.83 33 VAL E C 1
ATOM 3015 O O . VAL E 1 52 ? -3.380 3.558 5.701 1.00 11.97 33 VAL E O 1
ATOM 3019 N N . ILE E 1 53 ? -4.749 5.263 6.215 1.00 14.92 34 ILE E N 1
ATOM 3020 C CA . ILE E 1 53 ? -3.652 6.229 6.303 1.00 12.96 34 ILE E CA 1
ATOM 3021 C C . ILE E 1 53 ? -2.628 5.783 7.335 1.00 11.64 34 ILE E C 1
ATOM 3022 O O . ILE E 1 53 ? -1.416 5.798 7.081 1.00 12.74 34 ILE E O 1
ATOM 3027 N N . SER E 1 54 ? -3.104 5.410 8.529 1.00 11.09 35 SER E N 1
ATOM 3028 C CA . SER E 1 54 ? -2.204 5.058 9.623 1.00 16.35 35 SER E CA 1
ATOM 3029 C C . SER E 1 54 ? -1.399 3.810 9.297 1.00 13.18 35 SER E C 1
ATOM 3030 O O . SER E 1 54 ? -0.173 3.792 9.458 1.00 10.59 35 SER E O 1
ATOM 3033 N N . LEU E 1 55 ? -2.073 2.750 8.830 1.00 11.13 36 LEU E N 1
ATOM 3034 C CA . LEU E 1 55 ? -1.369 1.508 8.521 1.00 12.92 36 LEU E CA 1
ATOM 3035 C C . LEU E 1 55 ? -0.415 1.671 7.345 1.00 12.96 36 LEU E C 1
ATOM 3036 O O . LEU E 1 55 ? 0.679 1.088 7.353 1.00 11.27 36 LEU E O 1
ATOM 3041 N N . LEU E 1 56 ? -0.817 2.422 6.308 1.00 10.76 37 LEU E N 1
ATOM 3042 C CA . LEU E 1 56 ? 0.079 2.604 5.169 1.00 15.58 37 LEU E CA 1
ATOM 3043 C C . LEU E 1 56 ? 1.335 3.342 5.594 1.00 12.39 37 LEU E C 1
ATOM 3044 O O . LEU E 1 56 ? 2.439 3.010 5.149 1.00 12.50 37 LEU E O 1
ATOM 3049 N N . ASN E 1 57 ? 1.192 4.338 6.468 1.00 11.60 38 ASN E N 1
ATOM 3050 C CA . ASN E 1 57 ? 2.373 5.042 6.952 1.00 10.79 38 ASN E CA 1
ATOM 3051 C C . ASN E 1 57 ? 3.236 4.145 7.834 1.00 10.77 38 ASN E C 1
ATOM 3052 O O . ASN E 1 57 ? 4.469 4.168 7.732 1.00 10.14 38 ASN E O 1
ATOM 3057 N N . LEU E 1 58 ? 2.606 3.346 8.703 1.00 10.77 39 LEU E N 1
ATOM 3058 C CA . LEU E 1 58 ? 3.361 2.429 9.553 1.00 9.45 39 LEU E CA 1
ATOM 3059 C C . LEU E 1 58 ? 4.071 1.351 8.729 1.00 11.41 39 LEU E C 1
ATOM 3060 O O . LEU E 1 58 ? 5.254 1.068 8.964 1.00 8.33 39 LEU E O 1
ATOM 3065 N N . LEU E 1 59 ? 3.381 0.763 7.737 1.00 11.91 40 LEU E N 1
ATOM 3066 C CA . LEU E 1 59 ? 4.016 -0.248 6.888 1.00 14.14 40 LEU E CA 1
ATOM 3067 C C . LEU E 1 59 ? 5.199 0.334 6.126 1.00 16.16 40 LEU E C 1
ATOM 3068 O O . LEU E 1 59 ? 6.216 -0.347 5.922 1.00 13.59 40 LEU E O 1
ATOM 3073 N N . ALA E 1 60 ? 5.080 1.589 5.685 1.00 11.53 41 ALA E N 1
ATOM 3074 C CA . ALA E 1 60 ? 6.177 2.234 4.967 1.00 12.48 41 ALA E CA 1
ATOM 3075 C C . ALA E 1 60 ? 7.366 2.514 5.887 1.00 12.42 41 ALA E C 1
ATOM 3076 O O . ALA E 1 60 ? 8.526 2.349 5.481 1.00 12.13 41 ALA E O 1
ATOM 3078 N N . ASP E 1 61 ? 7.099 2.950 7.120 1.00 11.41 42 ASP E N 1
ATOM 3079 C CA . ASP E 1 61 ? 8.172 3.176 8.085 1.00 14.54 42 ASP E CA 1
ATOM 3080 C C . ASP E 1 61 ? 8.952 1.901 8.352 1.00 13.45 42 ASP E C 1
ATOM 3081 O O . ASP E 1 61 ? 10.178 1.938 8.500 1.00 14.61 42 ASP E O 1
ATOM 3086 N N . VAL E 1 62 ? 8.250 0.763 8.416 1.00 13.18 43 VAL E N 1
ATOM 3087 C CA . VAL E 1 62 ? 8.901 -0.532 8.597 1.00 12.82 43 VAL E CA 1
ATOM 3088 C C . VAL E 1 62 ? 9.629 -0.954 7.329 1.00 13.67 43 VAL E C 1
ATOM 3089 O O . VAL E 1 62 ? 10.780 -1.409 7.375 1.00 15.03 43 VAL E O 1
ATOM 3093 N N . ALA E 1 63 ? 8.948 -0.875 6.184 1.00 12.87 44 ALA E N 1
ATOM 3094 C CA . ALA E 1 63 ? 9.540 -1.370 4.944 1.00 14.72 44 ALA E CA 1
ATOM 3095 C C . ALA E 1 63 ? 10.819 -0.621 4.599 1.00 17.88 44 ALA E C 1
ATOM 3096 O O . ALA E 1 63 ? 11.729 -1.191 3.982 1.00 18.98 44 ALA E O 1
ATOM 3098 N N . GLN E 1 64 ? 10.902 0.654 4.976 1.00 13.16 45 GLN E N 1
ATOM 3099 C CA . GLN E 1 64 ? 12.110 1.428 4.710 1.00 17.00 45 GLN E CA 1
ATOM 3100 C C . GLN E 1 64 ? 13.333 0.823 5.390 1.00 20.92 45 GLN E C 1
ATOM 3101 O O . GLN E 1 64 ? 14.444 0.895 4.853 1.00 20.25 45 GLN E O 1
ATOM 3107 N N . LEU E 1 65 ? 13.152 0.224 6.563 1.00 18.74 46 LEU E N 1
ATOM 3108 C CA . LEU E 1 65 ? 14.266 -0.333 7.324 1.00 20.13 46 LEU E CA 1
ATOM 3109 C C . LEU E 1 65 ? 14.551 -1.790 6.999 1.00 22.54 46 LEU E C 1
ATOM 3110 O O . LEU E 1 65 ? 15.667 -2.261 7.251 1.00 27.70 46 LEU E O 1
ATOM 3115 N N . VAL E 1 66 ? 13.573 -2.523 6.487 1.00 18.72 47 VAL E N 1
ATOM 3116 C CA . VAL E 1 66 ? 13.707 -3.956 6.292 1.00 20.05 47 VAL E CA 1
ATOM 3117 C C . VAL E 1 66 ? 14.008 -4.296 4.841 1.00 19.83 47 VAL E C 1
ATOM 3118 O O . VAL E 1 66 ? 14.877 -5.121 4.567 1.00 20.24 47 VAL E O 1
ATOM 3122 N N . GLY E 1 67 ? 13.319 -3.657 3.906 1.00 19.75 48 GLY E N 1
ATOM 3123 C CA . GLY E 1 67 ? 13.455 -4.029 2.512 1.00 23.58 48 GLY E CA 1
ATOM 3124 C C . GLY E 1 67 ? 12.887 -5.417 2.251 1.00 20.49 48 GLY E C 1
ATOM 3125 O O . GLY E 1 67 ? 12.063 -5.952 3.005 1.00 20.43 48 GLY E O 1
ATOM 3126 N N . GLY E 1 68 ? 13.342 -6.003 1.149 1.00 23.09 49 GLY E N 1
ATOM 3127 C CA . GLY E 1 68 ? 13.020 -7.399 0.891 1.00 24.22 49 GLY E CA 1
ATOM 3128 C C . GLY E 1 68 ? 11.529 -7.627 0.778 1.00 20.84 49 GLY E C 1
ATOM 3129 O O . GLY E 1 68 ? 10.809 -6.881 0.105 1.00 19.10 49 GLY E O 1
ATOM 3130 N N . GLU E 1 69 ? 11.043 -8.671 1.451 1.00 18.46 50 GLU E N 1
ATOM 3131 C CA . GLU E 1 69 ? 9.620 -8.983 1.373 1.00 20.47 50 GLU E CA 1
ATOM 3132 C C . GLU E 1 69 ? 8.743 -7.887 1.972 1.00 21.23 50 GLU E C 1
ATOM 3133 O O . GLU E 1 69 ? 7.561 -7.804 1.628 1.00 17.47 50 GLU E O 1
ATOM 3139 N N . ALA E 1 70 ? 9.288 -7.055 2.866 1.00 15.28 51 ALA E N 1
ATOM 3140 C CA . ALA E 1 70 ? 8.535 -5.903 3.362 1.00 15.87 51 ALA E CA 1
ATOM 3141 C C . ALA E 1 70 ? 8.083 -5.000 2.220 1.00 14.31 51 ALA E C 1
ATOM 3142 O O . ALA E 1 70 ? 6.965 -4.475 2.238 1.00 15.93 51 ALA E O 1
ATOM 3144 N N . LEU E 1 71 ? 8.932 -4.812 1.209 1.00 15.56 52 LEU E N 1
ATOM 3145 C CA . LEU E 1 71 ? 8.561 -3.917 0.119 1.00 18.46 52 LEU E CA 1
ATOM 3146 C C . LEU E 1 71 ? 7.503 -4.537 -0.785 1.00 20.24 52 LEU E C 1
ATOM 3147 O O . LEU E 1 71 ? 6.680 -3.805 -1.348 1.00 13.25 52 LEU E O 1
ATOM 3152 N N . GLU E 1 72 ? 7.505 -5.874 -0.940 1.00 18.00 53 GLU E N 1
ATOM 3153 C CA . GLU E 1 72 ? 6.420 -6.543 -1.662 1.00 21.29 53 GLU E CA 1
ATOM 3154 C C . GLU E 1 72 ? 5.089 -6.307 -0.972 1.00 16.13 53 GLU E C 1
ATOM 3155 O O . GLU E 1 72 ? 4.072 -6.058 -1.626 1.00 16.21 53 GLU E O 1
ATOM 3161 N N . ILE E 1 73 ? 5.074 -6.419 0.356 1.00 16.34 54 ILE E N 1
ATOM 3162 C CA . ILE E 1 73 ? 3.848 -6.205 1.113 1.00 18.13 54 ILE E CA 1
ATOM 3163 C C . ILE E 1 73 ? 3.409 -4.749 1.011 1.00 15.17 54 ILE E C 1
ATOM 3164 O O . ILE E 1 73 ? 2.211 -4.445 0.898 1.00 15.22 54 ILE E O 1
ATOM 3169 N N . LEU E 1 74 ? 4.373 -3.830 1.041 1.00 15.73 55 LEU E N 1
ATOM 3170 C CA . LEU E 1 74 ? 4.056 -2.412 0.907 1.00 15.36 55 LEU E CA 1
ATOM 3171 C C . LEU E 1 74 ? 3.471 -2.109 -0.466 1.00 15.50 55 LEU E C 1
ATOM 3172 O O . LEU E 1 74 ? 2.495 -1.361 -0.584 1.00 20.75 55 LEU E O 1
ATOM 3177 N N . LYS E 1 75 ? 4.037 -2.703 -1.515 1.00 16.97 56 LYS E N 1
ATOM 3178 C CA . LYS E 1 75 ? 3.470 -2.535 -2.851 1.00 18.76 56 LYS E CA 1
ATOM 3179 C C . LYS E 1 75 ? 1.992 -2.918 -2.878 1.00 18.66 56 LYS E C 1
ATOM 3180 O O . LYS E 1 75 ? 1.167 -2.221 -3.481 1.00 21.30 56 LYS E O 1
ATOM 3186 N N . LYS E 1 76 ? 1.632 -4.014 -2.215 1.00 17.34 57 LYS E N 1
ATOM 3187 C CA . LYS E 1 76 ? 0.234 -4.433 -2.199 1.00 18.18 57 LYS E CA 1
ATOM 3188 C C . LYS E 1 76 ? -0.628 -3.457 -1.408 1.00 21.09 57 LYS E C 1
ATOM 3189 O O . LYS E 1 76 ? -1.748 -3.132 -1.824 1.00 19.35 57 LYS E O 1
ATOM 3195 N N . ALA E 1 77 ? -0.139 -2.997 -0.254 1.00 15.10 58 ALA E N 1
ATOM 3196 C CA . ALA E 1 77 ? -0.906 -2.029 0.519 1.00 16.88 58 ALA E CA 1
ATOM 3197 C C . ALA E 1 77 ? -1.072 -0.723 -0.242 1.00 15.32 58 ALA E C 1
ATOM 3198 O O . ALA E 1 77 ? -2.107 -0.061 -0.117 1.00 22.24 58 ALA E O 1
ATOM 3200 N N . THR E 1 78 ? -0.072 -0.344 -1.036 1.00 14.41 59 THR E N 1
ATOM 3201 C CA . THR E 1 78 ? -0.181 0.848 -1.866 1.00 19.80 59 THR E CA 1
ATOM 3202 C C . THR E 1 78 ? -1.282 0.689 -2.911 1.00 22.02 59 THR E C 1
ATOM 3203 O O . THR E 1 78 ? -2.110 1.589 -3.092 1.00 20.08 59 THR E O 1
ATOM 3207 N N . GLU E 1 79 ? -1.332 -0.469 -3.577 1.00 17.45 60 GLU E N 1
ATOM 3208 C CA . GLU E 1 79 ? -2.403 -0.740 -4.531 1.00 22.04 60 GLU E CA 1
ATOM 3209 C C . GLU E 1 79 ? -3.779 -0.670 -3.867 1.00 24.09 60 GLU E C 1
ATOM 3210 O O . GLU E 1 79 ? -4.707 -0.073 -4.417 1.00 31.07 60 GLU E O 1
ATOM 3216 N N . LEU E 1 80 ? -3.928 -1.266 -2.683 1.00 20.02 61 LEU E N 1
ATOM 3217 C CA . LEU E 1 80 ? -5.186 -1.167 -1.942 1.00 26.99 61 LEU E CA 1
ATOM 3218 C C . LEU E 1 80 ? -5.554 0.285 -1.635 1.00 30.06 61 LEU E C 1
ATOM 3219 O O . LEU E 1 80 ? -6.724 0.684 -1.759 1.00 24.35 61 LEU E O 1
ATOM 3224 N N . ALA E 1 81 ? -4.578 1.083 -1.206 1.00 21.94 62 ALA E N 1
ATOM 3225 C CA . ALA E 1 81 ? -4.858 2.470 -0.858 1.00 23.45 62 ALA E CA 1
ATOM 3226 C C . ALA E 1 81 ? -5.143 3.312 -2.094 1.00 26.53 62 ALA E C 1
ATOM 3227 O O . ALA E 1 81 ? -5.935 4.260 -2.033 1.00 33.41 62 ALA E O 1
ATOM 3229 N N . LYS E 1 82 ? -4.516 2.983 -3.220 1.00 24.89 63 LYS E N 1
ATOM 3230 C CA . LYS E 1 82 ? -4.735 3.748 -4.441 1.00 31.15 63 LYS E CA 1
ATOM 3231 C C . LYS E 1 82 ? -6.176 3.629 -4.922 1.00 34.51 63 LYS E C 1
ATOM 3232 O O . LYS E 1 82 ? -6.763 4.616 -5.379 1.00 37.00 63 LYS E O 1
ATOM 3238 N N . GLU E 1 83 ? -6.765 2.432 -4.827 1.00 32.94 64 GLU E N 1
ATOM 3239 C CA . GLU E 1 83 ? -8.159 2.269 -5.231 1.00 38.88 64 GLU E CA 1
ATOM 3240 C C . GLU E 1 83 ? -9.072 3.115 -4.364 1.00 44.41 64 GLU E C 1
ATOM 3241 O O . GLU E 1 83 ? -9.898 3.884 -4.870 1.00 45.29 64 GLU E O 1
ATOM 3247 N N . LEU E 1 84 ? -8.937 2.970 -3.043 1.00 42.01 65 LEU E N 1
ATOM 3248 C CA . LEU E 1 84 ? -9.773 3.701 -2.102 1.00 43.60 65 LEU E CA 1
ATOM 3249 C C . LEU E 1 84 ? -9.774 5.195 -2.388 1.00 40.90 65 LEU E C 1
ATOM 3250 O O . LEU E 1 84 ? -10.770 5.875 -2.124 1.00 47.90 65 LEU E O 1
ATOM 3255 N N . LEU E 1 85 ? -8.680 5.710 -2.951 1.00 41.78 66 LEU E N 1
ATOM 3256 C CA . LEU E 1 85 ? -8.584 7.132 -3.271 1.00 41.79 66 LEU E CA 1
ATOM 3257 C C . LEU E 1 85 ? -9.804 7.618 -4.045 1.00 48.64 66 LEU E C 1
ATOM 3258 O O . LEU E 1 85 ? -10.404 8.643 -3.699 1.00 53.86 66 LEU E O 1
ATOM 3263 N N . GLU E 1 86 ? -10.194 6.892 -5.090 1.00 50.57 67 GLU E N 1
ATOM 3264 C CA . GLU E 1 86 ? -11.292 7.317 -5.957 1.00 53.81 67 GLU E CA 1
ATOM 3265 C C . GLU E 1 86 ? -12.299 6.188 -6.153 1.00 52.40 67 GLU E C 1
ATOM 3266 O O . GLU E 1 86 ? -12.704 5.876 -7.273 1.00 53.47 67 GLU E O 1
ATOM 3272 N N . GLU E 1 87 ? -12.728 5.556 -5.061 1.00 53.11 68 GLU E N 1
ATOM 3273 C CA . GLU E 1 87 ? -13.713 4.481 -5.129 1.00 54.49 68 GLU E CA 1
ATOM 3274 C C . GLU E 1 87 ? -15.082 4.897 -4.612 1.00 58.05 68 GLU E C 1
ATOM 3275 O O . GLU E 1 87 ? -16.097 4.662 -5.278 1.00 56.48 68 GLU E O 1
ATOM 3281 N N . SER E 1 88 ? -15.138 5.501 -3.428 1.00 59.18 69 SER E N 1
ATOM 3282 C CA . SER E 1 88 ? -16.372 6.036 -2.871 1.00 54.10 69 SER E CA 1
ATOM 3283 C C . SER E 1 88 ? -16.081 7.429 -2.340 1.00 52.76 69 SER E C 1
ATOM 3284 O O . SER E 1 88 ? -15.173 7.607 -1.520 1.00 53.63 69 SER E O 1
ATOM 3287 N N . ASP E 1 89 ? -16.856 8.414 -2.798 1.00 51.78 70 ASP E N 1
ATOM 3288 C CA . ASP E 1 89 ? -16.603 9.802 -2.427 1.00 42.92 70 ASP E CA 1
ATOM 3289 C C . ASP E 1 89 ? -16.936 10.077 -0.966 1.00 36.66 70 ASP E C 1
ATOM 3290 O O . ASP E 1 89 ? -17.256 11.216 -0.607 1.00 37.86 70 ASP E O 1
ATOM 3295 N N . GLU E 1 90 ? -16.867 9.046 -0.119 1.00 31.51 71 GLU E N 1
ATOM 3296 C CA . GLU E 1 90 ? -16.914 9.265 1.321 1.00 34.59 71 GLU E CA 1
ATOM 3297 C C . GLU E 1 90 ? -15.640 9.930 1.840 1.00 32.81 71 GLU E C 1
ATOM 3298 O O . GLU E 1 90 ? -15.645 10.483 2.946 1.00 35.87 71 GLU E O 1
ATOM 3304 N N . ILE E 1 91 ? -14.560 9.915 1.063 1.00 31.20 72 ILE E N 1
ATOM 3305 C CA . ILE E 1 91 ? -13.265 10.402 1.534 1.00 27.77 72 ILE E CA 1
ATOM 3306 C C . ILE E 1 91 ? -13.244 11.930 1.510 1.00 23.46 72 ILE E C 1
ATOM 3307 O O . ILE E 1 91 ? -13.492 12.559 0.475 1.00 23.05 72 ILE E O 1
ATOM 3312 N N . SER E 1 92 ? -12.971 12.534 2.661 1.00 20.33 73 SER E N 1
ATOM 3313 C CA . SER E 1 92 ? -12.921 13.983 2.747 1.00 19.25 73 SER E CA 1
ATOM 3314 C C . SER E 1 92 ? -11.645 14.528 2.096 1.00 22.49 73 SER E C 1
ATOM 3315 O O . SER E 1 92 ? -10.691 13.796 1.815 1.00 19.40 73 SER E O 1
ATOM 3318 N N . GLU E 1 93 ? -11.643 15.845 1.875 1.00 16.02 74 GLU E N 1
ATOM 3319 C CA . GLU E 1 93 ? -10.480 16.535 1.321 1.00 20.82 74 GLU E CA 1
ATOM 3320 C C . GLU E 1 93 ? -9.259 16.405 2.229 1.00 20.28 74 GLU E C 1
ATOM 3321 O O . GLU E 1 93 ? -8.136 16.200 1.750 1.00 14.52 74 GLU E O 1
ATOM 3327 N N . LYS E 1 94 ? -9.457 16.538 3.541 1.00 14.52 75 LYS E N 1
ATOM 3328 C CA . LYS E 1 94 ? -8.362 16.351 4.488 1.00 16.64 75 LYS E CA 1
ATOM 3329 C C . LYS E 1 94 ? -7.836 14.923 4.458 1.00 16.16 75 LYS E C 1
ATOM 3330 O O . LYS E 1 94 ? -6.622 14.699 4.498 1.00 13.87 75 LYS E O 1
ATOM 3336 N N . GLU E 1 95 ? -8.741 13.942 4.433 1.00 17.88 76 GLU E N 1
ATOM 3337 C CA . GLU E 1 95 ? -8.317 12.548 4.385 1.00 17.35 76 GLU E CA 1
ATOM 3338 C C . GLU E 1 95 ? -7.556 12.254 3.104 1.00 18.93 76 GLU E C 1
ATOM 3339 O O . GLU E 1 95 ? -6.570 11.504 3.112 1.00 15.71 76 GLU E O 1
ATOM 3345 N N . ARG E 1 96 ? -7.983 12.870 2.001 1.00 16.89 77 ARG E N 1
ATOM 3346 C CA . ARG E 1 96 ? -7.378 12.610 0.704 1.00 20.20 77 ARG E CA 1
ATOM 3347 C C . ARG E 1 96 ? -5.942 13.128 0.650 1.00 18.67 77 ARG E C 1
ATOM 3348 O O . ARG E 1 96 ? -5.042 12.414 0.186 1.00 18.03 77 ARG E O 1
ATOM 3356 N N . VAL E 1 97 ? -5.699 14.347 1.145 1.00 15.11 78 VAL E N 1
ATOM 3357 C CA . VAL E 1 97 ? -4.336 14.882 1.137 1.00 14.87 78 VAL E CA 1
ATOM 3358 C C . VAL E 1 97 ? -3.416 14.040 2.022 1.00 14.42 78 VAL E C 1
ATOM 3359 O O . VAL E 1 97 ? -2.268 13.768 1.657 1.00 13.48 78 VAL E O 1
ATOM 3363 N N . GLN E 1 98 ? -3.903 13.599 3.184 1.00 12.26 79 GLN E N 1
ATOM 3364 C CA . GLN E 1 98 ? -3.094 12.729 4.033 1.00 15.15 79 GLN E CA 1
ATOM 3365 C C . GLN E 1 98 ? -2.783 11.411 3.327 1.00 15.24 79 GLN E C 1
ATOM 3366 O O . GLN E 1 98 ? -1.642 10.931 3.355 1.00 13.29 79 GLN E O 1
ATOM 3372 N N . LEU E 1 99 ? -3.788 10.809 2.694 1.00 14.43 80 LEU E N 1
ATOM 3373 C CA . LEU E 1 99 ? -3.566 9.527 2.030 1.00 17.68 80 LEU E CA 1
ATOM 3374 C C . LEU E 1 99 ? -2.584 9.670 0.870 1.00 13.77 80 LEU E C 1
ATOM 3375 O O . LEU E 1 99 ? -1.714 8.811 0.675 1.00 16.30 80 LEU E O 1
ATOM 3380 N N . LYS E 1 100 ? -2.691 10.760 0.107 1.00 14.69 81 LYS E N 1
ATOM 3381 C CA . LYS E 1 100 ? -1.786 10.992 -1.017 1.00 17.59 81 LYS E CA 1
ATOM 3382 C C . LYS E 1 100 ? -0.351 11.179 -0.547 1.00 18.16 81 LYS E C 1
ATOM 3383 O O . LYS E 1 100 ? 0.593 10.743 -1.216 1.00 17.51 81 LYS E O 1
ATOM 3389 N N . THR E 1 101 ? -0.166 11.855 0.586 1.00 15.77 82 THR E N 1
ATOM 3390 C CA . THR E 1 101 ? 1.175 12.031 1.130 1.00 15.95 82 THR E CA 1
ATOM 3391 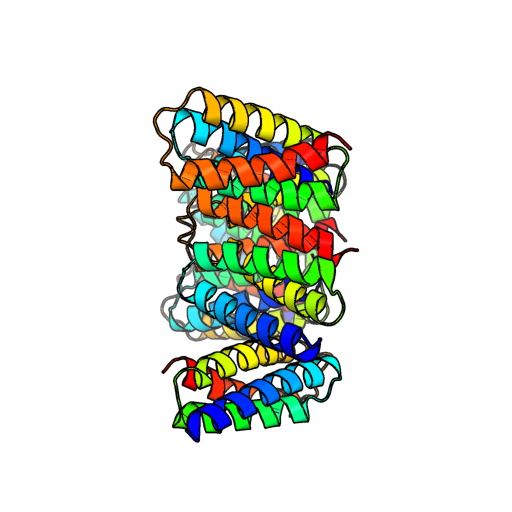C C . THR E 1 101 ? 1.740 10.702 1.609 1.00 14.61 82 THR E C 1
ATOM 3392 O O . THR E 1 101 ? 2.901 10.369 1.330 1.00 14.71 82 THR E O 1
ATOM 3396 N N . ALA E 1 102 ? 0.934 9.934 2.346 1.00 12.39 83 ALA E N 1
ATOM 3397 C CA . ALA E 1 102 ? 1.327 8.576 2.713 1.00 12.67 83 ALA E CA 1
ATOM 3398 C C . ALA E 1 102 ? 1.622 7.719 1.482 1.00 13.61 83 ALA E C 1
ATOM 3399 O O . ALA E 1 102 ? 2.599 6.962 1.465 1.00 14.15 83 ALA E O 1
ATOM 3401 N N . LEU E 1 103 ? 0.774 7.801 0.453 1.00 13.80 84 LEU E N 1
ATOM 3402 C CA . LEU E 1 103 ? 1.024 7.051 -0.776 1.00 16.62 84 LEU E CA 1
ATOM 3403 C C . LEU E 1 103 ? 2.360 7.439 -1.399 1.00 16.97 84 LEU E C 1
ATOM 3404 O O . LEU E 1 103 ? 3.110 6.570 -1.859 1.00 16.48 84 LEU E O 1
ATOM 3409 N N . SER E 1 104 ? 2.676 8.739 -1.411 1.00 13.30 85 SER E N 1
ATOM 3410 C CA . SER E 1 104 ? 3.945 9.207 -1.960 1.00 15.47 85 SER E CA 1
ATOM 3411 C C . SER E 1 104 ? 5.124 8.584 -1.231 1.00 16.88 85 SER E C 1
ATOM 3412 O O . SER E 1 104 ? 6.097 8.152 -1.861 1.00 15.88 85 SER E O 1
ATOM 3415 N N . GLN E 1 105 ? 5.066 8.549 0.104 1.00 15.05 86 GLN E N 1
ATOM 3416 C CA . GLN E 1 105 ? 6.124 7.892 0.863 1.00 17.14 86 GLN E CA 1
ATOM 3417 C C . GLN E 1 105 ? 6.301 6.453 0.399 1.00 11.29 86 GLN E C 1
ATOM 3418 O O . GLN E 1 105 ? 7.416 6.010 0.111 1.00 12.55 86 GLN E O 1
ATOM 3424 N N . ALA E 1 106 ? 5.200 5.711 0.323 1.00 14.12 87 ALA E N 1
ATOM 3425 C CA . ALA E 1 106 ? 5.263 4.304 -0.047 1.00 13.74 87 ALA E CA 1
ATOM 3426 C C . ALA E 1 106 ? 5.739 4.141 -1.485 1.00 19.72 87 ALA E C 1
ATOM 3427 O O . ALA E 1 106 ? 6.541 3.247 -1.784 1.00 14.85 87 ALA E O 1
ATOM 3429 N N . GLU E 1 107 ? 5.269 5.011 -2.382 1.00 12.65 88 GLU E N 1
ATOM 3430 C CA . GLU E 1 107 ? 5.622 4.893 -3.794 1.00 17.72 88 GLU E CA 1
ATOM 3431 C C . GLU E 1 107 ? 7.105 5.157 -4.031 1.00 17.63 88 GLU E C 1
ATOM 3432 O O . GLU E 1 107 ? 7.711 4.542 -4.910 1.00 23.20 88 GLU E O 1
ATOM 3438 N N . VAL E 1 108 ? 7.701 6.082 -3.276 1.00 17.67 89 VAL E N 1
ATOM 3439 C CA . VAL E 1 108 ? 9.137 6.312 -3.388 1.00 18.54 89 VAL E CA 1
ATOM 3440 C C . VAL E 1 108 ? 9.909 5.073 -2.938 1.00 22.92 89 VAL E C 1
ATOM 3441 O O . VAL E 1 108 ? 10.856 4.640 -3.607 1.00 16.98 89 VAL E O 1
ATOM 3445 N N . LEU E 1 109 ? 9.493 4.459 -1.820 1.00 19.28 90 LEU E N 1
ATOM 3446 C CA . LEU E 1 109 ? 10.174 3.255 -1.331 1.00 17.21 90 LEU E CA 1
ATOM 3447 C C . LEU E 1 109 ? 10.089 2.108 -2.327 1.00 20.97 90 LEU E C 1
ATOM 3448 O O . LEU E 1 109 ? 11.044 1.338 -2.477 1.00 23.78 90 LEU E O 1
ATOM 3453 N N . ILE E 1 110 ? 8.927 1.931 -2.949 1.00 18.86 91 ILE E N 1
ATOM 3454 C CA . ILE E 1 110 ? 8.739 0.946 -4.001 1.00 28.18 91 ILE E CA 1
ATOM 3455 C C . ILE E 1 110 ? 9.673 1.242 -5.167 1.00 27.44 91 ILE E C 1
ATOM 3456 O O . ILE E 1 110 ? 10.394 0.350 -5.607 1.00 37.99 91 ILE E O 1
ATOM 3461 N N . GLU F 1 26 ? 18.951 36.989 13.719 1.00 45.52 7 GLU F N 1
ATOM 3462 C CA . GLU F 1 26 ? 18.411 38.316 13.438 1.00 46.79 7 GLU F CA 1
ATOM 3463 C C . GLU F 1 26 ? 17.125 38.202 12.644 1.00 48.50 7 GLU F C 1
ATOM 3464 O O . GLU F 1 26 ? 16.199 38.999 12.809 1.00 45.76 7 GLU F O 1
ATOM 3470 N N . GLU F 1 27 ? 17.095 37.203 11.764 1.00 48.61 8 GLU F N 1
ATOM 3471 C CA . GLU F 1 27 ? 15.908 36.936 10.962 1.00 46.04 8 GLU F CA 1
ATOM 3472 C C . GLU F 1 27 ? 14.679 36.744 11.846 1.00 42.19 8 GLU F C 1
ATOM 3473 O O . GLU F 1 27 ? 13.615 37.317 11.586 1.00 42.48 8 GLU F O 1
ATOM 3479 N N . GLU F 1 28 ? 14.812 35.954 12.907 1.00 44.75 9 GLU F N 1
ATOM 3480 C CA . GLU F 1 28 ? 13.670 35.688 13.773 1.00 45.91 9 GLU F CA 1
ATOM 3481 C C . GLU F 1 28 ? 13.311 36.913 14.614 1.00 39.83 9 GLU F C 1
ATOM 3482 O O . GLU F 1 28 ? 12.127 37.218 14.803 1.00 37.55 9 GLU F O 1
ATOM 3488 N N . VAL F 1 29 ? 14.317 37.639 15.107 1.00 40.57 10 VAL F N 1
ATOM 3489 C CA . VAL F 1 29 ? 14.053 38.822 15.924 1.00 37.07 10 VAL F CA 1
ATOM 3490 C C . VAL F 1 29 ? 13.266 39.852 15.124 1.00 35.50 10 VAL F C 1
ATOM 3491 O O . VAL F 1 29 ? 12.257 40.393 15.590 1.00 27.24 10 VAL F O 1
ATOM 3495 N N . VAL F 1 30 ? 13.707 40.125 13.895 1.00 32.59 11 VAL F N 1
ATOM 3496 C CA . VAL F 1 30 ? 13.073 41.189 13.129 1.00 32.11 11 VAL F CA 1
ATOM 3497 C C . VAL F 1 30 ? 11.612 40.856 12.847 1.00 31.39 11 VAL F C 1
ATOM 3498 O O . VAL F 1 30 ? 10.769 41.756 12.793 1.00 31.84 11 VAL F O 1
ATOM 3502 N N . LYS F 1 31 ? 11.269 39.568 12.742 1.00 35.21 12 LYS F N 1
ATOM 3503 C CA . LYS F 1 31 ? 9.872 39.201 12.510 1.00 31.18 12 LYS F CA 1
ATOM 3504 C C . LYS F 1 31 ? 9.038 39.358 13.777 1.00 30.22 12 LYS F C 1
ATOM 3505 O O . LYS F 1 31 ? 7.866 39.757 13.712 1.00 23.87 12 LYS F O 1
ATOM 3511 N N . ASN F 1 32 ? 9.612 39.022 14.935 1.00 29.76 13 ASN F N 1
ATOM 3512 C CA . ASN F 1 32 ? 8.937 39.304 16.199 1.00 27.72 13 ASN F CA 1
ATOM 3513 C C . ASN F 1 32 ? 8.601 40.787 16.316 1.00 21.56 13 ASN F C 1
ATOM 3514 O O . ASN F 1 32 ? 7.529 41.157 16.811 1.00 21.00 13 ASN F O 1
ATOM 3519 N N . MET F 1 33 ? 9.508 41.655 15.869 1.00 23.78 14 MET F N 1
ATOM 3520 C CA . MET F 1 33 ? 9.266 43.084 16.011 1.00 20.67 14 MET F CA 1
ATOM 3521 C C . MET F 1 33 ? 8.150 43.557 15.087 1.00 23.96 14 MET F C 1
ATOM 3522 O O . MET F 1 33 ? 7.365 44.436 15.469 1.00 22.01 14 MET F O 1
ATOM 3527 N N . LYS F 1 34 ? 8.072 43.010 13.860 1.00 23.03 15 LYS F N 1
ATOM 3528 C CA . LYS F 1 34 ? 6.965 43.375 12.975 1.00 22.78 15 LYS F CA 1
ATOM 3529 C C . LYS F 1 34 ? 5.628 43.075 13.624 1.00 19.62 15 LYS F C 1
ATOM 3530 O O . LYS F 1 34 ? 4.690 43.874 13.525 1.00 23.03 15 LYS F O 1
ATOM 3536 N N . GLU F 1 35 ? 5.503 41.898 14.244 1.00 21.60 16 GLU F N 1
ATOM 3537 C CA . GLU F 1 35 ? 4.233 41.543 14.869 1.00 22.45 16 GLU F CA 1
ATOM 3538 C C . GLU F 1 35 ? 3.909 42.496 16.013 1.00 18.74 16 GLU F C 1
ATOM 3539 O O . GLU F 1 35 ? 2.754 42.912 16.176 1.00 19.23 16 GLU F O 1
ATOM 3545 N N . SER F 1 36 ? 4.917 42.862 16.813 1.00 17.26 17 SER F N 1
ATOM 3546 C CA . SER F 1 36 ? 4.696 43.858 17.864 1.00 21.22 17 SER F CA 1
ATOM 3547 C C . SER F 1 36 ? 4.261 45.196 17.272 1.00 18.39 17 SER F C 1
ATOM 3548 O O . SER F 1 36 ? 3.380 45.872 17.820 1.00 20.82 17 SER F O 1
ATOM 3551 N N . LEU F 1 37 ? 4.857 45.589 16.144 1.00 22.08 18 LEU F N 1
ATOM 3552 C CA . LEU F 1 37 ? 4.369 46.770 15.433 1.00 18.66 18 LEU F CA 1
ATOM 3553 C C . LEU F 1 37 ? 2.903 46.607 15.047 1.00 20.79 18 LEU F C 1
ATOM 3554 O O . LEU F 1 37 ? 2.089 47.513 15.256 1.00 21.11 18 LEU F O 1
ATOM 3559 N N . GLU F 1 38 ? 2.542 45.447 14.488 1.00 24.32 19 GLU F N 1
ATOM 3560 C CA . GLU F 1 38 ? 1.139 45.193 14.169 1.00 25.86 19 GLU F CA 1
ATOM 3561 C C . GLU F 1 38 ? 0.260 45.336 15.402 1.00 24.48 19 GLU F C 1
ATOM 3562 O O . GLU F 1 38 ? -0.824 45.920 15.334 1.00 22.42 19 GLU F O 1
ATOM 3568 N N . PHE F 1 39 ? 0.713 44.817 16.543 1.00 21.91 20 PHE F N 1
ATOM 3569 C CA . PHE F 1 39 ? -0.110 44.887 17.747 1.00 21.54 20 PHE F CA 1
ATOM 3570 C C . PHE F 1 39 ? -0.187 46.306 18.296 1.00 22.30 20 PHE F C 1
ATOM 3571 O O . PHE F 1 39 ? -1.157 46.652 18.982 1.00 21.47 20 PHE F O 1
ATOM 3579 N N .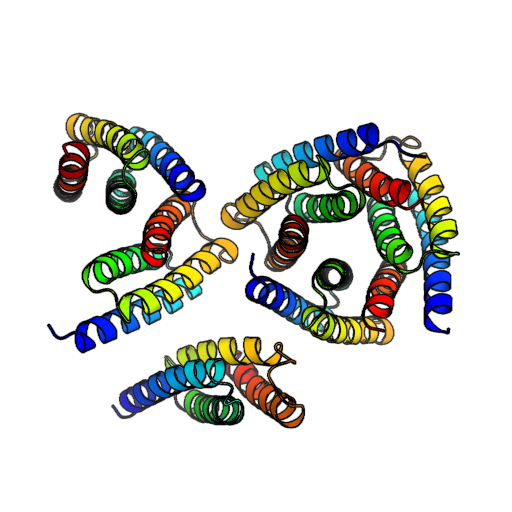 ILE F 1 40 ? 0.816 47.140 18.000 1.00 20.64 21 ILE F N 1
ATOM 3580 C CA . ILE F 1 40 ? 0.742 48.553 18.361 1.00 21.64 21 ILE F CA 1
ATOM 3581 C C . ILE F 1 40 ? -0.229 49.281 17.444 1.00 24.76 21 ILE F C 1
ATOM 3582 O O . ILE F 1 40 ? -1.006 50.137 17.886 1.00 24.28 21 ILE F O 1
ATOM 3587 N N . GLU F 1 41 ? -0.196 48.959 16.150 1.00 22.31 22 GLU F N 1
ATOM 3588 C CA . GLU F 1 41 ? -1.193 49.485 15.226 1.00 28.82 22 GLU F CA 1
ATOM 3589 C C . GLU F 1 41 ? -2.600 49.259 15.761 1.00 29.37 22 GLU F C 1
ATOM 3590 O O . GLU F 1 41 ? -3.428 50.179 15.782 1.00 32.24 22 GLU F O 1
ATOM 3596 N N . ARG F 1 42 ? -2.877 48.042 16.235 1.00 27.99 23 ARG F N 1
ATOM 3597 C CA . ARG F 1 42 ? -4.240 47.709 16.633 1.00 31.57 23 ARG F CA 1
ATOM 3598 C C . ARG F 1 42 ? -4.583 48.306 17.993 1.00 28.70 23 ARG F C 1
ATOM 3599 O O . ARG F 1 42 ? -5.687 48.833 18.171 1.00 29.18 23 ARG F O 1
ATOM 3607 N N . ALA F 1 43 ? -3.656 48.232 18.960 1.00 28.83 24 ALA F N 1
ATOM 3608 C CA . ALA F 1 43 ? -3.908 48.822 20.276 1.00 27.88 24 ALA F CA 1
ATOM 3609 C C . ALA F 1 43 ? -4.206 50.311 20.181 1.00 24.28 24 ALA F C 1
ATOM 3610 O O . ALA F 1 43 ? -4.973 50.841 20.994 1.00 25.90 24 ALA F O 1
ATOM 3612 N N . LYS F 1 44 ? -3.608 50.998 19.206 1.00 29.85 25 LYS F N 1
ATOM 3613 C CA . LYS F 1 44 ? -3.856 52.428 19.040 1.00 32.24 25 LYS F CA 1
ATOM 3614 C C . LYS F 1 44 ? -5.323 52.701 18.722 1.00 30.22 25 LYS F C 1
ATOM 3615 O O . LYS F 1 44 ? -5.936 53.604 19.302 1.00 33.71 25 LYS F O 1
ATOM 3621 N N . GLU F 1 45 ? -5.910 51.922 17.815 1.00 39.94 26 GLU F N 1
ATOM 3622 C CA . GLU F 1 45 ? -7.315 52.115 17.482 1.00 34.12 26 GLU F CA 1
ATOM 3623 C C . GLU F 1 45 ? -8.251 51.504 18.518 1.00 30.12 26 GLU F C 1
ATOM 3624 O O . GLU F 1 45 ? -9.392 51.957 18.642 1.00 36.75 26 GLU F O 1
ATOM 3630 N N . GLU F 1 46 ? -7.798 50.503 19.275 1.00 30.45 27 GLU F N 1
ATOM 3631 C CA . GLU F 1 46 ? -8.590 49.990 20.389 1.00 36.55 27 GLU F CA 1
ATOM 3632 C C . GLU F 1 46 ? -8.446 50.818 21.656 1.00 28.12 27 GLU F C 1
ATOM 3633 O O . GLU F 1 46 ? -9.231 50.627 22.592 1.00 32.74 27 GLU F O 1
ATOM 3639 N N . GLY F 1 47 ? -7.467 51.714 21.718 1.00 34.85 28 GLY F N 1
ATOM 3640 C CA . GLY F 1 47 ? -7.224 52.460 22.935 1.00 29.09 28 GLY F CA 1
ATOM 3641 C C . GLY F 1 47 ? -6.541 51.667 24.023 1.00 23.77 28 GLY F C 1
ATOM 3642 O O . GLY F 1 47 ? -6.711 51.980 25.204 1.00 22.32 28 GLY F O 1
ATOM 3643 N N . ASP F 1 48 ? -5.775 50.633 23.663 1.00 29.06 29 ASP F N 1
ATOM 3644 C CA . ASP F 1 48 ? -5.051 49.834 24.652 1.00 25.42 29 ASP F CA 1
ATOM 3645 C C . ASP F 1 48 ? -3.708 50.511 24.918 1.00 21.05 29 ASP F C 1
ATOM 3646 O O . ASP F 1 48 ? -2.645 50.092 24.446 1.00 16.19 29 ASP F O 1
ATOM 3651 N N . ILE F 1 49 ? -3.766 51.556 25.741 1.00 19.76 30 ILE F N 1
ATOM 3652 C CA . ILE F 1 49 ? -2.574 52.357 26.004 1.00 19.51 30 ILE F CA 1
ATOM 3653 C C . ILE F 1 49 ? -1.504 51.533 26.700 1.00 14.50 30 ILE F C 1
ATOM 3654 O O . ILE F 1 49 ? -0.312 51.662 26.396 1.00 13.36 30 ILE F O 1
ATOM 3659 N N . GLU F 1 50 ? -1.896 50.695 27.666 1.00 17.30 31 GLU F N 1
ATOM 3660 C CA . GLU F 1 50 ? -0.904 49.910 28.396 1.00 18.11 31 GLU F CA 1
ATOM 3661 C C . GLU F 1 50 ? -0.073 49.040 27.461 1.00 11.01 31 GLU F C 1
ATOM 3662 O O . GLU F 1 50 ? 1.139 48.899 27.650 1.00 14.84 31 GLU F O 1
ATOM 3668 N N . LEU F 1 51 ? -0.718 48.399 26.488 1.00 13.33 32 LEU F N 1
ATOM 3669 C CA . LEU F 1 51 ? 0.016 47.535 25.571 1.00 14.57 32 LEU F CA 1
ATOM 3670 C C . LEU F 1 51 ? 0.966 48.337 24.696 1.00 13.86 32 LEU F C 1
ATOM 3671 O O . LEU F 1 51 ? 2.046 47.846 24.351 1.00 16.49 32 LEU F O 1
ATOM 3676 N N . VAL F 1 52 ? 0.590 49.566 24.334 1.00 13.43 33 VAL F N 1
ATOM 3677 C CA . VAL F 1 52 ? 1.473 50.399 23.522 1.00 14.03 33 VAL F CA 1
ATOM 3678 C C . VAL F 1 52 ? 2.738 50.732 24.297 1.00 12.43 33 VAL F C 1
ATOM 3679 O O . VAL F 1 52 ? 3.854 50.587 23.784 1.00 13.03 33 VAL F O 1
ATOM 3683 N N . ILE F 1 53 ? 2.577 51.189 25.547 1.00 10.47 34 ILE F N 1
ATOM 3684 C CA . ILE F 1 53 ? 3.725 51.512 26.397 1.00 10.11 34 ILE F CA 1
ATOM 3685 C C . ILE F 1 53 ? 4.645 50.306 26.527 1.00 10.07 34 ILE F C 1
ATOM 3686 O O . ILE F 1 53 ? 5.866 50.420 26.384 1.00 12.23 34 ILE F O 1
ATOM 3691 N N . SER F 1 54 ? 4.068 49.132 26.804 1.00 11.42 35 SER F N 1
ATOM 3692 C CA . SER F 1 54 ? 4.882 47.940 27.015 1.00 15.55 35 SER F CA 1
ATOM 3693 C C . SER F 1 54 ? 5.610 47.549 25.738 1.00 11.25 35 SER F C 1
ATOM 3694 O O . SER F 1 54 ? 6.834 47.360 25.741 1.00 8.50 35 SER F O 1
ATOM 3697 N N . LEU F 1 55 ? 4.872 47.426 24.631 1.00 11.36 36 LEU F N 1
ATOM 3698 C CA . LEU F 1 55 ? 5.507 47.035 23.379 1.00 12.80 36 LEU F CA 1
ATOM 3699 C C . LEU F 1 55 ? 6.513 48.084 22.916 1.00 10.85 36 LEU F C 1
ATOM 3700 O O . LEU F 1 55 ? 7.614 47.735 22.482 1.00 11.05 36 LEU F O 1
ATOM 3705 N N . LEU F 1 56 ? 6.180 49.374 23.023 1.00 10.40 37 LEU F N 1
ATOM 3706 C CA . LEU F 1 56 ? 7.172 50.380 22.631 1.00 9.49 37 LEU F CA 1
ATOM 3707 C C . LEU F 1 56 ? 8.462 50.192 23.408 1.00 12.60 37 LEU F C 1
ATOM 3708 O O . LEU F 1 56 ? 9.555 50.153 22.827 1.00 12.83 37 LEU F O 1
ATOM 3713 N N . ASN F 1 57 ? 8.352 50.022 24.725 1.00 11.83 38 ASN F N 1
ATOM 3714 C CA . ASN F 1 57 ? 9.548 49.876 25.548 1.00 11.82 38 ASN F CA 1
ATOM 3715 C C . ASN F 1 57 ? 10.311 48.601 25.203 1.00 12.85 38 ASN F C 1
ATOM 3716 O O . ASN F 1 57 ? 11.547 48.614 25.099 1.00 10.1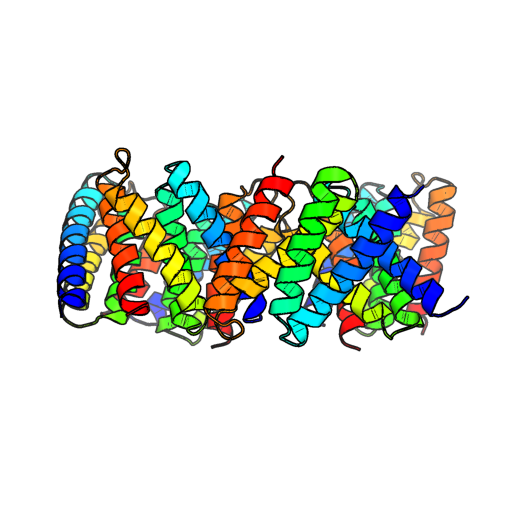7 38 ASN F O 1
ATOM 3721 N N . LEU F 1 58 ? 9.594 47.496 24.990 1.00 12.55 39 LEU F N 1
ATOM 3722 C CA . LEU F 1 58 ? 10.269 46.252 24.622 1.00 10.78 39 LEU F CA 1
ATOM 3723 C C . LEU F 1 58 ? 10.959 46.385 23.265 1.00 12.84 39 LEU F C 1
ATOM 3724 O O . LEU F 1 58 ? 12.116 45.976 23.103 1.00 12.01 39 LEU F O 1
ATOM 3729 N N . LEU F 1 59 ? 10.278 46.986 22.287 1.00 12.53 40 LEU F N 1
ATOM 3730 C CA . LEU F 1 59 ? 10.888 47.173 20.971 1.00 12.85 40 LEU F CA 1
ATOM 3731 C C . LEU F 1 59 ? 12.150 48.012 21.061 1.00 12.57 40 LEU F C 1
ATOM 3732 O O . LEU F 1 59 ? 13.152 47.711 20.397 1.00 13.69 40 LEU F O 1
ATOM 3737 N N . ALA F 1 60 ? 12.122 49.072 21.875 1.00 10.31 41 ALA F N 1
ATOM 3738 C CA . ALA F 1 60 ? 13.306 49.911 22.054 1.00 14.56 41 ALA F CA 1
ATOM 3739 C C . ALA F 1 60 ? 14.444 49.130 22.695 1.00 13.51 41 ALA F C 1
ATOM 3740 O O . ALA F 1 60 ? 15.613 49.337 22.357 1.00 14.30 41 ALA F O 1
ATOM 3742 N N . ASP F 1 61 ? 14.123 48.241 23.638 1.00 13.24 42 ASP F N 1
ATOM 3743 C CA . ASP F 1 61 ? 15.146 47.397 24.239 1.00 13.03 42 ASP F CA 1
ATOM 3744 C C . ASP F 1 61 ? 15.766 46.488 23.191 1.00 13.22 42 ASP F C 1
ATOM 3745 O O . ASP F 1 61 ? 16.976 46.255 23.196 1.00 14.65 42 ASP F O 1
ATOM 3750 N N . VAL F 1 62 ? 14.949 45.976 22.274 1.00 11.56 43 VAL F N 1
ATOM 3751 C CA . VAL F 1 62 ? 15.469 45.095 21.235 1.00 14.70 43 VAL F CA 1
ATOM 3752 C C . VAL F 1 62 ? 16.246 45.900 20.204 1.00 17.00 43 VAL F C 1
ATOM 3753 O O . VAL F 1 62 ? 17.369 45.540 19.826 1.00 19.01 43 VAL F O 1
ATOM 3757 N N . ALA F 1 63 ? 15.663 47.006 19.740 1.00 11.20 44 ALA F N 1
ATOM 3758 C CA . ALA F 1 63 ? 16.318 47.803 18.709 1.00 16.12 44 ALA F CA 1
ATOM 3759 C C . ALA F 1 63 ? 17.665 48.324 19.191 1.00 18.44 44 ALA F C 1
ATOM 3760 O O . ALA F 1 63 ? 18.617 48.429 18.406 1.00 20.74 44 ALA F O 1
ATOM 3762 N N . GLN F 1 64 ? 17.766 48.649 20.485 1.00 15.60 45 GLN F N 1
ATOM 3763 C CA . GLN F 1 64 ? 19.022 49.150 21.033 1.00 19.09 45 GLN F CA 1
ATOM 3764 C C . GLN F 1 64 ? 20.151 48.147 20.860 1.00 21.65 45 GLN F C 1
ATOM 3765 O O . GLN F 1 64 ? 21.305 48.543 20.658 1.00 26.56 45 GLN F O 1
ATOM 3771 N N . LEU F 1 65 ? 19.849 46.853 20.945 1.00 21.03 46 LEU F N 1
ATOM 3772 C CA . LEU F 1 65 ? 20.882 45.832 20.816 1.00 18.58 46 LEU F CA 1
ATOM 3773 C C . LEU F 1 65 ? 21.147 45.452 19.368 1.00 27.68 46 LEU F C 1
ATOM 3774 O O . LEU F 1 65 ? 22.283 45.115 19.013 1.00 29.17 46 LEU F O 1
ATOM 3779 N N . VAL F 1 66 ? 20.126 45.518 18.523 1.00 24.21 47 VAL F N 1
ATOM 3780 C CA . VAL F 1 66 ? 20.220 45.048 17.155 1.00 28.76 47 VAL F CA 1
ATOM 3781 C C . VAL F 1 66 ? 20.505 46.186 16.186 1.00 28.88 47 VAL F C 1
ATOM 3782 O O . VAL F 1 66 ? 21.349 46.046 15.300 1.00 33.03 47 VAL F O 1
ATOM 3786 N N . GLY F 1 67 ? 19.817 47.318 16.340 1.00 24.84 48 GLY F N 1
ATOM 3787 C CA . GLY F 1 67 ? 19.987 48.400 15.388 1.00 26.13 48 GLY F CA 1
ATOM 3788 C C . GLY F 1 67 ? 19.481 48.002 14.010 1.00 28.85 48 GLY F C 1
ATOM 3789 O O . GLY F 1 67 ? 18.669 47.082 13.846 1.00 29.00 48 GLY F O 1
ATOM 3790 N N . GLY F 1 68 ? 19.983 48.720 13.005 1.00 27.77 49 GLY F N 1
ATOM 3791 C CA . GLY F 1 68 ? 19.650 48.456 11.622 1.00 23.31 49 GLY F CA 1
ATOM 3792 C C . GLY F 1 68 ? 18.165 48.385 11.363 1.00 29.23 49 GLY F C 1
ATOM 3793 O O . GLY F 1 68 ? 17.435 49.350 11.612 1.00 32.32 49 GLY F O 1
ATOM 3794 N N . GLU F 1 69 ? 17.703 47.226 10.888 1.00 31.51 50 GLU F N 1
ATOM 3795 C CA . GLU F 1 69 ? 16.298 47.085 10.526 1.00 33.42 50 GLU F CA 1
ATOM 3796 C C . GLU F 1 69 ? 15.386 47.220 11.738 1.00 29.48 50 GLU F C 1
ATOM 3797 O O . GLU F 1 69 ? 14.216 47.605 11.595 1.00 25.54 50 GLU F O 1
ATOM 3803 N N . ALA F 1 70 ? 15.899 46.917 12.929 1.00 30.40 51 ALA F N 1
ATOM 3804 C CA . ALA F 1 70 ? 15.104 47.077 14.140 1.00 25.89 51 ALA F CA 1
ATOM 3805 C C . ALA F 1 70 ? 14.758 48.538 14.386 1.00 23.46 51 ALA F C 1
ATOM 3806 O O . ALA F 1 70 ? 13.656 48.852 14.857 1.00 21.02 51 ALA F O 1
ATOM 3808 N N . LEU F 1 71 ? 15.688 49.448 14.074 1.00 27.82 52 LEU F N 1
ATOM 3809 C CA . LEU F 1 71 ? 15.445 50.871 14.299 1.00 26.87 52 LEU F CA 1
ATOM 3810 C C . LEU F 1 71 ? 14.357 51.403 13.383 1.00 24.22 52 LEU F C 1
ATOM 3811 O O . LEU F 1 71 ? 13.613 52.315 13.764 1.00 22.89 52 LEU F O 1
ATOM 3816 N N . GLU F 1 72 ? 14.259 50.856 12.171 1.00 26.66 53 GLU F N 1
ATOM 3817 C CA . GLU F 1 72 ? 13.218 51.300 11.253 1.00 24.05 53 GLU F CA 1
ATOM 3818 C C . GLU F 1 72 ? 11.845 50.888 11.767 1.00 20.07 53 GLU F C 1
ATOM 3819 O O . GLU F 1 72 ? 10.889 51.667 11.710 1.00 18.48 53 GLU F O 1
ATOM 3825 N N . ILE F 1 73 ? 11.742 49.676 12.303 1.00 19.55 54 ILE F N 1
ATOM 3826 C CA . ILE F 1 73 ? 10.502 49.251 12.948 1.00 21.04 54 ILE F CA 1
ATOM 3827 C C . ILE F 1 73 ? 10.220 50.113 14.173 1.00 18.61 54 ILE F C 1
ATOM 3828 O O . ILE F 1 73 ? 9.086 50.560 14.396 1.00 19.83 54 ILE F O 1
ATOM 3833 N N . LEU F 1 74 ? 11.250 50.371 14.984 1.00 18.81 55 LEU F N 1
ATOM 3834 C CA . LEU F 1 74 ? 11.061 51.217 16.158 1.00 18.83 55 LEU F CA 1
ATOM 3835 C C . LEU F 1 74 ? 10.530 52.591 15.758 1.00 17.79 55 LEU F C 1
ATOM 3836 O O . LEU F 1 74 ? 9.572 53.100 16.352 1.00 15.73 55 LEU F O 1
ATOM 3841 N N . LYS F 1 75 ? 11.134 53.192 14.728 1.00 16.48 56 LYS F N 1
ATOM 3842 C CA . LYS F 1 75 ? 10.681 54.484 14.235 1.00 18.84 56 LYS F CA 1
ATOM 3843 C C . LYS F 1 75 ? 9.204 54.446 13.864 1.00 18.04 56 LYS F C 1
ATOM 3844 O O . LYS F 1 75 ? 8.453 55.375 14.181 1.00 17.01 56 LYS F O 1
ATOM 3850 N N . LYS F 1 76 ? 8.764 53.365 13.213 1.00 16.91 57 LYS F N 1
ATOM 3851 C CA . LYS F 1 76 ? 7.352 53.228 12.874 1.00 19.19 57 LYS F CA 1
ATOM 3852 C C . LYS F 1 76 ? 6.491 53.118 14.129 1.00 22.71 57 LYS F C 1
ATOM 3853 O O . LYS F 1 76 ? 5.446 53.773 14.240 1.00 19.64 57 LYS F O 1
ATOM 3859 N N . ALA F 1 77 ? 6.908 52.276 15.082 1.00 18.09 58 ALA F N 1
ATOM 3860 C CA . ALA F 1 77 ? 6.230 52.212 16.373 1.00 16.72 58 ALA F CA 1
ATOM 3861 C C . ALA F 1 77 ? 6.184 53.579 17.050 1.00 16.23 58 ALA F C 1
ATOM 3862 O O . ALA F 1 77 ? 5.187 53.927 17.694 1.00 14.14 58 ALA F O 1
ATOM 3864 N N . THR F 1 78 ? 7.261 54.365 16.916 1.00 14.12 59 THR F N 1
ATOM 3865 C CA . THR F 1 78 ? 7.349 55.667 17.577 1.00 13.43 59 THR F CA 1
ATOM 3866 C C . THR F 1 78 ? 6.347 56.659 16.986 1.00 16.17 59 THR F C 1
ATOM 3867 O O . THR F 1 78 ? 5.727 57.444 17.716 1.00 17.31 59 THR F O 1
ATOM 3871 N N . GLU F 1 79 ? 6.184 56.637 15.663 1.00 18.79 60 GLU F N 1
ATOM 3872 C CA . GLU F 1 79 ? 5.212 57.499 15.002 1.00 20.85 60 GLU F CA 1
ATOM 3873 C C . GLU F 1 79 ? 3.797 57.206 15.494 1.00 19.43 60 GLU F C 1
ATOM 3874 O O . GLU F 1 79 ? 3.033 58.127 15.798 1.00 20.28 60 GLU F O 1
ATOM 3880 N N . LEU F 1 80 ? 3.442 55.924 15.603 1.00 20.15 61 LEU F N 1
ATOM 3881 C CA . LEU F 1 80 ? 2.122 55.554 16.104 1.00 24.05 61 LEU F CA 1
ATOM 3882 C C . LEU F 1 80 ? 1.947 55.943 17.567 1.00 19.66 61 LEU F C 1
ATOM 3883 O O . LEU F 1 80 ? 0.878 56.414 17.968 1.00 16.71 61 LEU F O 1
ATOM 3888 N N . ALA F 1 81 ? 2.975 55.730 18.387 1.00 16.47 62 ALA F N 1
ATOM 3889 C CA . ALA F 1 81 ? 2.872 56.098 19.794 1.00 17.76 62 ALA F CA 1
ATOM 3890 C C . ALA F 1 81 ? 2.739 57.606 19.965 1.00 19.44 62 ALA F C 1
ATOM 3891 O O . ALA F 1 81 ? 2.041 58.071 20.875 1.00 16.73 62 ALA F O 1
ATOM 3893 N N . LYS F 1 82 ? 3.375 58.381 19.078 1.00 18.88 63 LYS F N 1
ATOM 3894 C CA . LYS F 1 82 ? 3.274 59.838 19.105 1.00 18.43 63 LYS F CA 1
ATOM 3895 C C . LYS F 1 82 ? 1.870 60.311 18.747 1.00 19.07 63 LYS F C 1
ATOM 3896 O O . LYS F 1 82 ? 1.307 61.191 19.415 1.00 16.20 63 LYS F O 1
ATOM 3902 N N . GLU F 1 83 ? 1.317 59.779 17.656 1.00 18.89 64 GLU F N 1
ATOM 3903 C CA . GLU F 1 83 ? -0.059 60.099 17.286 1.00 22.72 64 GLU F CA 1
ATOM 3904 C C . GLU F 1 83 ? -1.014 59.740 18.409 1.00 19.37 64 GLU F C 1
ATOM 3905 O O . GLU F 1 83 ? -1.911 60.521 18.746 1.00 21.77 64 GLU F O 1
ATOM 3911 N N . LEU F 1 84 ? -0.823 58.563 19.008 1.00 24.56 65 LEU F N 1
ATOM 3912 C CA . LEU F 1 84 ? -1.593 58.185 20.185 1.00 19.09 65 LEU F CA 1
ATOM 3913 C C . LEU F 1 84 ? -1.487 59.252 21.267 1.00 20.93 65 LEU F C 1
ATOM 3914 O O . LEU F 1 84 ? -2.499 59.743 21.774 1.00 22.38 65 LEU F O 1
ATOM 3919 N N . LEU F 1 85 ? -0.259 59.661 21.593 1.00 21.00 66 LEU F N 1
ATOM 3920 C CA . LEU F 1 85 ? -0.054 60.633 22.659 1.00 23.73 66 LEU F CA 1
ATOM 3921 C C . LEU F 1 85 ? -0.768 61.947 22.360 1.00 27.26 66 LEU F C 1
ATOM 3922 O O . LEU F 1 85 ? -1.287 62.600 23.271 1.00 23.19 66 LEU F O 1
ATOM 3927 N N . GLU F 1 86 ? -0.824 62.343 21.090 1.00 25.50 67 GLU F N 1
ATOM 3928 C CA . GLU F 1 86 ? -1.383 63.649 20.765 1.00 26.27 67 GLU F CA 1
ATOM 3929 C C . GLU F 1 86 ? 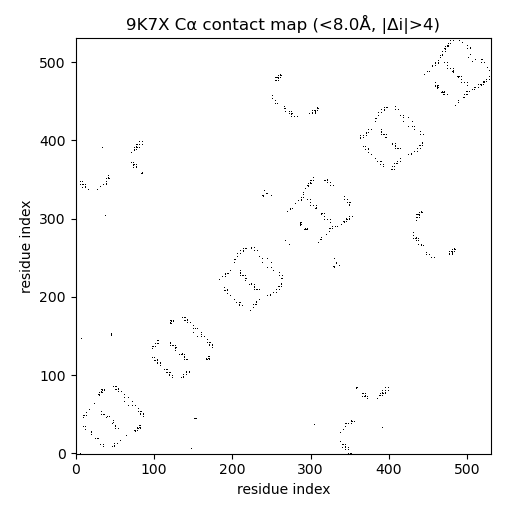-2.887 63.607 20.524 1.00 26.76 67 GLU F C 1
ATOM 3930 O O . GLU F 1 86 ? -3.582 64.575 20.846 1.00 33.14 67 GLU F O 1
ATOM 3936 N N . GLU F 1 87 ? -3.412 62.506 19.985 1.00 28.68 68 GLU F N 1
ATOM 3937 C CA . GLU F 1 87 ? -4.820 62.441 19.618 1.00 30.23 68 GLU F CA 1
ATOM 3938 C C . GLU F 1 87 ? -5.688 61.830 20.703 1.00 30.85 68 GLU F C 1
ATOM 3939 O O . GLU F 1 87 ? -6.850 62.216 20.849 1.00 35.32 68 GLU F O 1
ATOM 3945 N N . SER F 1 88 ? -5.161 60.882 21.460 1.00 29.89 69 SER F N 1
ATOM 3946 C CA . SER F 1 88 ? -6.012 60.051 22.290 1.00 31.03 69 SER F CA 1
ATOM 3947 C C . SER F 1 88 ? -6.449 60.805 23.536 1.00 34.01 69 SER F C 1
ATOM 3948 O O . SER F 1 88 ? -5.621 61.340 24.278 1.00 37.11 69 SER F O 1
ATOM 3951 N N . ASP F 1 89 ? -7.756 60.852 23.757 1.00 35.61 70 ASP F N 1
ATOM 3952 C CA . ASP F 1 89 ? -8.291 61.245 25.050 1.00 37.63 70 ASP F CA 1
ATOM 3953 C C . ASP F 1 89 ? -8.378 60.069 26.011 1.00 33.57 70 ASP F C 1
ATOM 3954 O O . ASP F 1 89 ? -8.830 60.243 27.146 1.00 32.83 70 ASP F O 1
ATOM 3959 N N . GLU F 1 90 ? -7.965 58.877 25.581 1.00 33.15 71 GLU F N 1
ATOM 3960 C CA . GLU F 1 90 ? -8.063 57.673 26.393 1.00 32.96 71 GLU F CA 1
ATOM 3961 C C . GLU F 1 90 ? -6.839 57.444 27.282 1.00 31.67 71 GLU F C 1
ATOM 3962 O O . GLU F 1 90 ? -6.638 56.315 27.741 1.00 28.94 71 GLU F O 1
ATOM 3968 N N . ILE F 1 91 ? -6.030 58.477 27.544 1.00 30.08 72 ILE F N 1
ATOM 3969 C CA . ILE F 1 91 ? -4.747 58.322 28.234 1.00 22.50 72 ILE F CA 1
ATOM 3970 C C . ILE F 1 91 ? -4.844 58.911 29.639 1.00 19.47 72 ILE F C 1
ATOM 3971 O O . ILE F 1 91 ? -5.065 60.116 29.810 1.00 21.57 72 ILE F O 1
ATOM 3976 N N . SER F 1 92 ? -4.650 58.067 30.646 1.00 18.15 73 SER F N 1
ATOM 3977 C CA . SER F 1 92 ? -4.552 58.576 31.999 1.00 19.19 73 SER F CA 1
ATOM 3978 C C . SER F 1 92 ? -3.269 59.387 32.160 1.00 15.54 73 SER F C 1
ATOM 3979 O O . SER F 1 92 ? -2.359 59.338 31.328 1.00 15.68 73 SER F O 1
ATOM 3982 N N . GLU F 1 93 ? -3.202 60.148 33.254 1.00 13.69 74 GLU F N 1
ATOM 3983 C CA . GLU F 1 93 ? -1.989 60.905 33.547 1.00 17.83 74 GLU F CA 1
ATOM 3984 C C . GLU F 1 93 ? -0.816 59.974 33.825 1.00 12.17 74 GLU F C 1
ATOM 3985 O O . GLU F 1 93 ? 0.312 60.262 33.430 1.00 14.66 74 GLU F O 1
ATOM 3991 N N . LYS F 1 94 ? -1.060 58.851 34.512 1.00 11.99 75 LYS F N 1
ATOM 3992 C CA . LYS F 1 94 ? 0.026 57.904 34.749 1.00 14.37 75 LYS F CA 1
ATOM 3993 C C . LYS F 1 94 ? 0.473 57.264 33.444 1.00 11.63 75 LYS F C 1
ATOM 3994 O O . LYS F 1 94 ? 1.672 57.102 33.207 1.00 10.52 75 LYS F O 1
ATOM 4000 N N . GLU F 1 95 ? -0.482 56.896 32.590 1.00 11.94 76 GLU F N 1
ATOM 4001 C CA . GLU F 1 95 ? -0.157 56.364 31.271 1.00 11.96 76 GLU F CA 1
ATOM 4002 C C . GLU F 1 95 ? 0.589 57.393 30.429 1.00 10.35 76 GLU F C 1
ATOM 4003 O O . GLU F 1 95 ? 1.497 57.043 29.666 1.00 11.89 76 GLU F O 1
ATOM 4009 N N . ARG F 1 96 ? 0.221 58.666 30.559 1.00 9.45 77 ARG F N 1
ATOM 4010 C CA . ARG F 1 96 ? 0.880 59.715 29.788 1.00 14.61 77 ARG F CA 1
ATOM 4011 C C . ARG F 1 96 ? 2.357 59.824 30.165 1.00 13.47 77 ARG F C 1
ATOM 4012 O O . ARG F 1 96 ? 3.230 59.874 29.293 1.00 12.71 77 ARG F O 1
ATOM 4020 N N . VAL F 1 97 ? 2.662 59.847 31.461 1.00 12.37 78 VAL F N 1
ATOM 4021 C CA . VAL F 1 97 ? 4.060 60.014 31.850 1.00 15.36 78 VAL F CA 1
ATOM 4022 C C . VAL F 1 97 ? 4.884 58.769 31.509 1.00 13.07 78 VAL F C 1
ATOM 4023 O O . VAL F 1 97 ? 6.058 58.885 31.139 1.00 12.50 78 VAL F O 1
ATOM 4027 N N . GLN F 1 98 ? 4.290 57.576 31.577 1.00 10.60 79 GLN F N 1
ATOM 4028 C CA . GLN F 1 98 ? 5.000 56.370 31.146 1.00 10.40 79 GLN F CA 1
ATOM 4029 C C . GLN F 1 98 ? 5.255 56.383 29.647 1.00 13.65 79 GLN F C 1
ATOM 4030 O O . GLN F 1 98 ? 6.374 56.102 29.190 1.00 10.76 79 GLN F O 1
ATOM 4036 N N . LEU F 1 99 ? 4.212 56.674 28.860 1.00 8.18 80 LEU F N 1
ATOM 4037 C CA . LEU F 1 99 ? 4.367 56.652 27.411 1.00 10.08 80 LEU F CA 1
ATOM 4038 C C . LEU F 1 99 ? 5.406 57.662 26.956 1.00 10.62 80 LEU F C 1
ATOM 4039 O O . LEU F 1 99 ? 6.235 57.361 26.092 1.00 10.81 80 LEU F O 1
ATOM 4044 N N . LYS F 1 100 ? 5.403 58.848 27.560 1.00 10.14 81 LYS F N 1
ATOM 4045 C CA . LYS F 1 100 ? 6.375 59.871 27.207 1.00 12.83 81 LYS F CA 1
ATOM 4046 C C . LYS F 1 100 ? 7.798 59.441 27.546 1.00 12.53 81 LYS F C 1
ATOM 4047 O O . LYS F 1 100 ? 8.733 59.729 26.790 1.00 12.13 81 LYS F O 1
ATOM 4053 N N . THR F 1 101 ? 7.995 58.751 28.667 1.00 12.53 82 THR F N 1
ATOM 4054 C CA . THR F 1 101 ? 9.347 58.300 28.983 1.00 11.65 82 THR F CA 1
ATOM 4055 C C . THR F 1 101 ? 9.807 57.239 27.989 1.00 15.21 82 THR F C 1
ATOM 4056 O O . THR F 1 101 ? 10.938 57.293 27.491 1.00 14.10 82 THR F O 1
ATOM 4060 N N . ALA F 1 102 ? 8.949 56.254 27.699 1.00 12.07 83 ALA F N 1
ATOM 4061 C CA . ALA F 1 102 ? 9.302 55.248 26.695 1.00 13.27 83 ALA F CA 1
ATOM 4062 C C . ALA F 1 102 ? 9.508 55.878 25.323 1.00 14.52 83 ALA F C 1
ATOM 4063 O O . ALA F 1 102 ? 10.381 55.449 24.552 1.00 10.12 83 ALA F O 1
ATOM 4065 N N . LEU F 1 103 ? 8.696 56.879 24.982 1.00 10.28 84 LEU F N 1
ATOM 4066 C CA . LEU F 1 103 ? 8.912 57.580 23.721 1.00 13.08 84 LEU F CA 1
ATOM 4067 C C . LEU F 1 103 ? 10.289 58.227 23.691 1.00 16.50 84 LEU F C 1
ATOM 4068 O O . LEU F 1 103 ? 10.958 58.233 22.652 1.00 15.49 84 LEU F O 1
ATOM 4073 N N . SER F 1 104 ? 10.740 58.746 24.838 1.00 16.13 85 SER F N 1
ATOM 4074 C CA . SER F 1 104 ? 12.038 59.403 24.912 1.00 16.90 85 SER F CA 1
ATOM 4075 C C . SER F 1 104 ? 13.167 58.422 24.661 1.00 15.12 85 SER F C 1
ATOM 4076 O O . SER F 1 104 ? 14.155 58.765 23.999 1.00 14.48 85 SER F O 1
ATOM 4079 N N . GLN F 1 105 ? 13.044 57.197 25.186 1.00 12.47 86 GLN F N 1
ATOM 4080 C CA . GLN F 1 105 ? 14.048 56.175 24.909 1.00 13.22 86 GLN F CA 1
ATOM 4081 C C . GLN F 1 105 ? 14.109 55.840 23.421 1.00 12.15 86 GLN F C 1
ATOM 4082 O O . GLN F 1 105 ? 15.199 55.719 22.851 1.00 13.77 86 GLN F O 1
ATOM 4088 N N . ALA F 1 106 ? 12.948 55.710 22.771 1.00 9.95 87 ALA F N 1
ATOM 4089 C CA . ALA F 1 106 ? 12.906 55.366 21.350 1.00 12.90 87 ALA F CA 1
ATOM 4090 C C . ALA F 1 106 ? 13.445 56.494 20.476 1.00 12.32 87 ALA F C 1
ATOM 4091 O O . ALA F 1 106 ? 14.130 56.242 19.479 1.00 17.01 87 ALA F O 1
ATOM 4093 N N . GLU F 1 107 ? 13.130 57.737 20.828 1.00 11.09 88 GLU F N 1
ATOM 4094 C CA . GLU F 1 107 ? 13.543 58.880 20.028 1.00 17.12 88 GLU F CA 1
ATOM 4095 C C . GLU F 1 107 ? 15.050 59.099 20.104 1.00 17.26 88 GLU F C 1
ATOM 4096 O O . GLU F 1 107 ? 15.679 59.489 19.114 1.00 16.85 88 GLU F O 1
ATOM 4102 N N . VAL F 1 108 ? 15.644 58.874 21.275 1.00 11.89 89 VAL F N 1
ATOM 4103 C CA . VAL F 1 108 ? 17.098 58.942 21.384 1.00 15.92 89 VAL F CA 1
ATOM 4104 C C . VAL F 1 108 ? 17.748 57.874 20.511 1.00 17.07 89 VAL F C 1
ATOM 4105 O O . VAL F 1 108 ? 18.748 58.134 19.828 1.00 19.38 89 VAL F O 1
ATOM 4109 N N . LEU F 1 109 ? 17.198 56.657 20.524 1.00 16.34 90 LEU F N 1
ATOM 4110 C CA . LEU F 1 109 ? 17.758 55.583 19.709 1.00 16.78 90 LEU F CA 1
ATOM 4111 C C . LEU F 1 109 ? 17.676 55.914 18.227 1.00 23.52 90 LEU F C 1
ATOM 4112 O O . LEU F 1 109 ? 18.632 55.699 17.475 1.00 23.32 90 LEU F O 1
ATOM 4117 N N . ILE F 1 110 ? 16.519 56.410 17.787 1.00 19.86 91 ILE F N 1
ATOM 4118 C CA . ILE F 1 110 ? 16.293 56.654 16.367 1.00 21.57 91 ILE F CA 1
ATOM 4119 C C . ILE F 1 110 ? 17.174 57.796 15.874 1.00 32.58 91 ILE F C 1
ATOM 4120 O O . ILE F 1 110 ? 17.728 57.740 14.770 1.00 40.07 91 ILE F O 1
ATOM 4125 N N . ASP F 1 111 ? 17.342 58.835 16.694 1.00 30.14 92 ASP F N 1
ATOM 4126 C CA . ASP F 1 111 ? 18.095 60.011 16.274 1.00 34.11 92 ASP F CA 1
ATOM 4127 C C . ASP F 1 111 ? 19.575 59.720 16.066 1.00 39.29 92 ASP F C 1
ATOM 4128 O O . ASP F 1 111 ? 20.256 60.502 15.395 1.00 50.53 92 ASP F O 1
ATOM 4133 N N . LYS F 1 112 ? 20.087 58.623 16.614 1.00 41.96 93 LYS F N 1
ATOM 4134 C CA . LYS F 1 112 ? 21.499 58.280 16.459 1.00 45.88 93 LYS F CA 1
ATOM 4135 C C . LYS F 1 112 ? 21.770 57.576 15.129 1.00 52.15 93 LYS F C 1
ATOM 4136 O O . LYS F 1 112 ? 21.110 56.594 14.777 1.00 53.02 93 LYS F O 1
#

Foldseek 3Di:
DDVVVVVVVLVVLLVVLVVCLVVVVLVSLLVSLLVLLVVCVVVPDVSLVSSVSSLVSLVCSLVPDPPADPVSNVSSVVSSVSSVVSND/DVLVVVLVVLVVLLVVLLVCLVVLVLVSLLVSLLVLLVSCLVRPDVSLVSNVSSLVSLVVSLVPPVRADPVSNVSSVVSSVSSVVSNVD/DDPVVVLVVLVVLLVVLLVCLVVVVLVSLLVSLLVLLVSCLPPPDVSLVSNVSSLVSLVVSLVPPPDQDPVSNVSSVVSSVSSVVSNVD/DDDPVNVVVVLVVLLVVLLVCLVVVVLVSLLVSLLVLLVSCLVRPDVSLVSNVSSLVSLVVSLVPPDPQDPVSNVSSVVSSVSSVVSNVD/DVVLVVVLVVLVVLLVVLQVCLVVVVLVSLLVSLLVLLVSCLVRPDVSLVSSVSSLVSLVCSLPPDVPQDPVSNVSSVVSSVSSVVSD/DVVVLVVLVVLLVVLVVCLVVVVLVSLLVSLLVLLVVCLVVPDSSLVSSVSSLVSLVCSLVPDPSADPVSNVSSVVSSVSSVVSNVD

Secondary structure (DSSP, 8-state):
--HHHHHHHHHHHHHHHHHHHHHT-HHHHHHHHHHHHHHHHHH-THHHHHHHHHHHHHHHHHHH-SS--HHHHHHHHHHHHHHHHH--/-HHHHHHHHHHHHHHHHHHHHHHT-HHHHHHHHHHHHHHHHHH-THHHHHHHHHHHHHHHHHT-GGGS-HHHHHHHHHHHHHHHHHHH-/--HHHHHHHHHHHHHHHHHHHHHT-HHHHHHHHHHHHHHHHHH-THHHHHHHHHHHHHHHHHHH-S---HHHHHHHHHHHHHHHHHTT-/---HHHHHHHHHHHHHHHHHHHHHT-HHHHHHHHHHHHHHHHHH-THHHHHHHHHHHHHHHHHHH-SS--HHHHHHHHHHHHHHHHHHH-/-HHHHHHHHHHHHHHHHHHHHHHHT-HHHHHHHHHHHHHHHHHH-THHHHHHHHHHHHHHHHHTT-TT--HHHHHHHHHHHHHHHHH-/-HHHHHHHHHHHHHHHHHHHHT-HHHHHHHHHHHHHHHHHH-THHHHHHHHHHHHHHHHHHH-S---HHHHHHHHHHHHHHHHHHH-

B-factor: mean 22.63, std 10.68, range [5.52, 71.91]

Sequence (531 aa):
TTEEEVVKNMKESLEFIERAKEEGDIELVISLLNLLADVAQLVGGEALEILKKATELAKELLEESDEISEKERVQLKTALSQAEVLIDTTEEEVVKNMKESLEFIERAKEEGDIELVISLLNLLADVAQLVGGEALEILKKATELAKELLEESDEISEKERVQLKTALSQAEVLIDKTTEEEVVKNMKESLEFIERAKEEGDIELVISLLNLLADVAQLVGGEALEILKKATELAKELLEESDEISEKERVQLKTALSQAEVLIDKGTTEEEVVKNMKESLEFIERAKEEGDIELVISLLNLLADVAQLVGGEALEILKKATELAKELLEESDEISEKERVQLKTALSQAEVLIDKGTTEEEVVKNMKESLEFIERAKEEGDIELVISLLNLLADVAQLVGGEALEILKKATELAKELLEESDEISEKERVQLKTALSQAEVLIEEEVVKNMKESLEFIERAKEEGDIELVISLLNLLADVAQLVGGEALEILKKATELAKELLEESDEISEKERVQLKTALSQAEVLIDK

Solvent-accessible surface area: 24460 Å² total; per-residue (Å²): 69,87,98,70,84,0,9,69,21,0,25,50,0,2,30,18,0,86,114,0,54,162,98,18,37,7,126,9,0,11,34,0,0,11,5,0,0,3,0,1,41,10,35,20,54,21,0,50,72,0,0,94,61,0,3,104,33,0,94,57,5,45,159,99,25,148,131,12,51,103,74,36,74,3,26,0,46,0,0,7,4,1,0,36,35,32,43,128,136,105,88,103,94,40,10,131,76,5,55,98,26,30,70,81,0,51,135,3,45,145,138,40,66,4,116,59,0,17,56,25,0,57,98,5,0,60,50,1,114,144,48,21,61,50,0,36,38,3,0,84,31,0,3,98,38,0,32,38,2,14,9,27,40,113,100,17,57,115,172,38,62,73,87,0,83,90,8,5,65,61,0,68,88,27,52,123,205,153,84,105,120,73,23,10,96,92,5,62,97,25,17,28,89,1,41,56,3,25,122,130,33,65,4,129,59,0,11,49,24,0,13,94,5,0,49,53,2,63,146,55,17,51,84,0,49,88,6,0,100,80,0,1,79,23,1,84,52,3,4,45,64,26,62,142,9,54,78,74,46,7,1,27,0,30,0,0,4,0,2,0,39,25,11,49,127,175,121,32,82,108,106,68,0,8,117,11,0,97,42,0,27,97,16,0,91,115,2,36,156,105,19,36,5,116,10,0,10,34,0,0,11,6,0,0,5,0,2,45,53,37,21,52,83,0,49,85,8,0,92,126,0,3,105,12,0,81,60,3,4,32,52,20,71,108,2,55,94,60,36,4,0,26,0,12,0,0,10,1,0,0,29,21,11,44,103,171,73,94,36,96,100,82,4,15,116,28,0,91,66,0,28,98,15,0,90,124,2,22,113,118,21,30,3,103,9,0,9,31,0,0,9,6,0,0,2,0,1,55,49,39,17,58,73,0,52,99,3,0,99,108,0,5,102,27,0,97,79,7,25,148,98,68,147,102,19,51,105,78,41,50,1,13,0,44,0,0,6,0,2,0,18,50,30,71,154,111,103,10,20,98,16,0,76,51,0,19,58,38,0,40,119,0,39,134,116,17,34,5,124,9,0,20,31,0,0,48,6,0,0,8,0,1,77,29,35,17,59,118,2,46,111,13,0,107,69,0,5,96,14,0,94,53,5,53,139,127,26,140,106,31,52,122,160,37,85,79,92,0,85,92,10,7,60,56,0,63,92,18,38,130,183